Protein AF-A0A8T4DI74-F1 (afdb_monomer)

Radius of gyration: 25.56 Å; Cα contacts (8 Å, |Δi|>4): 509; chains: 1; bounding box: 61×54×65 Å

pLDDT: mean 79.28, std 16.25, range [39.53, 98.44]

Sequence (428 aa):
MNTSSIQNREAKIAGIIREYSKWDVDRDWLFAENRSKSNIFRESFHKINDYLKDEDLALWYLAFSQSFGRKTEVMHRKMADLCTAADLPLITFETDFPRGCPYLERKDMVMKDILAIDFSKQTEEIVEDIKERYRSEKFYHGGKWCRNETFENCPFRNDCPICAWEKLMYDFHFPYRKQKRFFYYDSLCILNNSTISSFGDLFSKLNSQITDPTKRIIVIKTILEGIRGITTKTLLFLQMENIYRNRDLDYSELIFVDLHAIRVAKHVRFPYYEDYDLVTAIKKFCEKYNLTARQTDLALWEMGFLCTDAGCLRDNAKLFVFNWNNVPGSDSDQLIKFLIDECNIYWAEGAEINKIDDNRIIQIRKDENIARITLDEPEGKARLSVNNDKMLDLIVKNETEQLNVYRRCIFYDICTKRKELTGVEEKE

Foldseek 3Di:
DPPVVVVVVLLVLLVLLCVLCVDPPAPCVLPPDPPPPPDLLSVLLCLLCVQQVDNLLSLLQLLLLVLLPDPSSVSSNLSSVLNNVDDNCLSLVVLAADPPQPLQVVLQVLVVQLLPDQLVDDLVVNLVSNVVSLVCVCCVVVVQVVDPVNLVVPPRNVSHSLNVVVVSCVVSPGNDDSQCSCLSVLCCSAQPYPQHPHPVSNLVSLVVNHVDLLSSVSSVLSSVVSGTSRDSSSVCSSCSHSSVVDPPDQCLSVQDQDPLLLQLCVQSVQAPVVPDPVSVSLVVSCVVSVHRSVSVSSSSVVQSVQADPVGRDDDPPQDFQFWLVCVVHPCLVSVLCCCCPVVVNVQLVVWDWDADDVSQWIWTDDDPKIWIWGDDPVVQWIWIDIPNHTDAIWGWDQDPNITIIGHDDPVVVVVPVVPVVPVDDDDD

Mean predicted aligned error: 12.23 Å

Nearest PDB structures (foldseek):
  7n9i-assembly1_A  TM=3.834E-01  e=6.123E-01  Drosophila melanogaster
  1rqj-assembly1_A  TM=1.389E-01  e=1.934E+00  Escherichia coli

Solvent-accessible surface area (backbone atoms only — not comparable to fu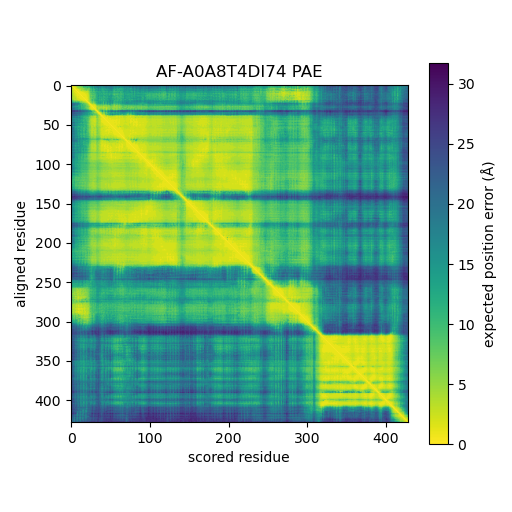ll-atom values): 24262 Å² total; per-residue (Å²): 131,62,69,70,63,53,54,55,50,53,53,50,54,49,52,49,27,52,63,69,44,68,62,70,86,43,72,60,51,78,71,70,71,58,97,78,59,92,42,54,61,57,56,20,39,51,53,25,23,73,68,67,76,35,64,70,59,25,49,49,49,48,27,40,32,52,49,57,80,60,63,54,60,62,29,23,43,52,43,23,52,48,58,70,73,46,63,62,48,60,79,72,42,67,52,58,59,51,89,89,40,76,62,45,66,46,31,41,46,56,47,52,58,54,75,64,54,66,74,83,54,57,65,69,58,46,49,48,54,48,49,49,55,53,47,40,68,62,38,72,61,77,44,32,70,76,32,64,68,46,48,73,67,37,93,56,38,92,64,26,48,55,51,56,50,48,51,52,42,54,76,70,66,52,80,84,49,87,64,44,61,42,28,60,55,43,45,32,31,57,30,50,31,94,88,18,73,33,69,70,48,45,52,54,52,49,55,76,69,35,85,51,69,67,58,39,46,54,48,52,49,52,59,58,67,62,26,40,50,52,42,78,76,28,50,50,66,58,50,62,61,76,52,59,85,54,88,85,65,72,43,63,83,64,59,75,73,50,76,60,43,51,48,46,36,61,71,69,60,35,68,58,40,93,83,38,59,63,58,59,10,48,48,55,49,20,62,77,64,76,43,53,45,58,35,50,48,54,39,44,51,57,52,34,77,64,34,54,99,93,46,60,85,71,77,88,57,56,42,79,52,35,42,54,78,36,46,65,57,89,27,37,65,44,45,38,46,45,36,34,73,76,66,67,37,63,66,45,69,91,33,50,64,45,62,41,78,95,69,39,28,44,37,39,39,42,93,93,47,44,35,38,38,39,59,38,73,95,76,39,28,29,38,37,26,48,81,84,42,84,71,45,75,31,40,41,43,78,54,95,94,36,46,36,32,20,36,72,47,76,67,49,62,72,60,48,62,57,53,80,75,64,74,72,79,82,79,131

Structure (mmCIF, N/CA/C/O backbone):
data_AF-A0A8T4DI74-F1
#
_entry.id   AF-A0A8T4DI74-F1
#
loop_
_atom_site.group_PDB
_atom_site.id
_atom_site.type_symbol
_atom_site.label_atom_id
_atom_site.label_alt_id
_atom_site.label_comp_id
_atom_site.label_asym_id
_atom_site.label_entity_id
_atom_site.label_seq_id
_atom_site.pdbx_PDB_ins_code
_atom_site.Cartn_x
_atom_site.Cartn_y
_atom_site.Cartn_z
_atom_site.occupancy
_atom_site.B_iso_or_equiv
_atom_site.auth_seq_id
_atom_site.auth_comp_id
_atom_site.auth_asym_id
_atom_site.auth_atom_id
_atom_site.pdbx_PDB_model_num
ATOM 1 N N . MET A 1 1 ? 31.926 23.560 -1.830 1.00 53.09 1 MET A N 1
ATOM 2 C CA . MET A 1 1 ? 31.057 23.810 -3.007 1.00 53.09 1 MET A CA 1
ATOM 3 C C . MET A 1 1 ? 30.687 25.284 -3.017 1.00 53.09 1 MET A C 1
ATOM 5 O O . MET A 1 1 ? 30.403 25.806 -1.949 1.00 53.09 1 MET A O 1
ATOM 9 N N . ASN A 1 2 ? 30.723 25.958 -4.170 1.00 69.75 2 ASN A N 1
ATOM 10 C CA . ASN A 1 2 ? 30.342 27.373 -4.266 1.00 69.75 2 ASN A CA 1
ATOM 11 C C . ASN A 1 2 ? 28.836 27.530 -3.952 1.00 69.75 2 ASN A C 1
ATOM 13 O O . ASN A 1 2 ? 28.035 26.729 -4.439 1.00 69.75 2 ASN A O 1
ATOM 17 N N . THR A 1 3 ? 28.442 28.526 -3.154 1.00 68.44 3 THR A N 1
ATOM 18 C CA . THR A 1 3 ? 27.052 28.752 -2.695 1.00 68.44 3 THR A CA 1
ATOM 19 C C . THR A 1 3 ? 26.061 28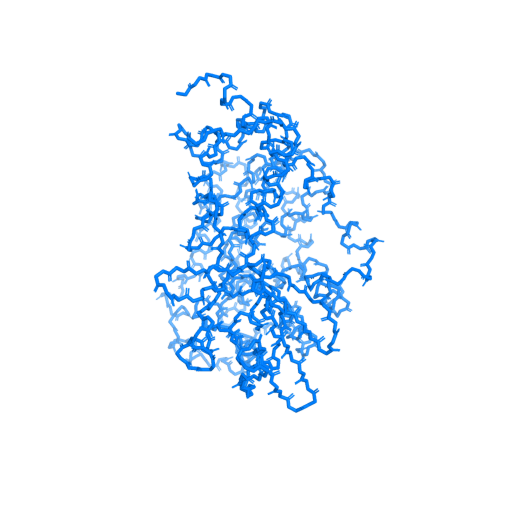.861 -3.857 1.00 68.44 3 THR A C 1
ATOM 21 O O . THR A 1 3 ? 24.960 28.314 -3.785 1.00 68.44 3 THR A O 1
ATOM 24 N N . SER A 1 4 ? 26.493 29.442 -4.979 1.00 74.25 4 SER A N 1
ATOM 25 C CA . SER A 1 4 ? 25.722 29.511 -6.231 1.00 74.25 4 SER A CA 1
ATOM 26 C C . SER A 1 4 ? 25.369 28.125 -6.809 1.00 74.25 4 SER A C 1
ATOM 28 O O . SER A 1 4 ? 24.264 27.910 -7.308 1.00 74.25 4 SER A O 1
ATOM 30 N N . SER A 1 5 ? 26.259 27.134 -6.683 1.00 71.25 5 SER A N 1
ATOM 31 C CA . SER A 1 5 ? 26.014 25.773 -7.185 1.00 71.25 5 SER A CA 1
ATOM 32 C C . SER A 1 5 ? 24.993 25.002 -6.345 1.00 71.25 5 SER A C 1
ATOM 34 O O . SER A 1 5 ? 24.313 24.125 -6.880 1.00 71.25 5 SER A O 1
ATOM 36 N N . ILE A 1 6 ? 24.903 25.292 -5.044 1.00 68.44 6 ILE A N 1
ATOM 37 C CA . ILE A 1 6 ? 23.947 24.647 -4.133 1.00 68.44 6 ILE A CA 1
ATOM 38 C C . ILE A 1 6 ? 22.542 25.196 -4.400 1.00 68.44 6 ILE A C 1
ATOM 40 O O . ILE A 1 6 ? 21.626 24.417 -4.654 1.00 68.44 6 ILE A O 1
ATOM 44 N N . GLN A 1 7 ? 22.396 26.521 -4.476 1.00 73.44 7 GLN A N 1
ATOM 45 C CA . GLN A 1 7 ? 21.110 27.177 -4.746 1.00 73.44 7 GLN A CA 1
ATOM 46 C C . GLN A 1 7 ? 20.503 26.756 -6.094 1.00 73.44 7 GLN A C 1
ATOM 48 O O . GLN A 1 7 ? 19.309 26.463 -6.174 1.00 73.44 7 GLN A O 1
ATOM 53 N N . ASN A 1 8 ? 21.329 26.635 -7.140 1.00 75.50 8 ASN A N 1
ATOM 54 C CA . ASN A 1 8 ? 20.883 26.159 -8.455 1.00 75.50 8 ASN A CA 1
ATOM 55 C C . ASN A 1 8 ? 20.353 24.717 -8.418 1.00 75.50 8 ASN A C 1
ATOM 57 O O . ASN A 1 8 ? 19.406 24.371 -9.127 1.00 75.50 8 ASN A O 1
ATOM 61 N N . ARG A 1 9 ? 20.946 23.857 -7.584 1.00 70.94 9 ARG A N 1
ATOM 62 C CA . ARG A 1 9 ? 20.512 22.465 -7.428 1.00 70.94 9 ARG A CA 1
ATOM 63 C C . ARG A 1 9 ? 19.175 22.376 -6.703 1.00 70.94 9 ARG A C 1
ATOM 65 O O . ARG A 1 9 ? 18.290 21.656 -7.154 1.00 70.94 9 ARG A O 1
ATOM 72 N N . GLU A 1 10 ? 19.039 23.090 -5.596 1.00 75.19 10 GLU A N 1
ATOM 73 C CA . GLU A 1 10 ? 17.815 23.119 -4.799 1.00 75.19 10 GLU A CA 1
ATOM 74 C C . GLU A 1 10 ? 16.628 23.668 -5.611 1.00 75.19 10 GLU A C 1
ATOM 76 O O . GLU A 1 10 ? 15.566 23.047 -5.650 1.00 75.19 10 GLU A O 1
ATOM 81 N N . ALA A 1 11 ? 16.835 24.755 -6.367 1.00 74.88 11 ALA A N 1
ATOM 82 C CA . ALA A 1 11 ? 15.822 25.309 -7.267 1.00 74.88 11 ALA A CA 1
ATOM 83 C C . ALA A 1 11 ? 15.385 24.308 -8.353 1.00 74.88 11 ALA A C 1
ATOM 85 O O . ALA A 1 11 ? 14.202 24.230 -8.690 1.00 74.88 11 ALA A O 1
ATOM 86 N N . LYS A 1 12 ? 16.316 23.493 -8.869 1.00 70.12 12 LYS A N 1
ATOM 87 C CA . LYS A 1 12 ? 16.005 22.427 -9.832 1.00 70.12 12 LYS A CA 1
ATOM 88 C C . LYS A 1 12 ? 15.176 21.302 -9.206 1.00 70.12 12 LYS A C 1
ATOM 90 O O . LYS A 1 12 ? 14.241 20.828 -9.844 1.00 70.12 12 LYS A O 1
ATOM 95 N N . ILE A 1 13 ? 15.491 20.891 -7.974 1.00 64.56 13 ILE A N 1
ATOM 96 C CA . ILE A 1 13 ? 14.690 19.903 -7.229 1.00 64.56 13 ILE A CA 1
ATOM 97 C C . ILE A 1 13 ? 13.262 20.432 -7.041 1.00 64.56 13 ILE A C 1
ATOM 99 O O . ILE A 1 13 ? 12.308 19.720 -7.338 1.00 64.56 13 ILE A O 1
ATOM 103 N N . ALA A 1 14 ? 13.110 21.702 -6.656 1.00 69.81 14 ALA A N 1
ATOM 104 C CA . ALA A 1 14 ? 11.799 22.323 -6.501 1.00 69.81 14 ALA A CA 1
ATOM 105 C C . ALA A 1 14 ? 11.011 22.392 -7.819 1.00 69.81 14 ALA A C 1
ATOM 107 O O . ALA A 1 14 ? 9.812 22.130 -7.833 1.00 69.81 14 ALA A O 1
ATOM 108 N N . GLY A 1 15 ? 11.672 22.706 -8.939 1.00 69.56 15 GLY A N 1
ATOM 109 C CA . GLY A 1 15 ? 11.047 22.697 -10.266 1.00 69.56 15 GLY A CA 1
ATOM 110 C C . GLY A 1 15 ? 10.465 21.332 -10.643 1.00 69.56 15 GLY A C 1
ATOM 111 O O . GLY A 1 15 ? 9.321 21.266 -11.086 1.00 69.56 15 GLY A O 1
ATOM 112 N N . ILE A 1 16 ? 11.215 20.254 -10.388 1.00 62.59 16 ILE A N 1
ATOM 113 C CA . ILE A 1 16 ? 10.764 18.870 -10.608 1.00 62.59 16 ILE A CA 1
ATOM 114 C C . ILE A 1 16 ? 9.554 18.566 -9.724 1.00 62.59 16 ILE A C 1
ATOM 116 O O . ILE A 1 16 ? 8.533 18.107 -10.220 1.00 62.59 16 ILE A O 1
ATOM 120 N N . ILE A 1 17 ? 9.636 18.875 -8.428 1.00 65.00 17 ILE A N 1
ATOM 121 C CA . ILE A 1 17 ? 8.529 18.646 -7.493 1.00 65.00 17 ILE A CA 1
ATOM 122 C C . ILE A 1 17 ? 7.248 19.330 -7.986 1.00 65.00 17 ILE A C 1
ATOM 124 O O . ILE A 1 17 ? 6.191 18.701 -8.019 1.00 65.00 17 ILE A O 1
ATOM 128 N N . ARG A 1 18 ? 7.332 20.589 -8.439 1.00 70.69 18 ARG A N 1
ATOM 129 C CA . ARG A 1 18 ? 6.174 21.303 -9.001 1.00 70.69 18 ARG A CA 1
ATOM 130 C C . ARG A 1 18 ? 5.629 20.629 -10.248 1.00 70.69 18 ARG A C 1
ATOM 132 O O . ARG A 1 18 ? 4.424 20.544 -10.392 1.00 70.69 18 ARG A O 1
ATOM 139 N N . GLU A 1 19 ? 6.489 20.177 -11.154 1.00 63.28 19 GLU A N 1
ATOM 140 C CA . GLU A 1 19 ? 6.063 19.535 -12.398 1.00 63.28 19 GLU A CA 1
ATOM 141 C C . GLU A 1 19 ? 5.299 18.231 -12.150 1.00 63.28 19 GLU A C 1
ATOM 143 O O . GLU A 1 19 ? 4.231 18.040 -12.726 1.00 63.28 19 GLU A O 1
ATOM 148 N N . TYR A 1 20 ? 5.804 17.380 -11.256 1.00 57.16 20 TYR A N 1
ATOM 149 C CA . TYR A 1 20 ? 5.174 16.099 -10.925 1.00 57.16 20 TYR A CA 1
ATOM 150 C C . TYR A 1 20 ? 3.907 16.259 -10.082 1.00 57.16 20 TYR A C 1
ATOM 152 O O . TYR A 1 20 ? 2.977 15.475 -10.222 1.00 57.16 20 TYR A O 1
ATOM 160 N N . SER A 1 21 ? 3.834 17.309 -9.265 1.00 60.22 21 SER A N 1
ATOM 161 C CA . SER A 1 21 ? 2.653 17.614 -8.451 1.00 60.22 21 SER A CA 1
ATOM 162 C C . SER A 1 21 ? 1.595 18.471 -9.156 1.00 60.22 21 SER A C 1
ATOM 164 O O . SER A 1 21 ? 0.619 18.861 -8.525 1.00 60.22 21 SER A O 1
ATOM 166 N N . LYS A 1 22 ? 1.753 18.772 -10.457 1.00 62.47 22 LYS A N 1
ATOM 167 C CA . LYS A 1 22 ? 0.730 19.492 -11.248 1.00 62.47 22 LYS A CA 1
ATOM 168 C C . LYS A 1 22 ? -0.585 18.728 -11.370 1.00 62.47 22 LYS A C 1
ATOM 170 O O . LYS A 1 22 ? -1.618 19.349 -11.596 1.00 62.47 22 LYS A O 1
ATOM 175 N N . TRP A 1 23 ? -0.534 17.405 -11.273 1.00 56.50 23 TRP A N 1
ATOM 176 C CA . TRP A 1 23 ? -1.714 16.555 -11.276 1.00 56.50 23 TRP A CA 1
ATOM 177 C C . TRP A 1 23 ? -2.018 16.225 -9.824 1.00 56.50 23 TRP A C 1
ATOM 179 O O . TRP A 1 23 ? -1.420 15.312 -9.258 1.00 56.50 23 TRP A O 1
ATOM 189 N N . ASP A 1 24 ? -2.884 17.022 -9.203 1.00 52.94 24 ASP A N 1
ATOM 190 C CA . ASP A 1 24 ? -3.394 16.684 -7.881 1.00 52.94 24 ASP A CA 1
ATOM 191 C C . ASP A 1 24 ? -4.130 15.343 -8.003 1.00 52.94 24 ASP A C 1
ATOM 193 O O . ASP A 1 24 ? -5.140 15.224 -8.691 1.00 52.94 24 ASP A O 1
ATOM 197 N N . VAL A 1 25 ? -3.565 14.307 -7.384 1.00 52.47 25 VAL A N 1
ATOM 198 C CA . VAL A 1 25 ? -4.235 13.020 -7.198 1.00 52.47 25 VAL A CA 1
ATOM 199 C C . VAL A 1 25 ? -5.212 13.229 -6.049 1.00 52.47 25 VAL A C 1
ATOM 201 O O . VAL A 1 25 ? -4.836 13.107 -4.883 1.00 52.47 25 VAL A O 1
ATOM 204 N N . ASP A 1 26 ? -6.420 13.674 -6.368 1.00 61.47 26 ASP A N 1
ATOM 205 C CA . ASP A 1 26 ? -7.546 13.740 -5.440 1.00 61.47 26 ASP A CA 1
ATOM 206 C C . ASP A 1 26 ? -8.632 12.716 -5.817 1.00 61.47 26 ASP A C 1
ATOM 208 O O . ASP A 1 26 ? -8.523 11.989 -6.812 1.00 61.47 26 ASP A O 1
ATOM 212 N N . ARG A 1 27 ? -9.676 12.627 -4.989 1.00 63.75 27 ARG A N 1
ATOM 213 C CA . ARG A 1 27 ? -10.827 11.749 -5.218 1.00 63.75 27 ARG A CA 1
ATOM 214 C C . ARG A 1 27 ? -11.428 11.980 -6.598 1.00 63.75 27 ARG A C 1
ATOM 216 O O . ARG A 1 27 ? -11.686 11.031 -7.335 1.00 63.75 27 ARG A O 1
ATOM 223 N N . ASP A 1 28 ? -11.577 13.243 -6.983 1.00 67.50 28 ASP A N 1
ATOM 224 C CA . ASP A 1 28 ? -12.103 13.601 -8.290 1.00 67.50 28 ASP A CA 1
ATOM 225 C C . ASP A 1 28 ? -11.161 13.120 -9.397 1.00 67.50 28 ASP A C 1
ATOM 227 O O . ASP A 1 28 ? -11.638 12.564 -10.366 1.00 67.50 28 ASP A O 1
ATOM 231 N N . TRP A 1 29 ? -9.838 13.176 -9.258 1.00 70.38 29 TRP A N 1
ATOM 232 C CA . TRP A 1 29 ? -8.896 12.574 -10.206 1.00 70.38 29 TRP A CA 1
ATOM 233 C C . TRP A 1 29 ? -9.028 11.045 -10.288 1.00 70.38 29 TRP A C 1
ATOM 235 O O . TRP A 1 29 ? -8.980 10.482 -11.389 1.00 70.38 29 TRP A O 1
ATOM 245 N N . LEU A 1 30 ? -9.232 10.365 -9.150 1.00 64.31 30 LEU A N 1
ATOM 246 C CA . LEU A 1 30 ? -9.497 8.922 -9.120 1.00 64.31 30 LEU A CA 1
ATOM 247 C C . LEU A 1 30 ? -10.771 8.578 -9.907 1.00 64.31 30 LEU A C 1
ATOM 249 O O . LEU A 1 30 ? -10.799 7.553 -10.592 1.00 64.31 30 LEU A O 1
ATOM 253 N N . PHE A 1 31 ? -11.793 9.440 -9.869 1.00 70.81 31 PHE A N 1
ATOM 254 C CA . PHE A 1 31 ? -13.092 9.201 -10.506 1.00 70.81 31 PHE A CA 1
ATOM 255 C C . PHE A 1 31 ? -13.265 9.800 -11.914 1.00 70.81 31 PHE A C 1
ATOM 257 O O . PHE A 1 31 ? -13.911 9.175 -12.757 1.00 70.81 31 PHE A O 1
ATOM 264 N N . ALA A 1 32 ? -12.717 10.981 -12.196 1.00 64.62 32 ALA A N 1
ATOM 265 C CA . ALA A 1 32 ? -13.253 11.895 -13.204 1.00 64.62 32 ALA A CA 1
ATOM 266 C C . ALA A 1 32 ? -12.651 11.743 -14.601 1.00 64.62 32 ALA A C 1
ATOM 268 O O . ALA A 1 32 ? -13.383 11.943 -15.563 1.00 64.62 32 ALA A O 1
ATOM 269 N N . GLU A 1 33 ? -11.386 11.349 -14.797 1.00 52.50 33 GLU A N 1
ATOM 270 C CA . GLU A 1 33 ? -10.831 11.372 -16.162 1.00 52.50 33 GLU A CA 1
ATOM 271 C C . GLU A 1 33 ? -9.899 10.202 -16.495 1.00 52.50 33 GLU A C 1
ATOM 273 O O . GLU A 1 33 ? -8.814 10.056 -15.942 1.00 52.50 33 GLU A O 1
ATOM 278 N N . ASN A 1 34 ? -10.319 9.400 -17.486 1.00 48.84 34 ASN A N 1
ATOM 279 C CA . ASN A 1 34 ? -9.616 8.313 -18.195 1.00 48.84 34 ASN A CA 1
ATOM 280 C C . ASN A 1 34 ? -9.619 6.898 -17.593 1.00 48.84 34 ASN A C 1
ATOM 282 O O . ASN A 1 34 ? -8.558 6.358 -17.281 1.00 48.84 34 ASN A O 1
ATOM 286 N N . ARG A 1 35 ? -10.772 6.199 -17.619 1.00 54.62 35 ARG A N 1
ATOM 287 C CA . ARG A 1 35 ? -10.771 4.711 -17.604 1.00 54.62 35 ARG A CA 1
ATOM 288 C C . ARG A 1 35 ? -9.876 4.125 -18.717 1.00 54.62 35 ARG A C 1
ATOM 290 O O . ARG A 1 35 ? -9.544 2.953 -18.686 1.00 54.62 35 ARG A O 1
ATOM 297 N N . SER A 1 36 ? -9.507 4.948 -19.699 1.00 50.97 36 SER A N 1
ATOM 298 C CA . SER A 1 36 ? -8.632 4.656 -20.833 1.00 50.97 36 SER A CA 1
ATOM 299 C C . SER A 1 36 ? -7.128 4.710 -20.534 1.00 50.97 36 SER A C 1
ATOM 301 O O . SER A 1 36 ? -6.351 4.223 -21.351 1.00 50.97 36 SER A O 1
ATOM 303 N N . LYS A 1 37 ? -6.675 5.302 -19.417 1.00 55.31 37 LYS A N 1
ATOM 304 C CA . LYS A 1 37 ? -5.254 5.248 -19.042 1.00 55.31 37 LYS A CA 1
ATOM 305 C C . LYS A 1 37 ? -5.038 3.958 -18.262 1.00 55.31 37 LYS A C 1
ATOM 307 O O . LYS A 1 37 ? -5.522 3.858 -17.138 1.00 55.31 37 LYS A O 1
ATOM 312 N N . SER A 1 38 ? -4.324 3.001 -18.858 1.00 61.09 38 SER A N 1
ATOM 313 C CA . SER A 1 38 ? -4.016 1.700 -18.252 1.00 61.09 38 SER A CA 1
ATOM 314 C C . SER A 1 38 ? -3.082 1.862 -17.047 1.00 61.09 38 SER A C 1
ATOM 316 O O . SER A 1 38 ? -1.866 1.682 -17.136 1.00 61.09 38 SER A O 1
ATOM 318 N N . ASN A 1 39 ? -3.635 2.296 -15.920 1.00 78.94 39 ASN A N 1
ATOM 319 C CA . ASN A 1 39 ? -2.945 2.356 -14.646 1.00 78.94 39 ASN A CA 1
ATOM 320 C C . ASN A 1 39 ? -3.515 1.248 -13.766 1.00 78.94 39 ASN A C 1
ATOM 322 O O . ASN A 1 39 ? -4.652 1.333 -13.298 1.00 78.94 39 ASN A O 1
ATOM 326 N N . ILE A 1 40 ? -2.691 0.233 -13.518 1.00 77.31 40 ILE A N 1
ATOM 327 C CA . ILE A 1 40 ? -3.054 -0.971 -12.772 1.00 77.31 40 ILE A CA 1
ATOM 328 C C . ILE A 1 40 ? -3.659 -0.650 -11.402 1.00 77.31 40 ILE A C 1
ATOM 330 O O . ILE A 1 40 ? -4.619 -1.298 -10.986 1.00 77.31 40 ILE A O 1
ATOM 334 N N . PHE A 1 41 ? -3.130 0.350 -10.699 1.00 80.31 41 PHE A N 1
ATOM 335 C CA . PHE A 1 41 ? -3.667 0.757 -9.405 1.00 80.31 41 PHE A CA 1
ATOM 336 C C . PHE A 1 41 ? -5.107 1.266 -9.532 1.00 80.31 41 PHE A C 1
ATOM 338 O O . PHE A 1 41 ? -5.965 0.895 -8.736 1.00 80.31 41 PHE A O 1
ATOM 345 N N . ARG A 1 42 ? -5.392 2.060 -10.567 1.00 80.25 42 ARG A N 1
ATOM 346 C CA . ARG A 1 42 ? -6.711 2.653 -10.790 1.00 80.25 42 ARG A CA 1
ATOM 347 C C . ARG A 1 42 ? -7.733 1.628 -11.266 1.00 80.25 42 ARG A C 1
ATOM 349 O O . ARG A 1 42 ? -8.870 1.628 -10.806 1.00 80.25 42 ARG A O 1
ATOM 356 N N . GLU A 1 43 ? -7.319 0.736 -12.159 1.00 85.50 43 GLU A N 1
ATOM 357 C CA . GLU A 1 43 ? -8.125 -0.413 -12.580 1.00 85.50 43 GLU A CA 1
ATOM 358 C C . GLU A 1 43 ? -8.479 -1.293 -11.377 1.00 85.50 43 GLU A C 1
ATOM 360 O O . GLU A 1 43 ? -9.642 -1.640 -11.184 1.00 85.50 43 GLU A O 1
ATOM 365 N N . SER A 1 44 ? -7.491 -1.582 -10.525 1.00 88.38 44 SER A N 1
ATOM 366 C CA . SER A 1 44 ? -7.686 -2.356 -9.297 1.00 88.38 44 SER A CA 1
ATOM 367 C C . SER A 1 44 ? -8.608 -1.629 -8.312 1.00 88.38 44 SER A C 1
ATOM 369 O O . SER A 1 44 ? -9.499 -2.258 -7.750 1.00 88.38 44 SER A O 1
ATOM 371 N N . PHE A 1 45 ? -8.452 -0.309 -8.145 1.00 88.00 45 PHE A N 1
ATOM 372 C CA . PHE A 1 45 ? -9.326 0.519 -7.307 1.00 88.00 45 PHE A CA 1
ATOM 373 C C . PHE A 1 45 ? -10.775 0.443 -7.765 1.00 88.00 45 PHE A C 1
ATOM 375 O O . PHE A 1 45 ? -11.637 0.070 -6.977 1.00 88.00 45 PHE A O 1
ATOM 382 N N . HIS A 1 46 ? -11.045 0.744 -9.037 1.00 88.88 46 HIS A N 1
ATOM 383 C CA . HIS A 1 46 ? -12.407 0.701 -9.560 1.00 88.88 46 HIS A CA 1
ATOM 384 C C . HIS A 1 46 ? -12.991 -0.705 -9.484 1.00 88.88 46 HIS A C 1
ATOM 386 O O . HIS A 1 46 ? -14.142 -0.845 -9.098 1.00 88.88 46 HIS A O 1
ATOM 392 N N . LYS A 1 47 ? -12.201 -1.747 -9.768 1.00 93.12 47 LYS A N 1
ATOM 393 C CA . LYS A 1 47 ? -12.652 -3.138 -9.654 1.00 93.12 47 LYS A CA 1
ATOM 394 C C . LYS A 1 47 ? -13.090 -3.486 -8.226 1.00 93.12 47 LYS A C 1
ATOM 396 O O . LYS A 1 47 ? -14.137 -4.104 -8.052 1.00 93.12 47 LYS A O 1
ATOM 401 N N . ILE A 1 48 ? -12.325 -3.071 -7.214 1.00 92.75 48 ILE A N 1
ATOM 402 C CA . ILE A 1 48 ? -12.681 -3.289 -5.805 1.00 92.75 48 ILE A CA 1
ATOM 403 C C . ILE A 1 48 ? -13.878 -2.413 -5.412 1.00 92.75 48 ILE A C 1
ATOM 405 O O . ILE A 1 48 ? -14.853 -2.923 -4.872 1.00 92.75 48 ILE A O 1
ATOM 409 N N . ASN A 1 49 ? -13.843 -1.115 -5.714 1.00 91.75 49 ASN A N 1
ATOM 410 C CA . ASN A 1 49 ? -14.898 -0.169 -5.351 1.00 91.75 49 ASN A CA 1
ATOM 411 C C . ASN A 1 49 ? -16.245 -0.506 -6.005 1.00 91.75 49 ASN A C 1
ATOM 413 O O . ASN A 1 49 ? -17.289 -0.430 -5.364 1.00 91.75 49 ASN A O 1
ATOM 417 N N . ASP A 1 50 ? -16.242 -0.926 -7.271 1.00 93.56 50 ASP A N 1
ATOM 418 C CA . ASP A 1 50 ? -17.456 -1.336 -7.973 1.00 93.56 50 ASP A CA 1
ATOM 419 C C . ASP A 1 50 ? -18.090 -2.572 -7.322 1.00 93.56 50 ASP A C 1
ATOM 421 O O . ASP A 1 50 ? -19.315 -2.702 -7.373 1.00 93.56 50 ASP A O 1
ATOM 425 N N . TYR A 1 51 ? -17.288 -3.439 -6.698 1.00 95.81 51 TYR A N 1
ATOM 426 C CA . TYR A 1 51 ? -17.766 -4.602 -5.954 1.00 95.81 51 TYR A CA 1
ATOM 427 C C . TYR A 1 51 ? -18.246 -4.237 -4.544 1.00 95.81 51 TYR A C 1
ATOM 429 O O . TYR A 1 51 ? -19.359 -4.591 -4.171 1.00 95.81 51 TYR A O 1
ATOM 437 N N . LEU A 1 52 ? -17.435 -3.494 -3.786 1.00 93.00 52 LEU A N 1
ATOM 438 C CA . LEU A 1 52 ? -17.699 -3.167 -2.382 1.00 93.00 52 LEU A CA 1
ATOM 439 C C . LEU A 1 52 ? -18.751 -2.074 -2.189 1.00 93.00 52 LEU A C 1
ATOM 441 O O . LEU A 1 52 ? -19.429 -2.057 -1.170 1.00 93.00 52 LEU A O 1
ATOM 445 N N . LYS A 1 53 ? -18.854 -1.138 -3.139 1.00 93.69 53 LYS A N 1
ATOM 446 C CA . LYS A 1 53 ? -19.586 0.131 -2.983 1.00 93.69 53 LYS A CA 1
ATOM 447 C C . LYS A 1 53 ? -19.129 0.957 -1.770 1.00 93.69 53 LYS A C 1
ATOM 449 O O . LYS A 1 53 ? -19.886 1.787 -1.275 1.00 93.69 53 LYS A O 1
ATOM 454 N N . ASP A 1 54 ? -17.887 0.752 -1.337 1.00 89.25 54 ASP A N 1
ATOM 455 C CA . ASP A 1 54 ? -17.228 1.476 -0.255 1.00 89.25 54 ASP A CA 1
ATOM 456 C C . ASP A 1 54 ? -15.827 1.886 -0.718 1.00 89.25 54 ASP A C 1
ATOM 458 O O . ASP A 1 54 ? -14.943 1.056 -0.959 1.00 89.25 54 ASP A O 1
ATOM 462 N N . GLU A 1 55 ? -15.654 3.193 -0.868 1.00 85.38 55 GLU A N 1
ATOM 463 C CA . GLU A 1 55 ? -14.444 3.787 -1.414 1.00 85.38 55 GLU A CA 1
ATOM 464 C C . GLU A 1 55 ? -13.293 3.715 -0.410 1.00 85.38 55 GLU A C 1
ATOM 466 O O . GLU A 1 55 ? -12.193 3.308 -0.779 1.00 85.38 55 GLU A O 1
ATOM 471 N N . ASP A 1 56 ? -13.542 4.032 0.862 1.00 83.62 56 ASP A N 1
ATOM 472 C CA . ASP A 1 56 ? -12.519 3.996 1.910 1.00 83.62 56 ASP A CA 1
ATOM 473 C C . ASP A 1 56 ? -12.000 2.567 2.103 1.00 83.62 56 ASP A C 1
ATOM 475 O O . ASP A 1 56 ? -10.793 2.341 2.235 1.00 83.62 56 ASP A O 1
ATOM 479 N N . LEU A 1 57 ? -12.897 1.584 2.026 1.00 86.81 57 LEU A N 1
ATOM 480 C CA . LEU A 1 57 ? -12.542 0.175 2.097 1.00 86.81 57 LEU A CA 1
ATOM 481 C C . LEU A 1 57 ? -11.816 -0.317 0.833 1.00 86.81 57 LEU A C 1
ATOM 483 O O . LEU A 1 57 ? -10.867 -1.101 0.925 1.00 86.81 57 LEU A O 1
ATOM 487 N N . ALA A 1 58 ? -12.186 0.162 -0.356 1.00 87.94 58 ALA A N 1
ATOM 488 C CA . ALA A 1 58 ? -11.443 -0.155 -1.574 1.00 87.94 58 ALA A CA 1
ATOM 489 C C . ALA A 1 58 ? -10.000 0.364 -1.504 1.00 87.94 58 ALA A C 1
ATOM 491 O O . ALA A 1 58 ? -9.049 -0.359 -1.834 1.00 87.94 58 ALA A O 1
ATOM 492 N N . LEU A 1 59 ? -9.827 1.593 -1.009 1.00 82.62 59 LEU A N 1
ATOM 493 C CA . LEU A 1 59 ? -8.510 2.159 -0.761 1.00 82.62 59 LEU A CA 1
ATOM 494 C C . LEU A 1 59 ? -7.763 1.319 0.276 1.00 82.62 59 LEU A C 1
ATOM 496 O O . LEU A 1 59 ? -6.619 0.950 0.027 1.00 82.62 59 LEU A O 1
ATOM 500 N N . TRP A 1 60 ? -8.421 0.939 1.376 1.00 84.81 60 TRP A N 1
ATOM 501 C CA . TRP A 1 60 ? -7.874 0.109 2.457 1.00 84.81 60 TRP A CA 1
ATOM 502 C C . TRP A 1 60 ? -7.239 -1.185 1.949 1.00 84.81 60 TRP A C 1
ATOM 504 O O . TRP A 1 60 ? -6.104 -1.511 2.310 1.00 84.81 60 TRP A O 1
ATOM 514 N N . TYR A 1 61 ? -7.917 -1.889 1.043 1.00 88.19 61 TYR A N 1
ATOM 515 C CA . TYR A 1 61 ? -7.401 -3.117 0.446 1.00 88.19 61 TYR A CA 1
ATOM 516 C C . TYR A 1 61 ? -6.180 -2.886 -0.442 1.00 88.19 61 TYR A C 1
ATOM 518 O O . TYR A 1 61 ? -5.165 -3.581 -0.301 1.00 88.19 61 TYR A O 1
ATOM 526 N N . LEU A 1 62 ? -6.223 -1.890 -1.331 1.00 85.25 62 LEU A N 1
ATOM 527 C CA . LEU A 1 62 ? -5.062 -1.545 -2.157 1.00 85.25 62 LEU A CA 1
ATOM 528 C C . LEU A 1 62 ? -3.871 -1.147 -1.303 1.00 85.25 62 LEU A C 1
ATOM 530 O O . LEU A 1 62 ? -2.735 -1.543 -1.575 1.00 85.25 62 LEU A O 1
ATOM 534 N N . ALA A 1 63 ? -4.152 -0.406 -0.246 1.00 80.62 63 ALA A N 1
ATOM 535 C CA . ALA A 1 63 ? -3.185 0.010 0.723 1.00 80.62 63 ALA A CA 1
ATOM 536 C C . ALA A 1 63 ? -2.554 -1.250 1.381 1.00 80.62 63 ALA A C 1
ATOM 538 O O . ALA A 1 63 ? -1.326 -1.416 1.368 1.00 80.62 63 ALA A O 1
ATOM 539 N N . PHE A 1 64 ? -3.366 -2.176 1.897 1.00 84.12 64 PHE A N 1
ATOM 540 C CA . PHE A 1 64 ? -2.895 -3.426 2.499 1.00 84.12 64 PHE A CA 1
ATOM 541 C C . PHE A 1 64 ? -2.050 -4.263 1.525 1.00 84.12 64 PHE A C 1
ATOM 543 O O . PHE A 1 64 ? -1.035 -4.843 1.924 1.00 84.12 64 PHE A O 1
ATOM 550 N N . SER A 1 65 ? -2.382 -4.269 0.232 1.00 84.69 65 SER A N 1
ATOM 551 C CA . SER A 1 65 ? -1.624 -4.988 -0.802 1.00 84.69 65 SER A CA 1
ATOM 552 C C . SER A 1 65 ? -0.169 -4.496 -0.964 1.00 84.69 65 SER A C 1
ATOM 554 O O . SER A 1 65 ? 0.735 -5.273 -1.284 1.00 84.69 65 SER A O 1
ATOM 556 N N . GLN A 1 66 ? 0.119 -3.229 -0.658 1.00 79.94 66 GLN A N 1
ATOM 557 C CA . GLN A 1 66 ? 1.483 -2.691 -0.736 1.00 79.94 66 GLN A CA 1
ATOM 558 C C . GLN A 1 66 ? 2.390 -3.231 0.375 1.00 79.94 66 GLN A C 1
ATOM 560 O O . GLN A 1 66 ? 3.614 -3.275 0.238 1.00 79.94 66 GLN A O 1
ATOM 565 N N . SER A 1 67 ? 1.808 -3.727 1.467 1.00 78.56 67 SER A N 1
ATOM 566 C CA . SER A 1 67 ? 2.570 -4.264 2.594 1.00 78.56 67 SER A CA 1
ATOM 567 C C . SER A 1 67 ? 3.326 -5.558 2.268 1.00 78.56 67 SER A C 1
ATOM 569 O O . SER A 1 67 ? 4.113 -6.048 3.083 1.00 78.56 67 SER A O 1
ATOM 571 N N . PHE A 1 68 ? 3.041 -6.213 1.136 1.00 79.19 68 PHE A N 1
ATOM 572 C CA . PHE A 1 68 ? 3.595 -7.527 0.776 1.00 79.19 68 PHE A CA 1
ATOM 573 C C . PHE A 1 68 ? 5.041 -7.494 0.284 1.00 79.19 68 PHE A C 1
ATOM 575 O O . PHE A 1 68 ? 5.640 -8.562 0.156 1.00 79.19 68 PHE A O 1
ATOM 582 N N . GLY A 1 69 ? 5.633 -6.309 0.099 1.00 71.31 69 GLY A N 1
ATOM 583 C CA . GLY A 1 69 ? 7.043 -6.174 -0.292 1.00 71.31 69 GLY A CA 1
ATOM 584 C C . GLY A 1 69 ? 7.343 -6.787 -1.663 1.00 71.31 69 GLY A C 1
ATOM 585 O O . GLY A 1 69 ? 8.467 -7.203 -1.929 1.00 71.31 69 GLY A O 1
ATOM 586 N N . ARG A 1 70 ? 6.315 -6.904 -2.508 1.00 76.69 70 ARG A N 1
ATOM 587 C CA . ARG A 1 70 ? 6.398 -7.295 -3.918 1.00 76.69 70 ARG A CA 1
ATOM 588 C C . ARG A 1 70 ? 6.110 -6.069 -4.779 1.00 76.69 70 ARG A C 1
ATOM 590 O O . ARG A 1 70 ? 5.732 -5.023 -4.256 1.00 76.69 70 ARG A O 1
ATOM 597 N N . LYS A 1 71 ? 6.262 -6.212 -6.096 1.00 75.38 71 LYS A N 1
ATOM 598 C CA . LYS A 1 71 ? 5.892 -5.163 -7.050 1.00 75.38 71 LYS A CA 1
ATOM 599 C C . LYS A 1 71 ? 4.446 -4.730 -6.827 1.00 75.38 71 LYS A C 1
ATOM 601 O O . LYS A 1 71 ? 3.539 -5.563 -6.853 1.00 75.38 71 LYS A O 1
ATOM 606 N N . THR A 1 72 ? 4.266 -3.432 -6.605 1.00 74.31 72 THR A N 1
ATOM 607 C CA . THR A 1 72 ? 2.990 -2.803 -6.251 1.00 74.31 72 THR A CA 1
ATOM 608 C C . THR A 1 72 ? 1.882 -3.167 -7.236 1.00 74.31 72 THR A C 1
ATOM 610 O O . THR A 1 72 ? 0.839 -3.652 -6.818 1.00 74.31 72 THR A O 1
ATOM 613 N N . GLU A 1 73 ? 2.154 -3.077 -8.538 1.00 75.00 73 GLU A N 1
ATOM 614 C CA . GLU A 1 73 ? 1.200 -3.421 -9.601 1.00 75.00 73 GLU A CA 1
ATOM 615 C C . GLU A 1 73 ? 0.705 -4.874 -9.542 1.00 75.00 73 GLU A C 1
ATOM 617 O O . GLU A 1 73 ? -0.468 -5.167 -9.771 1.00 75.00 73 GLU A O 1
ATOM 622 N N . VAL A 1 74 ? 1.596 -5.818 -9.229 1.00 81.44 74 VAL A N 1
ATOM 623 C CA . VAL A 1 74 ? 1.226 -7.235 -9.100 1.00 81.44 74 VAL A CA 1
ATOM 624 C C . VAL A 1 74 ? 0.330 -7.430 -7.878 1.00 81.44 74 VAL A C 1
ATOM 626 O O . VAL A 1 74 ? -0.641 -8.179 -7.939 1.00 81.44 74 VAL A O 1
ATOM 629 N N . MET A 1 75 ? 0.628 -6.748 -6.769 1.00 86.56 75 MET A N 1
ATOM 630 C CA . MET A 1 75 ? -0.172 -6.852 -5.544 1.00 86.56 75 MET A CA 1
ATOM 631 C C . MET A 1 75 ? -1.526 -6.163 -5.654 1.00 86.56 75 MET A C 1
ATOM 633 O O . MET A 1 75 ? -2.498 -6.711 -5.144 1.00 86.56 75 MET A O 1
ATOM 637 N N . HIS A 1 76 ? -1.616 -5.035 -6.360 1.00 86.19 76 HIS A N 1
ATOM 638 C CA . HIS A 1 76 ? -2.889 -4.372 -6.638 1.00 86.19 76 HIS A CA 1
ATOM 639 C C . HIS A 1 76 ? -3.831 -5.276 -7.432 1.00 86.19 76 HIS A C 1
ATOM 641 O O . HIS A 1 76 ? -4.955 -5.493 -6.985 1.00 86.19 76 HIS A O 1
ATOM 647 N N . ARG A 1 77 ? -3.351 -5.898 -8.520 1.00 90.31 77 ARG A N 1
ATOM 648 C CA . ARG A 1 77 ? -4.161 -6.849 -9.304 1.00 90.31 77 ARG A CA 1
ATOM 649 C C . ARG A 1 77 ? -4.626 -8.031 -8.471 1.00 90.31 77 ARG A C 1
ATOM 651 O O . ARG A 1 77 ? -5.822 -8.285 -8.401 1.00 90.31 77 ARG A O 1
ATOM 658 N N . LYS A 1 78 ? -3.700 -8.695 -7.770 1.00 92.62 78 LYS A N 1
ATOM 659 C CA . LYS A 1 78 ? -4.050 -9.825 -6.899 1.00 92.62 78 LYS A CA 1
ATOM 660 C C . LYS A 1 78 ? -5.064 -9.442 -5.826 1.00 92.62 78 LYS A C 1
ATOM 662 O O . LYS A 1 78 ? -5.926 -10.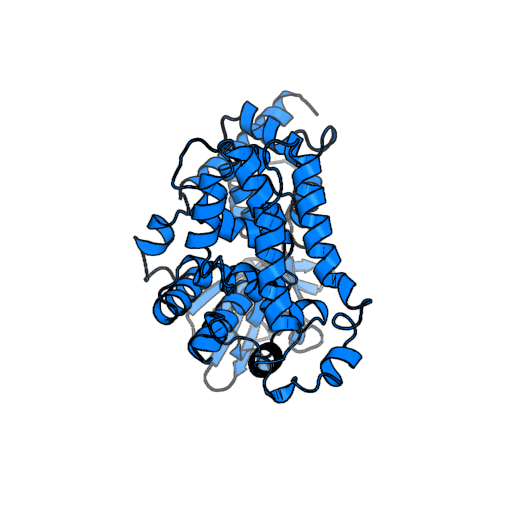247 -5.497 1.00 92.62 78 LYS A O 1
ATOM 667 N N . MET A 1 79 ? -4.947 -8.242 -5.260 1.00 93.75 79 MET A N 1
ATOM 668 C CA . MET A 1 79 ? -5.886 -7.763 -4.249 1.00 93.75 79 MET A CA 1
ATOM 669 C C . MET A 1 79 ? -7.265 -7.515 -4.847 1.00 93.75 79 MET A C 1
ATOM 671 O O . MET A 1 79 ? -8.261 -7.899 -4.242 1.00 93.75 79 MET A O 1
ATOM 675 N N . ALA A 1 80 ? -7.326 -6.928 -6.041 1.00 94.50 80 ALA A N 1
ATOM 676 C CA . ALA A 1 80 ? -8.585 -6.747 -6.744 1.00 94.50 80 ALA A CA 1
ATOM 677 C C . ALA A 1 80 ? -9.237 -8.087 -7.096 1.00 94.50 80 ALA A C 1
ATOM 679 O O . ALA A 1 80 ? -10.431 -8.256 -6.866 1.00 94.50 80 ALA A O 1
ATOM 680 N N . ASP A 1 81 ? -8.457 -9.055 -7.580 1.00 94.44 81 ASP A N 1
ATOM 681 C CA . ASP A 1 81 ? -8.941 -10.408 -7.859 1.00 94.44 81 ASP A CA 1
ATOM 682 C C . ASP A 1 81 ? -9.480 -11.080 -6.591 1.00 94.44 81 ASP A C 1
ATOM 684 O O . ASP A 1 81 ? -10.606 -11.574 -6.614 1.00 94.44 81 ASP A O 1
ATOM 688 N N . LEU A 1 82 ? -8.736 -11.011 -5.479 1.00 95.06 82 LEU A N 1
ATOM 689 C CA . LEU A 1 82 ? -9.167 -11.531 -4.179 1.00 95.06 82 LEU A CA 1
ATOM 690 C C . LEU A 1 82 ? -10.487 -10.906 -3.737 1.00 95.06 82 LEU A C 1
ATOM 692 O O . LEU A 1 82 ? -11.419 -11.641 -3.428 1.00 95.06 82 LEU A O 1
ATOM 696 N N . CYS A 1 83 ? -10.589 -9.574 -3.735 1.00 94.94 83 CYS A N 1
ATOM 697 C CA . CYS A 1 83 ? -11.802 -8.891 -3.289 1.00 94.94 83 CYS A CA 1
ATOM 698 C C . CYS A 1 83 ? -13.003 -9.295 -4.150 1.00 94.94 83 CYS A C 1
ATOM 700 O O . CYS A 1 83 ? -14.045 -9.640 -3.619 1.00 94.94 83 CYS A O 1
ATOM 702 N N . THR A 1 84 ? -12.858 -9.327 -5.477 1.00 95.69 84 THR A N 1
ATOM 703 C CA . THR A 1 84 ? -13.989 -9.645 -6.369 1.00 95.69 84 THR A CA 1
ATOM 704 C C . THR A 1 84 ? -14.398 -11.116 -6.408 1.00 95.69 84 THR A C 1
ATOM 706 O O . THR A 1 84 ? -15.459 -11.431 -6.939 1.00 95.69 84 THR A O 1
ATOM 709 N N . ALA A 1 85 ? -13.567 -12.020 -5.890 1.00 94.12 85 ALA A N 1
ATOM 710 C CA . ALA A 1 85 ? -13.845 -13.455 -5.855 1.00 94.12 85 ALA A CA 1
ATOM 711 C C . ALA A 1 85 ? -14.245 -13.963 -4.460 1.00 94.12 85 ALA A C 1
ATOM 713 O O . ALA A 1 85 ? -14.668 -15.111 -4.326 1.00 94.12 85 ALA A O 1
ATOM 714 N N . ALA A 1 86 ? -14.069 -13.143 -3.424 1.00 93.81 86 ALA A N 1
ATOM 715 C CA . ALA A 1 86 ? -14.357 -13.500 -2.046 1.00 93.81 86 ALA A CA 1
ATOM 716 C C . ALA A 1 86 ? -15.823 -13.259 -1.667 1.00 93.81 86 ALA A C 1
ATOM 718 O O . ALA A 1 86 ? -16.536 -12.468 -2.289 1.00 93.81 86 ALA A O 1
ATOM 719 N N . ASP A 1 87 ? -16.240 -13.922 -0.588 1.00 95.44 87 ASP A N 1
ATOM 720 C CA . ASP A 1 87 ? -17.519 -13.666 0.065 1.00 95.44 87 ASP A CA 1
ATOM 721 C C . ASP A 1 87 ? -17.602 -12.198 0.512 1.00 95.44 87 ASP A C 1
ATOM 723 O O . ASP A 1 87 ? -16.709 -11.705 1.209 1.00 95.44 87 ASP A O 1
ATOM 727 N N . LEU A 1 88 ? -18.649 -11.493 0.072 1.00 95.75 88 LEU A N 1
ATOM 728 C CA . LEU A 1 88 ? -18.792 -10.056 0.305 1.00 95.75 88 LEU A CA 1
ATOM 729 C C . LEU A 1 88 ? -18.828 -9.726 1.812 1.00 95.75 88 LEU A C 1
ATOM 731 O O . LEU A 1 88 ? -18.006 -8.908 2.223 1.00 95.75 88 LEU A O 1
ATOM 735 N N . PRO A 1 89 ? -19.640 -10.407 2.651 1.00 96.06 89 PRO A N 1
ATOM 736 C CA . PRO A 1 89 ? -19.619 -10.215 4.101 1.00 96.06 89 PRO A CA 1
ATOM 737 C C . PRO A 1 89 ? -18.254 -10.427 4.759 1.00 96.06 89 PRO A C 1
ATOM 739 O O . PRO A 1 89 ? -17.964 -9.832 5.796 1.00 96.06 89 PRO A O 1
ATOM 742 N N . LEU A 1 90 ? -17.408 -11.309 4.221 1.00 94.56 90 LEU A N 1
ATOM 743 C CA . LEU A 1 90 ? -16.053 -11.482 4.737 1.00 94.56 90 LEU A CA 1
ATOM 744 C C . LEU A 1 90 ? -15.218 -10.230 4.445 1.00 94.56 90 LEU A C 1
ATOM 746 O O . LEU A 1 90 ? -14.608 -9.663 5.342 1.00 94.56 90 LEU A O 1
ATOM 750 N N . ILE A 1 91 ? -15.195 -9.753 3.203 1.00 93.88 91 ILE A N 1
ATOM 751 C CA . ILE A 1 91 ? -14.334 -8.616 2.845 1.00 93.88 91 ILE A CA 1
ATOM 752 C C . ILE A 1 91 ? -14.887 -7.251 3.282 1.00 93.88 91 ILE A C 1
ATOM 754 O O . ILE A 1 91 ? -14.105 -6.314 3.426 1.00 93.88 91 ILE A O 1
ATOM 758 N N . THR A 1 92 ? -16.188 -7.114 3.534 1.00 92.25 92 THR A N 1
ATOM 759 C CA . THR A 1 92 ? -16.764 -5.920 4.181 1.00 92.25 92 THR A CA 1
ATOM 760 C C . THR A 1 92 ? -16.664 -5.973 5.702 1.00 92.25 92 THR A C 1
ATOM 762 O O . THR A 1 92 ? -17.119 -5.063 6.385 1.00 92.25 92 THR A O 1
ATOM 765 N N . PHE A 1 93 ? -16.029 -7.018 6.244 1.00 92.75 93 PHE A N 1
ATOM 766 C CA . PHE A 1 93 ? -15.895 -7.271 7.674 1.00 92.75 93 PHE A CA 1
ATOM 767 C C . PHE A 1 93 ? -17.227 -7.474 8.412 1.00 92.75 93 PHE A C 1
ATOM 769 O O . PHE A 1 93 ? -17.223 -7.501 9.638 1.00 92.75 93 PHE A O 1
ATOM 776 N N . GLU A 1 94 ? -18.345 -7.675 7.712 1.00 92.44 94 GLU A N 1
ATOM 777 C CA . GLU A 1 94 ? -19.659 -7.981 8.299 1.00 92.44 94 GLU A CA 1
ATOM 778 C C . GLU A 1 94 ? -19.698 -9.365 8.964 1.00 92.44 94 GLU A C 1
ATOM 780 O O . GLU A 1 94 ? -20.459 -9.588 9.907 1.00 92.44 94 GLU A O 1
ATOM 785 N N . THR A 1 95 ? -18.850 -10.296 8.514 1.00 93.62 95 THR A N 1
ATOM 786 C CA . THR A 1 95 ? -18.698 -11.607 9.157 1.00 93.62 95 THR A CA 1
ATOM 787 C C . THR A 1 95 ? -17.990 -11.450 10.500 1.00 93.62 95 THR A C 1
ATOM 789 O O . THR A 1 95 ? -16.768 -11.278 10.565 1.00 93.62 95 THR A O 1
ATOM 792 N N . ASP A 1 96 ? -18.773 -11.523 11.575 1.00 92.88 96 ASP A N 1
ATOM 793 C CA . ASP A 1 96 ? -18.301 -11.377 12.948 1.00 92.88 96 ASP A CA 1
ATOM 794 C C . ASP A 1 96 ? -17.895 -12.716 13.591 1.00 92.88 96 ASP A C 1
ATOM 796 O O . ASP A 1 96 ? -18.086 -13.803 13.041 1.00 92.88 96 ASP A O 1
ATOM 800 N N . PHE A 1 97 ? -17.324 -12.645 14.790 1.00 92.62 97 PHE A N 1
ATOM 801 C CA . PHE A 1 97 ? -17.021 -13.811 15.605 1.00 92.62 97 PHE A CA 1
ATOM 802 C C . PHE A 1 97 ? -18.290 -14.559 16.049 1.00 92.62 97 PHE A C 1
ATOM 804 O O . PHE A 1 97 ? -19.306 -13.932 16.362 1.00 92.62 97 PHE A O 1
ATOM 811 N N . PRO A 1 98 ? -18.234 -15.900 16.168 1.00 93.62 98 PRO A N 1
ATOM 812 C CA . PRO A 1 98 ? -19.369 -16.678 16.647 1.00 93.62 98 PRO A CA 1
ATOM 813 C C . PRO A 1 98 ? -19.734 -16.303 18.090 1.00 93.62 98 PRO A C 1
ATOM 815 O O . PRO A 1 98 ? -18.883 -15.915 18.895 1.00 93.62 98 PRO A O 1
ATOM 818 N N . ARG A 1 99 ? -21.016 -16.448 18.449 1.00 92.81 99 ARG A N 1
ATOM 819 C CA . ARG A 1 99 ? -21.491 -16.168 19.814 1.00 92.81 99 ARG A CA 1
ATOM 820 C C . ARG A 1 99 ? -20.739 -17.014 20.844 1.00 92.81 99 ARG A C 1
ATOM 822 O O . ARG A 1 99 ? -20.509 -18.201 20.633 1.00 92.81 99 ARG A O 1
ATOM 829 N N . GLY A 1 100 ? -20.385 -16.397 21.970 1.00 89.50 100 GLY A N 1
ATOM 830 C CA . GLY A 1 100 ? -19.581 -17.030 23.021 1.00 89.50 100 GLY A CA 1
ATOM 831 C C . GLY A 1 100 ? -18.076 -17.037 22.738 1.00 89.50 100 GLY A C 1
ATOM 832 O O . GLY A 1 100 ? -17.298 -17.428 23.608 1.00 89.50 100 GLY A O 1
ATOM 833 N N . CYS A 1 101 ? -17.643 -16.573 21.562 1.00 89.12 101 CYS A N 1
ATOM 834 C CA . CYS A 1 101 ? -16.238 -16.311 21.302 1.00 89.12 101 CYS A CA 1
ATOM 835 C C . CYS A 1 101 ? -15.761 -15.159 22.204 1.00 89.12 101 CYS A C 1
ATOM 837 O O . CYS A 1 101 ? -16.305 -14.057 22.105 1.00 89.12 101 CYS A O 1
ATOM 839 N N . PRO A 1 102 ? -14.718 -15.348 23.034 1.00 83.75 102 PRO A N 1
ATOM 840 C CA . PRO A 1 102 ? -14.229 -14.294 23.928 1.00 83.75 102 PRO A CA 1
ATOM 841 C C . PRO A 1 102 ? -13.705 -13.059 23.174 1.00 83.75 102 PRO A C 1
ATOM 843 O O . PRO A 1 102 ? -13.609 -11.977 23.745 1.00 83.75 102 PRO A O 1
ATOM 846 N N . TYR A 1 103 ? -13.382 -13.204 21.885 1.00 85.12 103 TYR A N 1
ATOM 847 C CA . TYR A 1 103 ? -12.927 -12.104 21.034 1.00 85.12 103 TYR A CA 1
ATOM 848 C C . TYR A 1 103 ? -14.063 -11.187 20.573 1.00 85.12 103 TYR A C 1
ATOM 850 O O . TYR A 1 103 ? -13.797 -10.026 20.281 1.00 85.12 103 TYR A O 1
ATOM 858 N N . LEU A 1 104 ? -15.310 -11.672 20.542 1.00 88.62 104 LEU A N 1
ATOM 859 C CA . LEU A 1 104 ? -16.466 -10.874 20.129 1.00 88.62 104 LEU A CA 1
ATOM 860 C C . LEU A 1 104 ? -16.690 -9.693 21.083 1.00 88.62 104 LEU A C 1
ATOM 862 O O . LEU A 1 104 ? -16.692 -8.541 20.663 1.00 88.62 104 LEU A O 1
ATOM 866 N N . GLU A 1 105 ? -16.812 -9.984 22.379 1.00 85.50 105 GLU A N 1
ATOM 867 C CA . GLU A 1 105 ? -17.008 -8.963 23.415 1.00 85.50 105 GLU A CA 1
ATOM 868 C C . GLU A 1 105 ? -15.806 -8.023 23.502 1.00 85.50 105 GLU A C 1
ATOM 870 O O . GLU A 1 105 ? -15.955 -6.815 23.680 1.00 85.50 105 GLU A O 1
ATOM 875 N N . ARG A 1 106 ? -14.594 -8.567 23.340 1.00 83.94 106 ARG A N 1
ATOM 876 C CA . ARG A 1 106 ? -13.379 -7.770 23.471 1.00 83.94 106 ARG A CA 1
ATOM 877 C C . ARG A 1 106 ? -13.205 -6.783 22.328 1.00 83.94 106 ARG A C 1
ATOM 879 O O . ARG A 1 106 ? -12.868 -5.633 22.594 1.00 83.94 106 ARG A O 1
ATOM 886 N N . LYS A 1 107 ? -13.481 -7.205 21.092 1.00 88.19 107 LYS A N 1
ATOM 887 C CA . LYS A 1 107 ? -13.491 -6.343 19.902 1.00 88.19 107 LYS A CA 1
ATOM 888 C C . LYS A 1 107 ? -14.300 -5.063 20.155 1.00 88.19 107 LYS A C 1
ATOM 890 O O . LYS A 1 107 ? -13.820 -3.971 19.872 1.00 88.19 107 LYS A O 1
ATOM 895 N N . ASP A 1 108 ? -15.476 -5.193 20.773 1.00 88.50 108 ASP A N 1
ATOM 896 C CA . ASP A 1 108 ? -16.326 -4.056 21.147 1.00 88.50 108 ASP A CA 1
ATOM 897 C C . ASP A 1 108 ? -15.721 -3.155 22.232 1.00 88.50 108 ASP A C 1
ATOM 899 O O . ASP A 1 108 ? -15.949 -1.944 22.224 1.00 88.50 108 ASP A O 1
ATOM 903 N N . MET A 1 109 ? -14.973 -3.721 23.181 1.00 90.06 109 MET A N 1
ATOM 904 C CA . MET A 1 109 ? -14.323 -2.948 24.242 1.00 90.06 109 MET A CA 1
ATOM 905 C C . MET A 1 109 ? -13.189 -2.073 23.707 1.00 90.06 109 MET A C 1
ATOM 907 O O . MET A 1 109 ? -13.070 -0.934 24.142 1.00 90.06 109 MET A O 1
ATOM 911 N N . VAL A 1 110 ? -12.399 -2.559 22.740 1.00 90.25 110 VAL A N 1
ATOM 912 C CA . VAL A 1 110 ? -11.217 -1.836 22.226 1.00 90.25 110 VAL A CA 1
ATOM 913 C C . VAL A 1 110 ? -11.578 -0.430 21.765 1.00 90.25 110 VAL A C 1
ATOM 915 O O . VAL A 1 110 ? -10.971 0.555 22.184 1.00 90.25 110 VAL A O 1
ATOM 918 N N . MET A 1 111 ? -12.588 -0.332 20.900 1.00 91.25 111 MET A N 1
ATOM 919 C CA . MET A 1 111 ? -12.973 0.947 20.321 1.00 91.25 111 MET A CA 1
ATOM 920 C C . MET A 1 111 ? -13.669 1.839 21.350 1.00 91.25 111 MET A C 1
ATOM 922 O O . MET A 1 111 ? -13.441 3.047 21.357 1.00 91.25 111 MET A O 1
ATOM 926 N N . LYS A 1 112 ? -14.454 1.259 22.269 1.00 93.38 112 LYS A N 1
ATOM 927 C CA . LYS A 1 112 ? -15.044 1.997 23.397 1.00 93.38 112 LYS A CA 1
ATOM 928 C C . LYS A 1 112 ? -13.964 2.618 24.282 1.00 93.38 112 LYS A C 1
ATOM 930 O O . LYS A 1 112 ? -14.052 3.802 24.590 1.00 93.38 112 LYS A O 1
ATOM 935 N N . ASP A 1 113 ? -12.924 1.859 24.617 1.00 94.06 113 ASP A N 1
ATOM 936 C CA . ASP A 1 113 ? -11.819 2.318 25.460 1.00 94.06 113 ASP A CA 1
ATOM 937 C C . ASP A 1 113 ? -10.997 3.419 24.778 1.00 94.06 113 ASP A C 1
ATOM 939 O O . ASP A 1 113 ? -10.546 4.350 25.448 1.00 94.06 113 ASP A O 1
ATOM 943 N N . ILE A 1 114 ? -10.808 3.339 23.455 1.00 93.50 114 ILE A N 1
ATOM 944 C CA . ILE A 1 114 ? -10.126 4.377 22.666 1.00 93.50 114 ILE A CA 1
ATOM 945 C C . ILE A 1 114 ? -10.968 5.653 22.586 1.00 93.50 114 ILE A C 1
ATOM 947 O O . ILE A 1 114 ? -10.439 6.743 22.782 1.00 93.50 114 ILE A O 1
ATOM 951 N N . LEU A 1 115 ? -12.273 5.542 22.326 1.00 94.75 115 LEU A N 1
ATOM 952 C CA . LEU A 1 115 ? -13.172 6.703 22.261 1.00 94.75 115 LEU A CA 1
ATOM 953 C C . LEU A 1 115 ? -13.431 7.344 23.632 1.00 94.75 115 LEU A C 1
ATOM 955 O O . LEU A 1 115 ? -13.963 8.452 23.688 1.00 94.75 115 LEU A O 1
ATOM 959 N N . ALA A 1 116 ? -13.071 6.656 24.719 1.00 96.25 116 ALA A N 1
ATOM 960 C CA . ALA A 1 116 ? -13.107 7.162 26.087 1.00 96.25 116 ALA A CA 1
ATOM 961 C C . ALA A 1 116 ? -11.802 7.861 26.518 1.00 96.25 116 ALA A C 1
ATOM 963 O O . ALA A 1 116 ? -11.709 8.317 27.659 1.00 96.25 116 ALA A O 1
ATOM 964 N N . ILE A 1 117 ? -10.783 7.936 25.650 1.00 96.44 117 ILE A N 1
ATOM 965 C CA . ILE A 1 117 ? -9.565 8.706 25.927 1.00 96.44 117 ILE A CA 1
ATOM 966 C C . ILE A 1 117 ? -9.920 10.190 26.054 1.00 96.44 117 ILE A C 1
ATOM 968 O O . ILE A 1 117 ? -10.694 10.739 25.272 1.00 96.44 117 ILE A O 1
ATOM 972 N N . ASP A 1 118 ? -9.314 10.855 27.033 1.00 97.25 118 ASP A N 1
ATOM 973 C CA . ASP A 1 118 ? -9.401 12.302 27.164 1.00 97.25 118 ASP A CA 1
ATOM 974 C C . ASP A 1 118 ? -8.536 12.988 26.096 1.00 97.25 118 ASP A C 1
ATOM 976 O O . ASP A 1 118 ? -7.323 13.150 26.246 1.00 97.25 118 ASP A O 1
ATOM 980 N N . PHE A 1 119 ? -9.176 13.407 25.003 1.00 96.00 119 PHE A N 1
ATOM 981 C CA . PHE A 1 119 ? -8.516 14.108 23.900 1.00 96.00 119 PHE A CA 1
ATOM 982 C C . PHE A 1 119 ? -8.128 15.567 24.222 1.00 96.00 119 PHE A C 1
ATOM 984 O O . PHE A 1 119 ? -7.535 16.251 23.376 1.00 96.00 119 PHE A O 1
ATOM 991 N N . SER A 1 120 ? -8.414 16.058 25.436 1.00 95.44 120 SER A N 1
ATOM 992 C CA . SER A 1 120 ? -7.919 17.359 25.906 1.00 95.44 120 SER A CA 1
ATOM 993 C C . SER A 1 120 ? -6.440 17.329 26.311 1.00 95.44 120 SER A C 1
ATOM 995 O O . SER A 1 120 ? -5.786 18.373 26.281 1.00 95.44 120 SER A O 1
ATOM 997 N N . LYS A 1 121 ? -5.888 16.139 26.588 1.00 96.88 121 LYS A N 1
ATOM 998 C CA . LYS A 1 121 ? -4.473 15.917 26.922 1.00 96.88 121 LYS A CA 1
ATOM 999 C C . LYS A 1 121 ? -3.502 16.366 25.821 1.00 96.88 121 LYS A C 1
ATOM 1001 O O . LYS A 1 121 ? -3.891 16.667 24.684 1.00 96.88 121 LYS A O 1
ATOM 1006 N N . GLN A 1 122 ? -2.212 16.381 26.161 1.00 96.06 122 GLN A N 1
ATOM 1007 C CA . GLN A 1 122 ? -1.137 16.557 25.183 1.00 96.06 122 GLN A CA 1
ATOM 1008 C C . GLN A 1 122 ? -1.137 15.416 24.164 1.00 96.06 122 GLN A C 1
ATOM 1010 O O . GLN A 1 122 ? -1.492 14.278 24.478 1.00 96.06 122 GLN A O 1
ATOM 1015 N N . THR A 1 123 ? -0.749 15.726 22.929 1.00 92.88 123 THR A N 1
ATOM 1016 C CA . THR A 1 123 ? -0.789 14.780 21.808 1.00 92.88 123 THR A CA 1
ATOM 1017 C C . THR A 1 123 ? 0.014 13.514 22.117 1.00 92.88 123 THR A C 1
ATOM 1019 O O . THR A 1 123 ? -0.453 12.412 21.846 1.00 92.88 123 THR A O 1
ATOM 1022 N N . GLU A 1 124 ? 1.184 13.643 22.739 1.00 92.00 124 GLU A N 1
ATOM 1023 C CA . GLU A 1 124 ? 2.059 12.523 23.094 1.00 92.00 124 GLU A CA 1
ATOM 1024 C C . GLU A 1 124 ? 1.398 11.571 24.098 1.00 92.00 124 GLU A C 1
ATOM 1026 O O . GLU A 1 124 ? 1.500 10.353 23.952 1.00 92.00 124 GLU A O 1
ATOM 1031 N N . GLU A 1 125 ? 0.680 12.118 25.082 1.00 95.75 125 GLU A N 1
ATOM 1032 C CA . GLU A 1 125 ? -0.060 11.332 26.073 1.00 95.75 125 GLU A CA 1
ATOM 1033 C C . GLU A 1 125 ? -1.214 10.574 25.423 1.00 95.75 125 GLU A C 1
ATOM 1035 O O . GLU A 1 125 ? -1.388 9.388 25.683 1.00 95.75 125 GLU A O 1
ATOM 1040 N N . ILE A 1 126 ? -1.958 11.227 24.524 1.00 95.69 126 ILE A N 1
ATOM 1041 C CA . ILE A 1 126 ? -3.042 10.594 23.762 1.00 95.69 126 ILE A CA 1
ATOM 1042 C C . ILE A 1 126 ? -2.492 9.446 22.910 1.00 95.69 126 ILE A C 1
ATOM 1044 O O . ILE A 1 126 ? -3.077 8.365 22.857 1.00 95.69 126 ILE A O 1
ATOM 1048 N N . VAL A 1 127 ? -1.358 9.664 22.241 1.00 92.31 127 VAL A N 1
ATOM 1049 C CA . VAL A 1 127 ? -0.703 8.644 21.417 1.00 92.31 127 VAL A CA 1
ATOM 1050 C C . VAL A 1 127 ? -0.292 7.440 22.261 1.00 92.31 127 VAL A C 1
ATOM 1052 O O . VAL A 1 127 ? -0.512 6.304 21.832 1.00 92.31 127 VAL A O 1
ATOM 1055 N N . GLU A 1 128 ? 0.291 7.659 23.441 1.00 92.62 128 GLU A N 1
ATOM 1056 C CA . GLU A 1 128 ? 0.654 6.555 24.332 1.00 92.62 128 GLU A CA 1
ATOM 1057 C C . GLU A 1 128 ? -0.590 5.860 24.897 1.00 92.62 128 GLU A C 1
ATOM 1059 O O . GLU A 1 128 ? -0.634 4.636 24.885 1.00 92.62 128 GLU A O 1
ATOM 1064 N N . ASP A 1 129 ? -1.644 6.601 25.249 1.00 95.00 129 ASP A N 1
ATOM 1065 C CA . ASP A 1 129 ? -2.936 6.067 25.701 1.00 95.00 129 ASP A CA 1
ATOM 1066 C C . ASP A 1 129 ? -3.587 5.143 24.651 1.00 95.00 129 ASP A C 1
ATOM 1068 O O . ASP A 1 129 ? -4.101 4.067 24.989 1.00 95.00 129 ASP A O 1
ATOM 1072 N N . ILE A 1 130 ? -3.567 5.540 23.370 1.00 92.88 130 ILE A N 1
ATOM 1073 C CA . ILE A 1 130 ? -4.059 4.716 22.254 1.00 92.88 130 ILE A CA 1
ATOM 1074 C C . ILE A 1 130 ? -3.176 3.478 22.102 1.00 92.88 130 ILE A C 1
ATOM 1076 O O . ILE A 1 130 ? -3.687 2.361 21.989 1.00 92.88 130 ILE A O 1
ATOM 1080 N N . LYS A 1 131 ? -1.849 3.659 22.096 1.00 89.69 131 LYS A N 1
ATOM 1081 C CA . LYS A 1 131 ? -0.889 2.559 21.942 1.00 89.69 131 LYS A CA 1
ATOM 1082 C C . LYS A 1 131 ? -0.983 1.569 23.085 1.00 89.69 131 LYS A C 1
ATOM 1084 O O . LYS A 1 131 ? -0.871 0.379 22.820 1.00 89.69 131 LYS A O 1
ATOM 1089 N N . GLU A 1 132 ? -1.181 2.017 24.316 1.00 88.88 132 GLU A N 1
ATOM 1090 C CA . GLU A 1 132 ? -1.343 1.162 25.485 1.00 88.88 132 GLU A CA 1
ATOM 1091 C C . GLU A 1 132 ? -2.614 0.333 25.362 1.00 88.88 132 GLU A C 1
ATOM 1093 O O . GLU A 1 132 ? -2.532 -0.887 25.463 1.00 88.88 132 GLU A O 1
ATOM 1098 N N . ARG A 1 133 ? -3.755 0.945 25.021 1.00 88.06 133 ARG A N 1
ATOM 1099 C CA . ARG A 1 133 ? -5.010 0.214 24.787 1.00 88.06 133 ARG A CA 1
ATOM 1100 C C . ARG A 1 133 ? -4.850 -0.813 23.665 1.00 88.06 133 ARG A C 1
ATOM 1102 O O . ARG A 1 133 ? -5.088 -1.996 23.892 1.00 88.06 133 ARG A O 1
ATOM 1109 N N . TYR A 1 134 ? -4.299 -0.425 22.513 1.00 82.81 134 TYR A N 1
ATOM 1110 C CA . TYR A 1 134 ? -4.035 -1.347 21.397 1.00 82.81 134 TYR A CA 1
ATOM 1111 C C . TYR A 1 134 ? -3.007 -2.440 21.710 1.00 82.81 134 TYR A C 1
ATOM 1113 O O . TYR A 1 134 ? -3.149 -3.584 21.277 1.00 82.81 134 TYR A O 1
ATOM 1121 N N . ARG A 1 135 ? -1.915 -2.108 22.409 1.00 74.19 135 ARG A N 1
ATOM 1122 C CA . ARG A 1 135 ? -0.901 -3.083 22.839 1.00 74.19 135 ARG A CA 1
ATOM 1123 C C . ARG A 1 135 ? -1.508 -4.033 23.851 1.00 74.19 135 ARG A C 1
ATOM 1125 O O . ARG A 1 135 ? -1.270 -5.230 23.732 1.00 74.19 135 ARG A O 1
ATOM 1132 N N . SER A 1 136 ? -2.298 -3.525 24.794 1.00 59.31 136 SER A N 1
ATOM 1133 C CA . SER A 1 136 ? -3.021 -4.347 25.749 1.00 59.31 136 SER A CA 1
ATOM 1134 C C . SER A 1 136 ? -3.850 -5.368 24.983 1.00 59.31 136 SER A C 1
ATOM 1136 O O . SER A 1 136 ? -3.634 -6.538 25.217 1.00 59.31 136 SER A O 1
ATOM 1138 N N . GLU A 1 137 ? -4.579 -5.022 23.921 1.00 66.31 137 GLU A N 1
ATOM 1139 C CA . GLU A 1 137 ? -5.267 -6.031 23.094 1.00 66.31 137 GLU A CA 1
ATOM 1140 C C . GLU A 1 137 ? -4.345 -7.089 22.486 1.00 66.31 137 GLU A C 1
ATOM 1142 O O . GLU A 1 137 ? -4.643 -8.286 22.487 1.00 66.31 137 GLU A O 1
ATOM 1147 N N . LYS A 1 138 ? -3.176 -6.669 21.999 1.00 64.19 138 LYS A N 1
ATOM 1148 C CA . LYS A 1 138 ? -2.171 -7.583 21.437 1.00 64.19 138 LYS A CA 1
ATOM 1149 C C . LYS A 1 138 ? -1.586 -8.529 22.499 1.00 64.19 138 LYS A C 1
ATOM 1151 O O . LYS A 1 138 ? -1.133 -9.624 22.144 1.00 64.19 138 LYS A O 1
ATOM 1156 N N . PHE A 1 139 ? -1.600 -8.137 23.777 1.00 48.19 139 PHE A N 1
ATOM 1157 C CA . PHE A 1 139 ? -0.943 -8.834 24.888 1.00 48.19 139 PHE A CA 1
ATOM 1158 C C . PHE A 1 139 ? -1.879 -9.398 25.973 1.00 48.19 139 PHE A C 1
ATOM 1160 O O . PHE A 1 139 ? -1.437 -10.298 26.681 1.00 48.19 139 PHE A O 1
ATOM 1167 N N . TYR A 1 140 ? -3.137 -8.960 26.099 1.00 50.22 140 TYR A N 1
ATOM 1168 C CA . TYR A 1 140 ? -4.046 -9.226 27.232 1.00 50.22 140 TYR A CA 1
ATOM 1169 C C . TYR A 1 140 ? -4.401 -10.708 27.339 1.00 50.22 140 TYR A C 1
ATOM 1171 O O . TYR A 1 140 ? -4.603 -11.245 28.422 1.00 50.22 140 TYR A O 1
ATOM 1179 N N . HIS A 1 141 ? -4.322 -11.435 26.227 1.00 51.59 141 HIS A N 1
ATOM 1180 C CA . HIS A 1 141 ? -4.354 -12.891 26.248 1.00 51.59 141 HIS A CA 1
ATOM 1181 C C . HIS A 1 141 ? -2.989 -13.529 26.584 1.00 51.59 141 HIS A C 1
ATOM 1183 O O . HIS A 1 141 ? -2.730 -14.643 26.162 1.00 51.59 141 HIS A O 1
ATOM 1189 N N . GLY A 1 142 ? -2.073 -12.876 27.304 1.00 50.12 142 GLY A N 1
ATOM 1190 C CA . GLY A 1 142 ? -0.765 -13.429 27.702 1.00 50.12 142 GLY A CA 1
ATOM 1191 C C . GLY A 1 142 ? 0.168 -13.768 26.530 1.00 50.12 142 GLY A C 1
ATOM 1192 O O . GLY A 1 142 ? 0.925 -14.739 26.583 1.00 50.12 142 GLY A O 1
ATOM 1193 N N . GLY A 1 143 ? 0.051 -13.041 25.415 1.00 51.16 143 GLY A N 1
ATOM 1194 C CA . GLY A 1 143 ? 0.702 -13.405 24.154 1.00 51.16 143 GLY A CA 1
ATOM 1195 C C . GLY A 1 143 ? 0.133 -14.670 23.496 1.00 51.16 143 GLY A C 1
ATOM 1196 O O . GLY A 1 143 ? 0.750 -15.179 22.568 1.00 51.16 143 GLY A O 1
ATOM 1197 N N . LYS A 1 144 ? -1.019 -15.190 23.939 1.00 50.12 144 LYS A N 1
ATOM 1198 C CA . LYS A 1 144 ? -1.601 -16.440 23.436 1.00 50.12 144 LYS A CA 1
ATOM 1199 C C . LYS A 1 144 ? -2.110 -16.326 22.005 1.00 50.12 144 LYS A C 1
ATOM 1201 O O . LYS A 1 144 ? -1.683 -17.110 21.185 1.00 50.12 144 LYS A O 1
ATOM 1206 N N . TRP A 1 145 ? -2.903 -15.329 21.617 1.00 54.41 145 TRP A N 1
ATOM 1207 C CA . TRP A 1 145 ? -3.372 -15.274 20.218 1.00 54.41 145 TRP A CA 1
ATOM 1208 C C . TRP A 1 145 ? -2.283 -14.877 19.212 1.00 54.41 145 TRP A C 1
ATOM 1210 O O . TRP A 1 145 ? -2.282 -15.331 18.073 1.00 54.41 145 TRP A O 1
ATOM 1220 N N . CYS A 1 146 ? -1.279 -14.120 19.667 1.00 55.94 146 CYS A N 1
ATOM 1221 C CA . CYS A 1 146 ? -0.029 -13.930 18.928 1.00 55.94 146 CYS A CA 1
ATOM 1222 C C . CYS A 1 146 ? 0.778 -15.239 18.788 1.00 55.94 146 CYS A C 1
ATOM 1224 O O . CYS A 1 146 ? 1.623 -15.342 17.895 1.00 55.94 146 CYS A O 1
ATOM 1226 N N . ARG A 1 147 ? 0.526 -16.250 19.633 1.00 67.44 147 ARG A N 1
ATOM 1227 C CA . ARG A 1 147 ? 1.057 -17.607 19.476 1.00 67.44 147 ARG A CA 1
ATOM 1228 C C . ARG A 1 147 ? 0.102 -18.404 18.601 1.00 67.44 147 ARG A C 1
ATOM 1230 O O . ARG A 1 147 ? -1.019 -18.714 18.992 1.00 67.44 147 ARG A O 1
ATOM 1237 N N . ASN A 1 148 ? 0.610 -18.800 17.439 1.00 74.38 148 ASN A N 1
ATOM 1238 C CA . ASN A 1 148 ? -0.061 -19.700 16.504 1.00 74.38 148 ASN A CA 1
ATOM 1239 C C . ASN A 1 148 ? -0.810 -20.829 17.235 1.00 74.38 148 ASN A C 1
ATOM 1241 O O . ASN A 1 148 ? -1.994 -21.013 17.021 1.0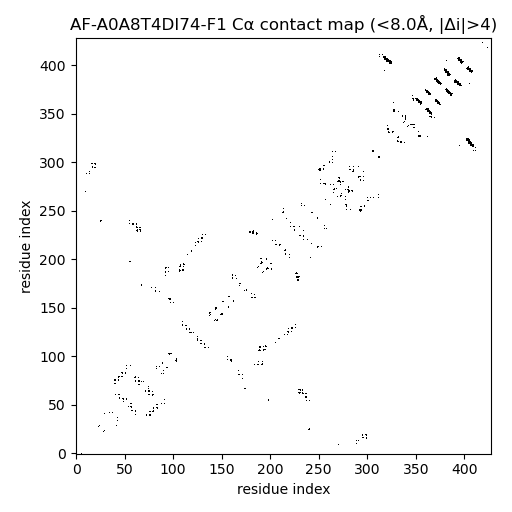0 74.38 148 ASN A O 1
ATOM 1245 N N . GLU A 1 149 ? -0.154 -21.479 18.195 1.00 81.44 149 GLU A N 1
ATOM 1246 C CA . GLU A 1 149 ? -0.708 -22.558 19.018 1.00 81.44 149 GLU A CA 1
ATOM 1247 C C . GLU A 1 149 ? -2.062 -22.249 19.678 1.00 81.44 149 GLU A C 1
ATOM 1249 O O . GLU A 1 149 ? -2.944 -23.097 19.682 1.00 81.44 149 GLU A O 1
ATOM 1254 N N . THR A 1 150 ? -2.281 -21.047 20.219 1.00 79.56 150 THR A N 1
ATOM 1255 C CA . THR A 1 150 ? -3.582 -20.747 20.851 1.00 79.56 150 THR A CA 1
ATOM 1256 C C . THR A 1 150 ? -4.672 -20.576 19.810 1.00 79.56 150 THR A C 1
ATOM 1258 O O . THR A 1 150 ? -5.796 -21.010 20.029 1.00 79.56 150 THR A O 1
ATOM 1261 N N . PHE A 1 151 ? -4.346 -19.948 18.682 1.00 81.12 151 PHE A N 1
ATOM 1262 C CA . PHE A 1 151 ? -5.284 -19.838 17.574 1.00 81.12 151 PHE A CA 1
ATOM 1263 C C . PHE A 1 151 ? -5.643 -21.224 17.022 1.00 81.12 151 PHE A C 1
ATOM 1265 O O . PHE A 1 151 ? -6.819 -21.519 16.835 1.00 81.12 151 PHE A O 1
ATOM 1272 N N . GLU A 1 152 ? -4.645 -22.094 16.847 1.00 84.12 152 GLU A N 1
ATOM 1273 C CA . GLU A 1 152 ? -4.833 -23.481 16.406 1.00 84.12 152 GLU A CA 1
ATOM 1274 C C . GLU A 1 152 ? -5.709 -24.291 17.379 1.00 84.12 152 GLU A C 1
ATOM 1276 O O . GLU A 1 152 ? -6.511 -25.103 16.927 1.00 84.12 152 GLU A O 1
ATOM 1281 N N . ASN A 1 153 ? -5.601 -24.026 18.687 1.00 87.75 153 ASN A N 1
ATOM 1282 C CA . ASN A 1 153 ? -6.371 -24.683 19.750 1.00 87.75 153 ASN A CA 1
ATOM 1283 C C . ASN A 1 153 ? -7.695 -23.970 20.102 1.00 87.75 153 ASN A C 1
ATOM 1285 O O . ASN A 1 153 ? -8.357 -24.345 21.071 1.00 87.75 153 ASN A O 1
ATOM 1289 N N . CYS A 1 154 ? -8.083 -22.916 19.375 1.00 86.88 154 CYS A N 1
ATOM 1290 C CA . CYS A 1 154 ? -9.311 -22.175 19.658 1.00 86.88 154 CYS A CA 1
ATOM 1291 C C . CYS A 1 154 ? -10.543 -23.035 19.311 1.00 86.88 154 CYS A C 1
ATOM 1293 O O . CYS A 1 154 ? -10.666 -23.461 18.161 1.00 86.88 154 CYS A O 1
ATOM 1295 N N . PRO A 1 155 ? -11.500 -23.251 20.236 1.00 92.44 155 PRO A N 1
ATOM 1296 C CA . PRO A 1 155 ? -12.681 -24.074 19.954 1.00 92.44 155 PRO A CA 1
ATOM 1297 C C . PRO A 1 155 ? -13.589 -23.467 18.874 1.00 92.44 155 PRO A C 1
ATOM 1299 O O . PRO A 1 155 ? -14.332 -24.188 18.222 1.00 92.44 155 PRO A O 1
ATOM 1302 N N . PHE A 1 156 ? -13.488 -22.155 18.644 1.00 93.19 156 PHE A N 1
ATOM 1303 C CA . PHE A 1 156 ? -14.245 -21.418 17.629 1.00 93.19 156 PHE A CA 1
ATOM 1304 C C . PHE A 1 156 ? -13.510 -21.291 16.290 1.00 93.19 156 PHE A C 1
ATOM 1306 O O . PHE A 1 156 ? -13.944 -20.542 15.421 1.00 93.19 156 PHE A O 1
ATOM 1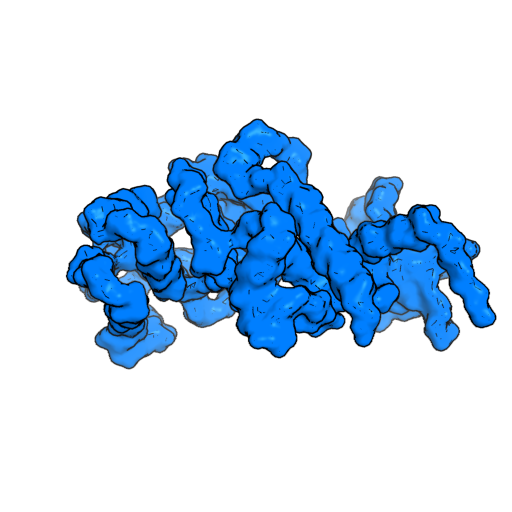313 N N . ARG A 1 157 ? -12.356 -21.948 16.123 1.00 90.75 157 ARG A N 1
ATOM 1314 C CA . ARG A 1 157 ? -11.463 -21.731 14.978 1.00 90.75 157 ARG A CA 1
ATOM 1315 C C . ARG A 1 157 ? -12.153 -21.940 13.627 1.00 90.75 157 ARG A C 1
ATOM 1317 O O . ARG A 1 157 ? -11.967 -21.124 12.733 1.00 90.75 157 ARG A O 1
ATOM 1324 N N . ASN A 1 158 ? -12.935 -23.005 13.480 1.00 93.06 158 ASN A N 1
ATOM 1325 C CA . ASN A 1 158 ? -13.544 -23.355 12.191 1.00 93.06 158 ASN A CA 1
ATOM 1326 C C . ASN A 1 158 ? -14.593 -22.333 11.729 1.00 93.06 158 ASN A C 1
ATOM 1328 O O . ASN A 1 158 ? -14.745 -22.134 10.529 1.00 93.06 158 ASN A O 1
ATOM 1332 N N . ASP A 1 159 ? -15.235 -21.649 12.676 1.00 94.44 159 ASP A N 1
ATOM 1333 C CA . ASP A 1 159 ? -16.236 -20.606 12.421 1.00 94.44 159 ASP A CA 1
ATOM 1334 C C . ASP A 1 159 ? -15.635 -19.193 12.539 1.00 94.44 159 ASP A C 1
ATOM 1336 O O . ASP A 1 159 ? -16.341 -18.188 12.501 1.00 94.44 159 ASP A O 1
ATOM 1340 N N . CYS A 1 160 ? -14.318 -19.091 12.736 1.00 92.38 160 CYS A N 1
ATOM 1341 C CA . CYS A 1 160 ? -13.633 -17.824 12.924 1.00 92.38 160 CYS A CA 1
ATOM 1342 C C . CYS A 1 160 ? -13.432 -17.132 11.567 1.00 92.38 160 CYS A C 1
ATOM 1344 O O . CYS A 1 160 ? -12.770 -17.707 10.692 1.00 92.38 160 CYS A O 1
ATOM 1346 N N . PRO A 1 161 ? -13.869 -15.872 11.388 1.00 93.19 161 PRO A N 1
ATOM 1347 C CA . PRO A 1 161 ? -13.694 -15.165 10.116 1.00 93.19 161 PRO A CA 1
ATOM 1348 C C . PRO A 1 161 ? -12.217 -14.994 9.727 1.00 93.19 161 PRO A C 1
ATOM 1350 O O . PRO A 1 161 ? -11.874 -14.914 8.552 1.00 93.19 161 PRO A O 1
ATOM 1353 N N . ILE A 1 162 ? -11.296 -15.042 10.692 1.00 91.38 162 ILE A N 1
ATOM 1354 C CA . ILE A 1 162 ? -9.853 -14.983 10.417 1.00 91.38 162 ILE A CA 1
ATOM 1355 C C . ILE A 1 162 ? -9.339 -16.265 9.770 1.00 91.38 162 ILE A C 1
ATOM 1357 O O . ILE A 1 162 ? -8.407 -16.195 8.974 1.00 91.38 162 ILE A O 1
ATOM 1361 N N . CYS A 1 163 ? -9.933 -17.423 10.069 1.00 91.62 163 CYS A N 1
ATOM 1362 C CA . CYS A 1 163 ? -9.608 -18.655 9.353 1.00 91.62 163 CYS A CA 1
ATOM 1363 C C . CYS A 1 163 ? -10.078 -18.588 7.900 1.00 91.62 163 CYS A C 1
ATOM 1365 O O . CYS A 1 163 ? -9.328 -18.981 7.008 1.00 91.62 163 CYS A O 1
ATOM 1367 N N . ALA A 1 164 ? -11.273 -18.042 7.656 1.00 93.44 164 ALA A N 1
ATOM 1368 C CA . ALA A 1 164 ? -11.768 -17.807 6.302 1.00 93.44 164 ALA A CA 1
ATOM 1369 C C . ALA A 1 164 ? -10.861 -16.827 5.536 1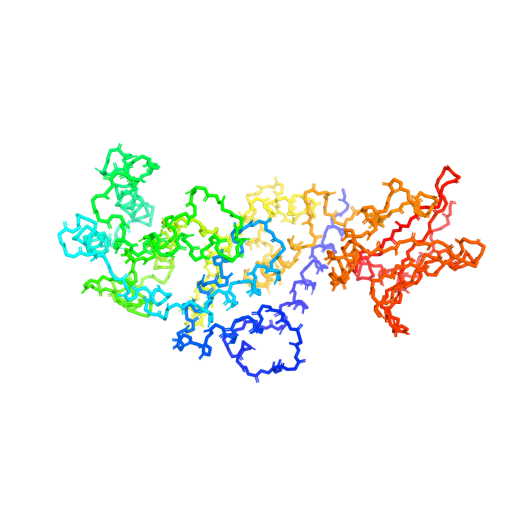.00 93.44 164 ALA A C 1
ATOM 1371 O O . ALA A 1 164 ? -10.442 -17.119 4.417 1.00 93.44 164 ALA A O 1
ATOM 1372 N N . TRP A 1 165 ? -10.464 -15.722 6.174 1.00 92.81 165 TRP A N 1
ATOM 1373 C CA . TRP A 1 165 ? -9.503 -14.766 5.624 1.00 92.81 165 TRP A CA 1
ATOM 1374 C C . TRP A 1 165 ? -8.133 -15.394 5.336 1.00 92.81 165 TRP A C 1
ATOM 1376 O O . TRP A 1 165 ? -7.558 -15.188 4.271 1.00 92.81 165 TRP A O 1
ATOM 1386 N N . GLU A 1 166 ? -7.588 -16.179 6.267 1.00 91.25 166 GLU A N 1
ATOM 1387 C CA . GLU A 1 166 ? -6.298 -16.846 6.085 1.00 91.25 166 GLU A CA 1
ATOM 1388 C C . GLU A 1 166 ? -6.325 -17.812 4.899 1.00 91.25 166 GLU A C 1
ATOM 1390 O O . GLU A 1 166 ? -5.401 -17.797 4.083 1.00 91.25 166 GLU A O 1
ATOM 1395 N N . LYS A 1 167 ? -7.393 -18.606 4.785 1.00 93.19 167 LYS A N 1
ATOM 1396 C CA . LYS A 1 167 ? -7.603 -19.505 3.651 1.00 93.19 167 LYS A CA 1
ATOM 1397 C C . LYS A 1 167 ? -7.666 -18.725 2.338 1.00 93.19 167 LYS A C 1
ATOM 1399 O O . LYS A 1 167 ? -6.946 -19.061 1.406 1.00 93.19 167 LYS A O 1
ATOM 1404 N N . LEU A 1 168 ? -8.428 -17.634 2.296 1.00 93.25 168 LEU A N 1
ATOM 1405 C CA . LEU A 1 168 ? -8.521 -16.773 1.118 1.00 93.25 168 LEU A CA 1
ATOM 1406 C C . LEU A 1 168 ? -7.144 -16.222 0.704 1.00 93.25 168 LEU A C 1
ATOM 1408 O O . LEU A 1 168 ? -6.754 -16.286 -0.459 1.00 93.25 168 LEU A O 1
ATOM 1412 N N . MET A 1 169 ? -6.353 -15.739 1.662 1.00 91.94 169 MET A N 1
ATOM 1413 C CA . MET A 1 169 ? -4.998 -15.246 1.394 1.00 91.94 169 MET A CA 1
ATOM 1414 C C . MET A 1 169 ? -4.061 -16.337 0.852 1.00 91.94 169 MET A C 1
ATOM 1416 O O . MET A 1 169 ? -3.195 -16.045 0.019 1.00 91.94 169 MET A O 1
ATOM 1420 N N . TYR A 1 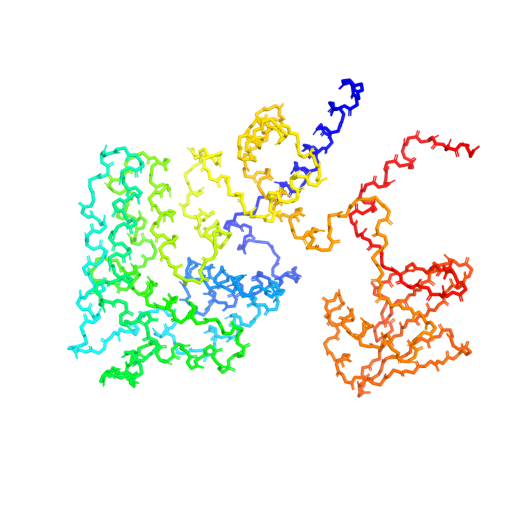170 ? -4.223 -17.575 1.325 1.00 91.31 170 TYR A N 1
ATOM 1421 C CA . TYR A 1 170 ? -3.492 -18.740 0.832 1.00 91.31 170 TYR A CA 1
ATOM 1422 C C . TYR A 1 170 ? -3.893 -19.086 -0.608 1.00 91.31 170 TYR A C 1
ATOM 1424 O O . TYR A 1 170 ? -3.014 -19.199 -1.462 1.00 91.31 170 TYR A O 1
ATOM 1432 N N . ASP A 1 171 ? -5.194 -19.146 -0.897 1.00 92.88 171 ASP A N 1
ATOM 1433 C CA . ASP A 1 171 ? -5.734 -19.493 -2.217 1.00 92.88 171 ASP A CA 1
ATOM 1434 C C . ASP A 1 171 ? -5.273 -18.495 -3.305 1.00 92.88 171 ASP A C 1
ATOM 1436 O O . ASP A 1 171 ? -4.937 -18.878 -4.428 1.00 92.88 171 ASP A O 1
ATOM 1440 N N . PHE A 1 172 ? -5.123 -17.212 -2.957 1.00 92.12 172 PHE A N 1
ATOM 1441 C CA . PHE A 1 172 ? -4.597 -16.167 -3.855 1.00 92.12 172 PHE A CA 1
ATOM 1442 C C . PHE A 1 172 ? -3.059 -16.053 -3.876 1.00 92.12 172 PHE A C 1
ATOM 1444 O O . PHE A 1 172 ? -2.483 -15.183 -4.548 1.00 92.12 172 PHE A O 1
ATOM 1451 N N . HIS A 1 173 ? -2.361 -16.956 -3.182 1.00 91.56 173 HIS A N 1
ATOM 1452 C CA . HIS A 1 173 ? -0.901 -17.036 -3.147 1.00 91.56 173 HIS A CA 1
ATOM 1453 C C . HIS A 1 173 ? -0.250 -15.706 -2.734 1.00 91.56 173 HIS A C 1
ATOM 1455 O O . HIS A 1 173 ? 0.714 -15.231 -3.358 1.00 91.56 173 HIS A O 1
ATOM 1461 N N . PHE A 1 174 ? -0.801 -15.050 -1.711 1.00 87.62 174 PHE A N 1
ATOM 1462 C CA . PHE A 1 174 ? -0.170 -13.866 -1.143 1.00 87.62 174 PHE A CA 1
ATOM 1463 C C . PHE A 1 174 ? 1.083 -14.251 -0.344 1.00 87.62 174 PHE A C 1
ATOM 1465 O O . PHE A 1 174 ? 1.089 -15.280 0.335 1.00 87.62 174 PHE A O 1
ATOM 1472 N N . PRO A 1 175 ? 2.152 -13.426 -0.358 1.00 82.38 175 PRO A N 1
ATOM 1473 C CA . PRO A 1 175 ? 3.329 -13.646 0.478 1.00 82.38 175 PRO A CA 1
ATOM 1474 C C . PRO A 1 175 ? 2.951 -13.634 1.964 1.00 82.38 175 PRO A C 1
ATOM 1476 O O . PRO A 1 175 ? 2.820 -12.580 2.595 1.00 82.38 175 PRO A O 1
ATOM 1479 N N . TYR A 1 176 ? 2.753 -14.818 2.530 1.00 70.88 176 TYR A N 1
ATOM 1480 C CA . TYR A 1 176 ? 2.233 -14.939 3.877 1.00 70.88 176 TYR A CA 1
ATOM 1481 C C . TYR A 1 176 ? 3.346 -14.721 4.903 1.00 70.88 176 TYR A C 1
ATOM 1483 O O . TYR A 1 176 ? 4.269 -15.523 5.041 1.00 70.88 176 TYR A O 1
ATOM 1491 N N . ARG A 1 177 ? 3.265 -13.617 5.649 1.00 73.38 177 ARG A N 1
ATOM 1492 C CA . ARG A 1 177 ? 4.063 -13.411 6.865 1.00 73.38 177 ARG A CA 1
ATOM 1493 C C . ARG A 1 177 ? 3.145 -13.618 8.060 1.00 73.38 177 ARG A C 1
ATOM 1495 O O . ARG A 1 177 ? 2.061 -13.048 8.078 1.00 73.38 177 ARG A O 1
ATOM 1502 N N . LYS A 1 178 ? 3.605 -14.338 9.090 1.00 68.06 178 LYS A N 1
ATOM 1503 C CA . LYS A 1 178 ? 2.825 -14.627 10.315 1.00 68.06 178 LYS A CA 1
ATOM 1504 C C . LYS A 1 178 ? 2.157 -13.384 10.930 1.00 68.06 178 LYS A C 1
ATOM 1506 O O . LYS A 1 178 ? 1.059 -13.472 11.459 1.00 68.06 178 LYS A O 1
ATOM 1511 N N . GLN A 1 179 ? 2.789 -12.215 10.814 1.00 66.00 179 GLN A N 1
ATOM 1512 C CA . GLN A 1 179 ? 2.264 -10.941 11.324 1.00 66.00 179 GLN A CA 1
ATOM 1513 C C . GLN A 1 179 ? 1.011 -10.436 10.581 1.00 66.00 179 GLN A C 1
ATOM 1515 O O . GLN A 1 179 ? 0.268 -9.637 11.136 1.00 66.00 179 GLN A O 1
ATOM 1520 N N . LYS A 1 180 ? 0.759 -10.898 9.351 1.00 72.44 180 LYS A N 1
ATOM 1521 C CA . LYS A 1 180 ? -0.334 -10.427 8.486 1.00 72.44 180 LYS A CA 1
ATOM 1522 C C . LYS A 1 180 ? -1.648 -11.174 8.669 1.00 72.44 180 LYS A C 1
ATOM 1524 O O . LYS A 1 180 ? -2.673 -10.687 8.209 1.00 72.44 180 LYS A O 1
ATOM 1529 N N . ARG A 1 181 ? -1.633 -12.312 9.375 1.00 75.62 181 ARG A N 1
ATOM 1530 C CA . ARG A 1 181 ? -2.850 -13.046 9.761 1.00 75.62 181 ARG A CA 1
ATOM 1531 C C . ARG A 1 181 ? -3.848 -12.147 10.484 1.00 75.62 181 ARG A C 1
ATOM 1533 O O . ARG A 1 181 ? -5.051 -12.278 10.319 1.00 75.62 181 ARG A O 1
ATOM 1540 N N . PHE A 1 182 ? -3.321 -11.228 11.284 1.00 80.00 182 PHE A N 1
ATOM 1541 C CA . PHE A 1 182 ? -4.109 -10.416 12.196 1.00 80.00 182 PHE A CA 1
ATOM 1542 C C . PHE A 1 182 ? -4.585 -9.092 11.609 1.00 80.00 182 PHE A C 1
ATOM 1544 O O . PHE A 1 182 ? -5.275 -8.360 12.306 1.00 80.00 182 PHE A O 1
ATOM 1551 N N . PHE A 1 183 ? -4.260 -8.807 10.345 1.00 85.50 183 PHE A N 1
ATOM 1552 C CA . PHE A 1 183 ? -4.811 -7.654 9.637 1.00 85.50 183 PHE A CA 1
ATOM 1553 C C . PHE A 1 183 ? -6.341 -7.617 9.738 1.00 85.50 183 PHE A C 1
ATOM 1555 O O . PHE A 1 183 ? -6.917 -6.593 10.093 1.00 85.50 183 PHE A O 1
ATOM 1562 N N . TYR A 1 184 ? -6.982 -8.764 9.500 1.00 86.75 184 TYR A N 1
ATOM 1563 C CA . TYR A 1 184 ? -8.434 -8.888 9.542 1.00 86.75 184 TYR A CA 1
ATOM 1564 C C . TYR A 1 184 ? -8.990 -8.635 10.948 1.00 86.75 184 TYR A C 1
ATOM 1566 O O . TYR A 1 184 ? -9.941 -7.882 11.109 1.00 86.75 184 TYR A O 1
ATOM 1574 N N . TYR A 1 185 ? -8.362 -9.206 11.984 1.00 87.44 185 TYR A N 1
ATOM 1575 C CA . TYR A 1 185 ? -8.779 -8.967 13.368 1.00 87.44 185 TYR A CA 1
ATOM 1576 C C . TYR A 1 185 ? -8.667 -7.501 13.768 1.00 87.44 185 TYR A C 1
ATOM 1578 O O . TYR A 1 185 ? -9.601 -6.933 14.320 1.00 87.44 185 TYR A O 1
ATOM 1586 N N . ASP A 1 186 ? -7.514 -6.894 13.493 1.00 87.69 186 ASP A N 1
ATOM 1587 C CA . ASP A 1 186 ? -7.272 -5.511 13.875 1.00 87.69 186 ASP A CA 1
ATOM 1588 C C . ASP A 1 186 ? -8.234 -4.573 13.122 1.00 87.69 186 ASP A C 1
ATOM 1590 O O . ASP A 1 186 ? -8.702 -3.595 13.697 1.00 87.69 186 ASP A O 1
ATOM 1594 N N . SER A 1 187 ? -8.591 -4.909 11.874 1.00 88.00 187 SER A N 1
ATOM 1595 C CA . SER A 1 187 ? -9.618 -4.193 11.105 1.00 88.00 187 SER A CA 1
ATOM 1596 C C . SER A 1 187 ? -11.017 -4.373 11.710 1.00 88.00 187 SER A C 1
ATOM 1598 O O . SER A 1 187 ? -11.735 -3.388 11.863 1.00 88.00 187 SER A O 1
ATOM 1600 N N . LEU A 1 188 ? -11.385 -5.590 12.139 1.00 87.12 188 LEU A N 1
ATOM 1601 C CA . LEU A 1 188 ? -12.648 -5.861 12.841 1.00 87.12 188 LEU A CA 1
ATOM 1602 C C . LEU A 1 188 ? -12.787 -5.033 14.124 1.00 87.12 188 LEU A C 1
ATOM 1604 O O . LEU A 1 188 ? -13.845 -4.452 14.355 1.00 87.12 188 LEU A O 1
ATOM 1608 N N . CYS A 1 189 ? -11.728 -4.945 14.940 1.00 87.06 189 CYS A N 1
ATOM 1609 C CA . CYS A 1 189 ? -11.721 -4.129 16.161 1.00 87.06 189 CYS A CA 1
ATOM 1610 C C . CYS A 1 189 ? -12.115 -2.673 15.902 1.00 87.06 189 CYS A C 1
ATOM 1612 O O . CYS A 1 189 ? -12.701 -2.033 16.771 1.00 87.06 189 CYS A O 1
ATOM 1614 N N . ILE A 1 190 ? -11.825 -2.159 14.709 1.00 87.56 190 ILE A N 1
ATOM 1615 C CA . ILE A 1 190 ? -12.080 -0.767 14.352 1.00 87.56 190 ILE A CA 1
ATOM 1616 C C . ILE A 1 190 ? -13.418 -0.596 13.657 1.00 87.56 190 ILE A C 1
ATOM 1618 O O . ILE A 1 190 ? -14.163 0.303 14.027 1.00 87.56 190 ILE A O 1
ATOM 1622 N N . LEU A 1 191 ? -13.688 -1.409 12.636 1.00 86.69 191 LEU A N 1
ATOM 1623 C CA . LEU A 1 191 ? -14.709 -1.113 11.629 1.00 86.69 191 LEU A CA 1
ATOM 1624 C C . LEU A 1 191 ? -16.005 -1.877 11.813 1.00 86.69 191 LEU A C 1
ATOM 1626 O O . LEU A 1 191 ? -17.017 -1.443 11.295 1.00 86.69 191 LEU A O 1
ATOM 1630 N N . ASN A 1 192 ? -15.996 -2.997 12.522 1.00 89.62 192 ASN A N 1
ATOM 1631 C CA . ASN A 1 192 ? -17.212 -3.750 12.773 1.00 89.62 192 ASN A CA 1
ATOM 1632 C C . ASN A 1 192 ? -17.345 -3.918 14.274 1.00 89.62 192 ASN A C 1
ATOM 1634 O O . ASN A 1 192 ? -16.972 -4.951 14.807 1.00 89.62 192 ASN A O 1
ATOM 1638 N N . ASN A 1 193 ? -17.816 -2.901 14.983 1.00 90.44 193 ASN A N 1
ATOM 1639 C CA . ASN A 1 193 ? -18.141 -3.008 16.400 1.00 90.44 193 ASN A CA 1
ATOM 1640 C C . ASN A 1 193 ? -19.443 -2.262 16.705 1.00 90.44 193 ASN A C 1
ATOM 1642 O O . ASN A 1 193 ? -19.965 -1.505 15.892 1.00 90.44 193 ASN A O 1
ATOM 1646 N N . SER A 1 194 ? -19.964 -2.452 17.914 1.00 90.38 194 SER A N 1
ATOM 1647 C CA . SER A 1 194 ? -21.218 -1.831 18.370 1.00 90.38 194 SER A CA 1
ATOM 1648 C C . SER A 1 194 ? -21.249 -0.295 18.295 1.00 90.38 194 SER A C 1
ATOM 1650 O O . SER A 1 194 ? -22.318 0.294 18.431 1.00 90.38 194 SER A O 1
ATOM 1652 N N . THR A 1 195 ? -20.099 0.366 18.132 1.00 91.62 195 THR A N 1
ATOM 1653 C CA . THR A 1 195 ? -19.976 1.831 18.111 1.00 91.62 195 THR A CA 1
ATOM 1654 C C . THR A 1 195 ? -19.599 2.385 16.737 1.00 91.62 195 THR A C 1
ATOM 1656 O O . THR A 1 195 ? -20.050 3.475 16.391 1.00 91.62 195 THR A O 1
ATOM 1659 N N . ILE A 1 196 ? -18.783 1.660 15.973 1.00 93.31 196 ILE A N 1
ATOM 1660 C CA . ILE A 1 196 ? -18.241 2.047 14.671 1.00 93.31 196 ILE A CA 1
ATOM 1661 C C . ILE A 1 196 ? -18.518 0.913 13.680 1.00 93.31 196 ILE A C 1
ATOM 1663 O O . ILE A 1 196 ? -18.044 -0.203 13.894 1.00 93.31 196 ILE A O 1
ATOM 1667 N N . SER A 1 197 ? -19.257 1.216 12.607 1.00 90.69 197 SER A N 1
ATOM 1668 C CA . SER A 1 197 ? -19.584 0.253 11.542 1.00 90.69 197 SER A CA 1
ATOM 1669 C C . SER A 1 197 ? -18.834 0.498 10.225 1.00 90.69 197 SER A C 1
ATOM 1671 O O . SER A 1 197 ? -18.893 -0.315 9.308 1.00 90.69 197 SER A O 1
ATOM 1673 N N . SER A 1 198 ? -18.129 1.627 10.116 1.00 88.62 198 SER A N 1
ATOM 1674 C CA . SER A 1 198 ? -17.381 2.017 8.921 1.00 88.62 198 SER A CA 1
ATOM 1675 C C . SER A 1 198 ? -16.270 3.018 9.251 1.00 88.62 198 SER A C 1
ATOM 1677 O O . SER A 1 198 ? -16.223 3.600 10.340 1.00 88.62 198 SER A O 1
ATOM 1679 N N . PHE A 1 199 ? -15.388 3.281 8.284 1.00 84.88 199 PHE A N 1
ATOM 1680 C CA . PHE A 1 199 ? -14.418 4.374 8.387 1.00 84.88 199 PHE A CA 1
ATOM 1681 C C . PHE A 1 199 ? -15.107 5.739 8.522 1.00 84.88 199 PHE A C 1
ATOM 1683 O O . PHE A 1 199 ? -14.697 6.556 9.349 1.00 84.88 199 PHE A O 1
ATOM 1690 N N . GLY A 1 200 ? -16.193 5.967 7.777 1.00 85.94 200 GLY A N 1
ATOM 1691 C CA . GLY A 1 200 ? -16.981 7.198 7.858 1.00 85.94 200 GLY A CA 1
ATOM 1692 C C . GLY A 1 200 ? -17.549 7.448 9.258 1.00 85.94 200 GLY A C 1
ATOM 1693 O O . GLY A 1 200 ? -17.491 8.579 9.753 1.00 85.94 200 GLY A O 1
ATOM 1694 N N . ASP A 1 201 ? -18.011 6.395 9.938 1.00 90.75 201 ASP A N 1
ATOM 1695 C CA . ASP A 1 201 ? -18.469 6.474 11.330 1.00 90.75 201 ASP A CA 1
ATOM 1696 C C . ASP A 1 201 ? -17.322 6.812 12.284 1.00 90.75 201 ASP A C 1
ATOM 1698 O O . ASP A 1 201 ? -17.462 7.701 13.130 1.00 90.75 201 ASP A O 1
ATOM 1702 N N . LEU A 1 202 ? -16.172 6.139 12.135 1.00 89.50 202 LEU A N 1
ATOM 1703 C CA . LEU A 1 202 ? -14.978 6.388 12.947 1.00 89.50 202 LEU A CA 1
ATOM 1704 C C . LEU A 1 202 ? -14.555 7.851 12.859 1.00 89.50 202 LEU A C 1
ATOM 1706 O O . LEU A 1 202 ? -14.372 8.518 13.880 1.00 89.50 202 LEU A O 1
ATOM 1710 N N . PHE A 1 203 ? -14.417 8.360 11.637 1.00 88.56 203 PHE A N 1
ATOM 1711 C CA . PHE A 1 203 ? -13.978 9.730 11.412 1.00 88.56 203 PHE A CA 1
ATOM 1712 C C . PHE A 1 203 ? -15.014 10.727 11.912 1.00 88.56 203 PHE A C 1
ATOM 1714 O O . PHE A 1 203 ? -14.646 11.690 12.580 1.00 88.56 203 PHE A O 1
ATOM 1721 N N . SER A 1 204 ? -16.303 10.468 11.694 1.00 88.50 204 SER A N 1
ATOM 1722 C CA . SER A 1 204 ? -17.393 11.276 12.252 1.00 88.50 204 SER A CA 1
ATOM 1723 C C . SER A 1 204 ? -17.338 11.362 13.782 1.00 88.50 204 SER A C 1
ATOM 1725 O O . SER A 1 204 ? -17.470 12.452 14.344 1.00 88.50 204 SER A O 1
ATOM 1727 N N . LYS A 1 205 ? -17.079 10.245 14.474 1.00 93.62 205 LYS A N 1
ATOM 1728 C CA . LYS A 1 205 ? -16.936 10.227 15.938 1.00 93.62 205 LYS A CA 1
ATOM 1729 C C . LYS A 1 205 ? -15.718 11.007 16.411 1.00 93.62 205 LYS A C 1
ATOM 1731 O O . LYS A 1 205 ? -15.865 11.879 17.266 1.00 93.62 205 LYS A O 1
ATOM 1736 N N . LEU A 1 206 ? -14.549 10.773 15.820 1.00 91.94 206 LEU A N 1
ATOM 1737 C CA . LEU A 1 206 ? -13.331 11.507 16.176 1.00 91.94 206 LEU A CA 1
ATOM 1738 C C . LEU A 1 206 ? -13.457 13.008 15.875 1.00 91.94 206 LEU A C 1
ATOM 1740 O O . LEU A 1 206 ? -13.030 13.830 16.681 1.00 91.94 206 LEU A O 1
ATOM 1744 N N . ASN A 1 207 ? -14.120 13.381 14.775 1.00 89.62 207 ASN A N 1
ATOM 1745 C CA . ASN A 1 207 ? -14.433 14.773 14.438 1.00 89.62 207 ASN A CA 1
ATOM 1746 C C . ASN A 1 207 ? -15.267 15.466 15.519 1.00 89.62 207 ASN A C 1
ATOM 1748 O O . ASN A 1 207 ? -15.053 16.642 15.792 1.00 89.62 207 ASN A O 1
ATOM 1752 N N . SER A 1 208 ? -16.213 14.750 16.131 1.00 94.00 208 SER A N 1
ATOM 1753 C CA . SER A 1 208 ? -17.052 15.307 17.197 1.00 94.00 208 SER A CA 1
ATOM 1754 C C . SER A 1 208 ? -16.319 15.480 18.533 1.00 94.00 208 SER A C 1
ATOM 1756 O O . SER A 1 208 ? -16.746 16.284 19.357 1.00 94.00 208 SER A O 1
ATOM 1758 N N . GLN A 1 209 ? -15.227 14.740 18.750 1.00 95.50 209 GLN A N 1
ATOM 1759 C CA . GLN A 1 209 ? -14.474 14.734 20.008 1.00 95.50 209 GLN A CA 1
ATOM 1760 C C . GLN A 1 209 ? -13.210 15.603 19.966 1.00 95.50 209 GLN A C 1
ATOM 1762 O O . GLN A 1 209 ? -12.760 16.076 21.007 1.00 95.50 209 GLN A O 1
ATOM 1767 N N . ILE A 1 210 ? -12.629 15.813 18.782 1.00 94.06 210 ILE A N 1
ATOM 1768 C CA . ILE A 1 210 ? -11.339 16.483 18.614 1.00 94.06 210 ILE A CA 1
ATOM 1769 C C . ILE A 1 210 ? -11.515 17.683 17.688 1.00 94.06 210 ILE A C 1
ATOM 1771 O O . ILE A 1 210 ? -11.629 17.542 16.470 1.00 94.06 210 ILE A O 1
ATOM 1775 N N . THR A 1 211 ? -11.527 18.876 18.279 1.00 92.06 211 THR A N 1
ATOM 1776 C CA . THR A 1 211 ? -11.662 20.144 17.548 1.00 92.06 211 THR A CA 1
ATOM 1777 C C . THR A 1 211 ? -10.380 20.536 16.818 1.00 92.06 211 THR A C 1
ATOM 1779 O O . THR A 1 211 ? -10.449 21.116 15.737 1.00 92.06 211 THR A O 1
ATOM 1782 N N . ASP A 1 212 ? -9.218 20.201 17.387 1.00 87.94 212 ASP A N 1
ATOM 1783 C CA . ASP A 1 212 ? -7.910 20.462 16.789 1.00 87.94 212 ASP A CA 1
ATOM 1784 C C . ASP A 1 212 ? -7.672 19.515 15.593 1.00 87.94 212 ASP A C 1
ATOM 1786 O O . ASP A 1 212 ? -7.599 18.290 15.768 1.00 87.94 212 ASP A O 1
ATOM 1790 N N . PRO A 1 213 ? -7.548 20.055 14.368 1.00 82.00 213 PRO A N 1
ATOM 1791 C CA . PRO A 1 213 ? -7.458 19.244 13.166 1.00 82.00 213 PRO A CA 1
ATOM 1792 C C . PRO A 1 213 ? -6.137 18.466 13.083 1.00 82.00 213 PRO A C 1
ATOM 1794 O O . PRO A 1 213 ? -6.144 17.334 12.602 1.00 82.00 213 PRO A O 1
ATOM 1797 N N . THR A 1 214 ? -5.042 19.017 13.602 1.00 80.12 214 THR A N 1
ATOM 1798 C CA . THR A 1 214 ? -3.723 18.380 13.648 1.00 80.12 214 THR A CA 1
ATOM 1799 C C . THR A 1 214 ? -3.726 17.220 14.637 1.00 80.12 214 THR A C 1
ATOM 1801 O O . THR A 1 214 ? -3.408 16.082 14.277 1.00 80.12 214 THR A O 1
ATOM 1804 N N . LYS A 1 215 ? -4.191 17.472 15.868 1.00 87.56 215 LYS A N 1
ATOM 1805 C CA . LYS A 1 215 ? -4.328 16.445 16.911 1.00 87.56 215 LYS A CA 1
ATOM 1806 C C . LYS A 1 215 ? -5.211 15.295 16.434 1.00 87.56 215 LYS A C 1
ATOM 1808 O O . LYS A 1 215 ? -4.861 14.128 16.605 1.00 87.56 215 LYS A O 1
ATOM 1813 N N . ARG A 1 216 ? -6.329 15.611 15.777 1.00 88.69 216 ARG A N 1
ATOM 1814 C CA . ARG A 1 216 ? -7.243 14.614 15.211 1.00 88.69 216 ARG A CA 1
ATOM 1815 C C . ARG A 1 216 ? -6.542 13.685 14.226 1.00 88.69 216 ARG A C 1
ATOM 1817 O O . ARG A 1 216 ? -6.770 12.477 14.268 1.00 88.69 216 ARG A O 1
ATOM 1824 N N . ILE A 1 217 ? -5.685 14.212 13.355 1.00 80.81 217 ILE A N 1
ATOM 1825 C CA . ILE A 1 217 ? -4.962 13.366 12.404 1.00 80.81 217 ILE A CA 1
ATOM 1826 C C . ILE A 1 217 ? -3.965 12.472 13.118 1.00 80.81 217 ILE A C 1
ATOM 1828 O O . ILE A 1 217 ? -3.875 11.293 12.787 1.00 80.81 217 ILE A O 1
ATOM 1832 N N . ILE A 1 218 ? -3.239 13.002 14.102 1.00 83.75 218 ILE A N 1
ATOM 1833 C CA . ILE A 1 218 ? -2.298 12.201 14.886 1.00 83.75 218 ILE A CA 1
ATOM 1834 C C . ILE A 1 218 ? -3.041 11.059 15.596 1.00 83.75 218 ILE A C 1
ATOM 1836 O O . ILE A 1 218 ? -2.557 9.926 15.613 1.00 83.75 218 ILE A O 1
ATOM 1840 N N . VAL A 1 219 ? -4.256 11.304 16.091 1.00 89.81 219 VAL A N 1
ATOM 1841 C CA . VAL A 1 219 ? -5.119 10.260 16.662 1.00 89.81 219 VAL A CA 1
ATOM 1842 C C . VAL A 1 219 ? -5.527 9.221 15.619 1.00 89.81 219 VAL A C 1
ATOM 1844 O O . VAL A 1 219 ? -5.289 8.033 15.832 1.00 89.81 219 VAL A O 1
ATOM 1847 N N . ILE A 1 220 ? -6.076 9.644 14.474 1.00 87.06 220 ILE A N 1
ATOM 1848 C CA . ILE A 1 220 ? -6.467 8.736 13.380 1.00 87.06 220 ILE A CA 1
ATOM 1849 C C . ILE A 1 220 ? -5.273 7.885 12.944 1.00 87.06 220 ILE A C 1
ATOM 1851 O O . ILE A 1 220 ? -5.366 6.662 12.873 1.00 87.06 220 ILE A O 1
ATOM 1855 N N . LYS A 1 221 ? -4.128 8.529 12.712 1.00 84.12 221 LYS A N 1
ATOM 1856 C CA . LYS A 1 221 ? -2.852 7.890 12.395 1.00 84.12 221 LYS A CA 1
ATOM 1857 C C . LYS A 1 221 ? -2.518 6.801 13.400 1.00 84.12 221 LYS A C 1
ATOM 1859 O O . LYS A 1 221 ? -2.275 5.670 13.006 1.00 84.12 221 LYS A O 1
ATOM 1864 N N . THR A 1 222 ? -2.532 7.135 14.686 1.00 87.62 222 THR A N 1
ATOM 1865 C CA . THR A 1 222 ? -2.131 6.215 15.754 1.00 87.62 222 THR A CA 1
ATOM 1866 C C . THR A 1 222 ? -3.066 5.012 15.847 1.00 87.62 222 THR A C 1
ATOM 1868 O O . THR A 1 222 ? -2.599 3.889 16.028 1.00 87.62 222 THR A O 1
ATOM 1871 N N . ILE A 1 223 ? -4.376 5.226 15.679 1.00 89.00 223 ILE A N 1
ATOM 1872 C CA . ILE A 1 223 ? -5.375 4.147 15.652 1.00 89.00 223 ILE A CA 1
ATOM 1873 C C . ILE A 1 223 ? -5.092 3.202 14.486 1.00 89.00 223 ILE A C 1
ATOM 1875 O O . ILE A 1 223 ? -4.992 1.990 14.674 1.00 89.00 223 ILE A O 1
ATOM 1879 N N . LEU A 1 224 ? -4.921 3.755 13.287 1.00 85.56 224 LEU A N 1
ATOM 1880 C CA . LEU A 1 224 ? -4.720 2.964 12.083 1.00 85.56 224 LEU A CA 1
ATOM 1881 C C . LEU A 1 224 ? -3.327 2.287 12.055 1.00 85.56 224 LEU A C 1
ATOM 1883 O O . LEU A 1 224 ? -3.191 1.169 11.565 1.00 85.56 224 LEU A O 1
ATOM 1887 N N . GLU A 1 225 ? -2.289 2.900 12.638 1.00 82.25 225 GLU A N 1
ATOM 1888 C CA . GLU A 1 225 ? -0.970 2.277 12.874 1.00 82.25 225 GLU A CA 1
ATOM 1889 C C . GLU A 1 225 ? -1.056 1.086 13.842 1.00 82.25 225 GLU A C 1
ATOM 1891 O O . GLU A 1 225 ? -0.178 0.217 13.867 1.00 82.25 225 GLU A O 1
ATOM 1896 N N . GLY A 1 226 ? -2.135 1.011 14.625 1.00 82.94 226 GLY A N 1
ATOM 1897 C CA . GLY A 1 226 ? -2.466 -0.139 15.452 1.00 82.94 226 GLY A CA 1
ATOM 1898 C C . GLY A 1 226 ? -2.656 -1.428 14.647 1.00 82.94 226 GLY A C 1
ATOM 1899 O O . GLY A 1 226 ? -2.416 -2.510 15.195 1.00 82.94 226 GLY A O 1
ATOM 1900 N N . ILE A 1 227 ? -2.995 -1.333 13.359 1.00 84.31 227 ILE A N 1
ATOM 1901 C CA . ILE A 1 227 ? -3.385 -2.470 12.522 1.00 84.31 227 ILE A CA 1
ATOM 1902 C C . ILE A 1 227 ? -2.159 -3.154 11.926 1.00 84.31 227 ILE A C 1
ATOM 1904 O O . ILE A 1 227 ? -1.366 -2.582 11.175 1.00 84.31 227 ILE A O 1
ATOM 1908 N N . ARG A 1 228 ? -2.007 -4.442 12.234 1.00 82.44 228 ARG A N 1
ATOM 1909 C CA . ARG A 1 228 ? -0.893 -5.250 11.746 1.00 82.44 228 ARG A CA 1
ATOM 1910 C C . ARG A 1 228 ? -1.015 -5.525 10.257 1.00 82.44 228 ARG A C 1
ATOM 1912 O O . ARG A 1 228 ? -2.077 -5.820 9.725 1.00 82.44 228 ARG A O 1
ATOM 1919 N N . GLY A 1 229 ? 0.136 -5.524 9.594 1.00 73.00 229 GLY A N 1
ATOM 1920 C CA . GLY A 1 229 ? 0.215 -5.809 8.166 1.00 73.00 229 GLY A CA 1
ATOM 1921 C C . GLY A 1 229 ? -0.073 -4.600 7.284 1.00 73.00 229 GLY A C 1
ATOM 1922 O O . GLY A 1 229 ? 0.017 -4.744 6.076 1.00 73.00 229 GLY A O 1
ATOM 1923 N N . ILE A 1 230 ? -0.323 -3.423 7.851 1.00 72.12 230 ILE A N 1
ATOM 1924 C CA . ILE A 1 230 ? -0.347 -2.154 7.128 1.00 72.12 230 ILE A CA 1
ATOM 1925 C C . ILE A 1 230 ? 0.944 -1.405 7.424 1.00 72.12 230 ILE A C 1
ATOM 1927 O O . ILE A 1 230 ? 1.355 -1.284 8.576 1.00 72.12 230 ILE A O 1
ATOM 1931 N N . THR A 1 231 ? 1.648 -0.974 6.377 1.00 66.69 231 THR A N 1
ATOM 1932 C CA . THR A 1 231 ? 2.856 -0.165 6.561 1.00 66.69 231 THR A CA 1
ATOM 1933 C C . THR A 1 231 ? 2.459 1.295 6.744 1.00 66.69 231 THR A C 1
ATOM 1935 O O . THR A 1 231 ? 1.405 1.735 6.305 1.00 66.69 231 THR A O 1
ATOM 1938 N N . THR A 1 232 ? 3.317 2.101 7.350 1.00 60.44 232 THR A N 1
ATOM 1939 C CA . THR A 1 232 ? 3.072 3.542 7.500 1.00 60.44 232 THR A CA 1
ATOM 1940 C C . THR A 1 232 ? 2.814 4.254 6.156 1.00 60.44 232 THR A C 1
ATOM 1942 O O . THR A 1 232 ? 2.032 5.193 6.079 1.00 60.44 232 THR A O 1
ATOM 1945 N N . LYS A 1 233 ? 3.391 3.743 5.061 1.00 59.53 233 LYS A N 1
ATOM 1946 C CA . LYS A 1 233 ? 3.155 4.219 3.686 1.00 59.53 233 LYS A CA 1
ATOM 1947 C C . LYS A 1 233 ? 1.735 3.920 3.181 1.00 59.53 233 LYS A C 1
ATOM 1949 O O . LYS A 1 233 ? 1.186 4.661 2.379 1.00 59.53 233 LYS A O 1
ATOM 1954 N N . THR A 1 234 ? 1.146 2.837 3.669 1.00 58.66 234 THR A N 1
ATOM 1955 C CA . THR A 1 234 ? -0.219 2.410 3.380 1.00 58.66 234 THR A CA 1
ATOM 1956 C C . THR A 1 234 ? -1.254 3.329 4.048 1.00 58.66 234 THR A C 1
ATOM 1958 O O . THR A 1 234 ? -2.263 3.671 3.443 1.00 58.66 234 THR A O 1
ATOM 1961 N N . LEU A 1 235 ? -0.973 3.783 5.271 1.00 59.16 235 LEU A N 1
ATOM 1962 C CA . LEU A 1 235 ? -1.805 4.726 6.029 1.00 59.16 235 LEU A CA 1
ATOM 1963 C C . LEU A 1 235 ? -1.986 6.081 5.344 1.00 59.16 235 LEU A C 1
ATOM 1965 O O . LEU A 1 235 ? -3.081 6.637 5.367 1.00 59.16 235 LEU A O 1
ATOM 1969 N N . LEU A 1 236 ? -0.926 6.569 4.698 1.00 57.22 236 LEU A N 1
ATOM 1970 C CA . LEU A 1 236 ? -0.933 7.787 3.888 1.00 57.22 236 LEU A CA 1
ATOM 1971 C C . LEU A 1 236 ? -2.058 7.781 2.853 1.00 57.22 236 LEU A C 1
ATOM 1973 O O . LEU A 1 236 ? -2.734 8.786 2.675 1.00 57.22 236 LEU A O 1
ATOM 1977 N N . PHE A 1 237 ? -2.305 6.635 2.222 1.00 56.41 237 PHE A N 1
ATOM 1978 C CA . PHE A 1 237 ? -3.315 6.513 1.179 1.00 56.41 237 PHE A CA 1
ATOM 1979 C C . PHE A 1 237 ? -4.751 6.698 1.696 1.00 56.41 237 PHE A C 1
ATOM 1981 O O . PHE A 1 237 ? -5.606 7.225 0.998 1.00 56.41 237 PHE A O 1
ATOM 1988 N N . LEU A 1 238 ? -4.998 6.323 2.948 1.00 53.09 238 LEU A N 1
ATOM 1989 C CA . LEU A 1 238 ? -6.306 6.445 3.599 1.00 53.09 238 LEU A CA 1
ATOM 1990 C C . LEU A 1 238 ? -6.499 7.806 4.261 1.00 53.09 238 LEU A C 1
ATOM 1992 O O . LEU A 1 238 ? -7.603 8.344 4.328 1.00 53.09 238 LEU A O 1
ATOM 1996 N N . GLN A 1 239 ? -5.394 8.381 4.731 1.00 56.41 239 GLN A N 1
ATOM 1997 C CA . GLN A 1 239 ? -5.345 9.733 5.267 1.00 56.41 239 GLN A CA 1
ATOM 1998 C C . GLN A 1 239 ? -5.501 10.786 4.165 1.00 56.41 239 GLN A C 1
ATOM 2000 O O . GLN A 1 239 ? -6.135 11.808 4.405 1.00 56.41 239 GLN A O 1
ATOM 2005 N N . MET A 1 240 ? -5.025 10.506 2.948 1.00 56.94 240 MET A N 1
ATOM 2006 C CA . MET A 1 240 ? -5.183 11.352 1.757 1.00 56.94 240 MET A CA 1
ATOM 2007 C C . MET A 1 240 ? -6.635 11.665 1.372 1.00 56.94 240 MET A C 1
ATOM 2009 O O . MET A 1 240 ? -6.876 12.628 0.659 1.00 56.94 240 MET A O 1
ATOM 2013 N N . GLU A 1 241 ? -7.618 10.901 1.839 1.00 52.47 241 GLU A N 1
ATOM 2014 C CA . GLU A 1 241 ? -8.989 11.012 1.322 1.00 52.47 241 GLU A CA 1
ATOM 2015 C C . GLU A 1 241 ? -9.970 11.622 2.331 1.00 52.47 241 GLU A C 1
ATOM 2017 O O . GLU A 1 241 ? -10.809 12.447 1.967 1.00 52.47 241 GLU A O 1
ATOM 2022 N N . ASN A 1 242 ? -9.817 11.330 3.627 1.00 50.62 242 ASN A N 1
ATOM 2023 C CA . ASN A 1 242 ? -10.713 11.869 4.662 1.00 50.62 242 ASN A CA 1
ATOM 2024 C C . ASN A 1 242 ? -10.290 13.239 5.212 1.00 50.62 242 ASN A C 1
ATOM 2026 O O . ASN A 1 242 ? -11.118 14.004 5.703 1.00 50.62 242 ASN A O 1
ATOM 2030 N N . ILE A 1 243 ? -9.007 13.581 5.098 1.00 51.41 243 ILE A N 1
ATOM 2031 C CA . ILE A 1 243 ? -8.433 14.855 5.563 1.00 51.41 243 ILE A CA 1
ATOM 2032 C C . ILE A 1 243 ? -8.698 15.980 4.546 1.00 51.41 243 ILE A C 1
ATOM 2034 O O . ILE A 1 243 ? -8.888 17.135 4.920 1.00 51.41 243 ILE A O 1
ATOM 2038 N N . TYR A 1 244 ? -8.783 15.648 3.257 1.00 51.91 244 TYR A N 1
ATOM 2039 C CA . TYR A 1 244 ? -8.643 16.612 2.162 1.00 51.91 244 TYR A CA 1
ATOM 2040 C C . TYR A 1 244 ? -9.903 17.389 1.778 1.00 51.91 244 TYR A C 1
ATOM 2042 O O . TYR A 1 244 ? -9.812 18.365 1.031 1.00 51.91 244 TYR A O 1
ATOM 2050 N N . ARG A 1 245 ? -11.075 17.041 2.327 1.00 51.44 245 ARG A N 1
ATOM 2051 C CA . ARG A 1 245 ? -12.268 17.889 2.159 1.00 51.44 245 ARG A CA 1
ATOM 2052 C C . ARG A 1 245 ? -12.182 19.205 2.946 1.00 51.44 245 ARG A C 1
ATOM 2054 O O . ARG A 1 245 ? -12.854 20.156 2.560 1.00 51.44 245 ARG A O 1
ATOM 2061 N N . ASN A 1 246 ? -11.327 19.303 3.970 1.00 52.22 246 ASN A N 1
ATOM 2062 C CA . ASN A 1 246 ? -11.078 20.550 4.703 1.00 52.22 246 ASN A CA 1
ATOM 2063 C C . ASN A 1 246 ? -9.658 21.063 4.415 1.00 52.22 246 ASN A C 1
ATOM 2065 O O . ASN A 1 246 ? -8.675 20.521 4.905 1.00 52.22 246 ASN A O 1
ATOM 2069 N N . ARG A 1 247 ? -9.565 22.127 3.608 1.00 46.75 247 ARG A N 1
ATOM 2070 C CA . ARG A 1 247 ? -8.332 22.661 2.994 1.00 46.75 247 ARG A CA 1
ATOM 2071 C C . ARG A 1 247 ? -7.302 23.310 3.946 1.00 46.75 247 ARG A C 1
ATOM 2073 O O . ARG A 1 247 ? -6.298 23.807 3.452 1.00 46.75 247 ARG A O 1
ATOM 2080 N N . ASP A 1 248 ? -7.491 23.263 5.264 1.00 51.62 248 ASP A N 1
ATOM 2081 C CA . ASP A 1 248 ? -6.637 23.951 6.258 1.00 51.62 248 ASP A CA 1
ATOM 2082 C C . ASP A 1 248 ? -5.748 22.996 7.072 1.00 51.62 248 ASP A C 1
ATOM 2084 O O . ASP A 1 248 ? -5.528 23.179 8.269 1.00 51.62 248 ASP A O 1
ATOM 2088 N N . LEU A 1 249 ? -5.248 21.932 6.444 1.00 55.28 249 LEU A N 1
ATOM 2089 C CA . LEU A 1 249 ? -4.391 20.963 7.122 1.00 55.28 249 LEU A CA 1
ATOM 2090 C C . LEU A 1 249 ? -2.928 21.152 6.747 1.00 55.28 249 LEU A C 1
ATOM 2092 O O . LEU A 1 249 ? -2.546 21.026 5.582 1.00 55.28 249 LEU A O 1
ATOM 2096 N N . ASP A 1 250 ? -2.106 21.446 7.759 1.00 59.84 250 ASP A N 1
ATOM 2097 C CA . ASP A 1 250 ? -0.661 21.524 7.595 1.00 59.84 250 ASP A CA 1
ATOM 2098 C C . ASP A 1 250 ? -0.087 20.117 7.400 1.00 59.84 250 ASP A C 1
ATOM 2100 O O . ASP A 1 250 ? 0.239 19.384 8.336 1.00 59.84 250 ASP A O 1
ATOM 2104 N N . TYR A 1 251 ? 0.058 19.750 6.130 1.00 61.03 251 TYR A N 1
ATOM 2105 C CA . TYR A 1 251 ? 0.654 18.492 5.704 1.00 61.03 251 TYR A CA 1
ATOM 2106 C C . TYR A 1 251 ? 2.092 18.309 6.213 1.00 61.03 251 TYR A C 1
ATOM 2108 O O . TYR A 1 251 ? 2.610 17.195 6.216 1.00 61.03 251 TYR A O 1
ATOM 2116 N N . SER A 1 252 ? 2.756 19.378 6.668 1.00 57.91 252 SER A N 1
ATOM 2117 C CA . SER A 1 252 ? 4.098 19.296 7.234 1.00 57.91 252 SER A CA 1
ATOM 2118 C C . SER A 1 252 ? 4.160 18.354 8.445 1.00 57.91 252 SER A C 1
ATOM 2120 O O . SER A 1 252 ? 5.166 17.676 8.652 1.00 57.91 252 SER A O 1
ATOM 2122 N N . GLU A 1 253 ? 3.081 18.244 9.218 1.00 58.88 253 GLU A N 1
ATOM 2123 C CA . GLU A 1 253 ? 2.993 17.324 10.359 1.00 58.88 253 GLU A CA 1
ATOM 2124 C C . GLU A 1 253 ? 2.724 15.867 9.957 1.00 58.88 253 GLU A C 1
ATOM 2126 O O . GLU A 1 253 ? 2.857 14.948 10.768 1.00 58.88 253 GLU A O 1
ATOM 2131 N N . LEU A 1 254 ? 2.397 15.647 8.683 1.00 58.50 254 LEU A N 1
ATOM 2132 C CA . LEU A 1 254 ? 2.080 14.347 8.099 1.00 58.50 254 LEU A CA 1
ATOM 2133 C C . LEU A 1 254 ? 3.162 13.839 7.156 1.00 58.50 254 LEU A C 1
ATOM 2135 O O . LEU A 1 254 ? 2.961 12.812 6.520 1.00 58.50 254 LEU A O 1
ATOM 2139 N N . ILE A 1 255 ? 4.303 14.525 7.048 1.00 65.44 255 ILE A N 1
ATOM 2140 C CA . ILE A 1 255 ? 5.417 14.029 6.243 1.00 65.44 255 ILE A CA 1
ATOM 2141 C C . ILE A 1 255 ? 5.889 12.716 6.866 1.00 65.44 255 ILE A C 1
ATOM 2143 O O . ILE A 1 255 ? 6.472 12.688 7.954 1.00 65.44 255 ILE A O 1
ATOM 2147 N N . PHE A 1 256 ? 5.647 11.617 6.162 1.00 64.31 256 PHE A N 1
ATOM 2148 C CA . PHE A 1 256 ? 6.121 10.314 6.580 1.00 64.31 256 PHE A CA 1
ATOM 2149 C C . PHE A 1 256 ? 7.391 9.975 5.850 1.00 64.31 256 PHE A C 1
ATOM 2151 O O . PHE A 1 256 ? 7.429 9.810 4.634 1.00 64.31 256 PHE A O 1
ATOM 2158 N N . VAL A 1 257 ? 8.432 9.781 6.638 1.00 65.00 257 VAL A N 1
ATOM 2159 C CA . VAL A 1 257 ? 9.700 9.341 6.107 1.00 65.00 257 VAL A CA 1
ATOM 2160 C C . VAL A 1 257 ? 9.899 7.887 6.497 1.00 65.00 257 VAL A C 1
ATOM 2162 O O . VAL A 1 257 ? 10.311 7.579 7.614 1.00 65.00 257 VAL A O 1
ATOM 2165 N N . ASP A 1 258 ? 9.593 6.976 5.575 1.00 61.84 258 ASP A N 1
ATOM 2166 C CA . ASP A 1 258 ? 10.003 5.584 5.732 1.00 61.84 258 ASP A CA 1
ATOM 2167 C C . ASP A 1 258 ? 11.521 5.444 5.513 1.00 61.84 258 ASP A C 1
ATOM 2169 O O . ASP A 1 258 ? 12.189 6.331 4.978 1.00 61.84 258 ASP A O 1
ATOM 2173 N N . LEU A 1 259 ? 12.094 4.305 5.917 1.00 62.12 259 LEU A N 1
ATOM 2174 C CA . LEU A 1 259 ? 13.521 4.025 5.705 1.00 62.12 259 LEU A CA 1
ATOM 2175 C C . LEU A 1 259 ? 13.933 4.186 4.238 1.00 62.12 259 LEU A C 1
ATOM 2177 O O . LEU A 1 259 ? 15.098 4.448 3.945 1.00 62.12 259 LEU A O 1
ATOM 2181 N N . HIS A 1 260 ? 12.997 4.023 3.307 1.00 64.19 260 HIS A N 1
ATOM 2182 C CA . HIS A 1 260 ? 13.265 4.209 1.899 1.00 64.19 260 HIS A CA 1
ATOM 2183 C C . HIS A 1 260 ? 13.439 5.682 1.537 1.00 64.19 260 HIS A C 1
ATOM 2185 O O . HIS A 1 260 ? 14.472 6.036 0.982 1.00 64.19 260 HIS A O 1
ATOM 2191 N N . ALA A 1 261 ? 12.516 6.549 1.937 1.00 71.50 261 ALA A N 1
ATOM 2192 C CA . ALA A 1 261 ? 12.605 7.994 1.794 1.00 71.50 261 ALA A CA 1
ATOM 2193 C C . ALA A 1 261 ? 13.826 8.566 2.533 1.00 71.50 261 ALA A C 1
ATOM 2195 O O . ALA A 1 261 ? 14.533 9.388 1.955 1.00 71.50 261 ALA A O 1
ATOM 2196 N N . ILE A 1 262 ? 14.160 8.065 3.737 1.00 71.38 262 ILE A N 1
ATOM 2197 C CA . ILE A 1 262 ? 15.425 8.385 4.437 1.00 71.38 262 ILE A CA 1
ATOM 2198 C C . ILE A 1 262 ? 16.618 8.075 3.529 1.00 71.38 262 ILE A C 1
ATOM 2200 O O . ILE A 1 262 ? 17.501 8.912 3.335 1.00 71.38 262 ILE A O 1
ATOM 2204 N N . ARG A 1 263 ? 16.663 6.863 2.961 1.00 68.81 263 ARG A N 1
ATOM 2205 C CA . ARG A 1 263 ? 17.769 6.425 2.099 1.00 68.81 263 ARG A CA 1
ATOM 2206 C C . ARG A 1 263 ? 17.851 7.240 0.818 1.00 68.81 263 ARG A C 1
ATOM 2208 O O . ARG A 1 263 ? 18.946 7.675 0.467 1.00 68.81 263 ARG A O 1
ATOM 2215 N N . VAL A 1 264 ? 16.721 7.479 0.153 1.00 69.38 264 VAL A N 1
ATOM 2216 C CA . VAL A 1 264 ? 16.653 8.323 -1.044 1.00 69.38 264 VAL A CA 1
ATOM 2217 C C . VAL A 1 264 ? 17.148 9.717 -0.717 1.00 69.38 264 VAL A C 1
ATOM 2219 O O . VAL A 1 264 ? 18.050 10.196 -1.396 1.00 69.38 264 VAL A O 1
ATOM 2222 N N . ALA A 1 265 ? 16.648 10.333 0.351 1.00 74.44 265 ALA A N 1
ATOM 2223 C CA . ALA A 1 265 ? 17.069 11.658 0.769 1.00 74.44 265 ALA A CA 1
ATOM 2224 C C . ALA A 1 265 ? 18.564 11.729 1.083 1.00 74.44 265 ALA A C 1
ATOM 2226 O O . ALA A 1 265 ? 19.247 12.630 0.599 1.00 74.44 265 ALA A O 1
ATOM 2227 N N . LYS A 1 266 ? 19.106 10.744 1.808 1.00 74.31 266 LYS A N 1
ATOM 2228 C CA . LYS A 1 266 ? 20.548 10.634 2.058 1.00 74.31 266 LYS A CA 1
ATOM 2229 C C . LYS A 1 266 ? 21.335 10.564 0.753 1.00 74.31 266 LYS A C 1
ATOM 2231 O O . LYS A 1 266 ? 22.322 11.275 0.574 1.00 74.31 266 LYS A O 1
ATOM 2236 N N . HIS A 1 267 ? 20.888 9.719 -0.172 1.00 68.50 267 HIS A N 1
ATOM 2237 C CA . HIS A 1 267 ? 21.591 9.468 -1.425 1.00 68.50 267 HIS A CA 1
ATOM 2238 C C . HIS A 1 267 ? 21.539 10.661 -2.374 1.00 68.50 267 HIS A C 1
ATOM 2240 O O . HIS A 1 267 ? 22.561 11.068 -2.922 1.00 68.50 267 HIS A O 1
ATOM 2246 N N . VAL A 1 268 ? 20.370 11.283 -2.532 1.00 65.94 268 VAL A N 1
ATOM 2247 C CA . VAL A 1 268 ? 20.218 12.500 -3.338 1.00 65.94 268 VAL A CA 1
ATOM 2248 C C . VAL A 1 268 ? 20.731 13.737 -2.611 1.00 65.94 268 VAL A C 1
ATOM 2250 O O . VAL A 1 268 ? 20.493 14.831 -3.119 1.00 65.94 268 VAL A O 1
ATOM 2253 N N . ARG A 1 269 ? 21.414 13.580 -1.459 1.00 77.50 269 ARG A N 1
ATOM 2254 C CA . ARG A 1 269 ? 21.811 14.630 -0.505 1.00 77.50 269 ARG A CA 1
ATOM 2255 C C . ARG A 1 269 ? 20.755 15.723 -0.455 1.00 77.50 269 ARG A C 1
ATOM 2257 O O . ARG A 1 269 ? 20.989 16.841 -0.925 1.00 77.50 269 ARG A O 1
ATOM 2264 N N . PHE A 1 270 ? 19.559 15.317 -0.041 1.00 79.69 270 PHE A N 1
ATOM 2265 C CA . PHE A 1 270 ? 18.395 16.178 0.002 1.00 79.69 270 PHE A CA 1
ATOM 2266 C C . PHE A 1 270 ? 18.752 17.432 0.807 1.00 79.69 270 PHE A C 1
ATOM 2268 O O . PHE A 1 270 ? 19.416 17.315 1.841 1.00 79.69 270 PHE A O 1
ATOM 2275 N N . PRO A 1 271 ? 18.396 18.629 0.322 1.00 77.94 271 PRO A N 1
ATOM 2276 C CA . PRO A 1 271 ? 18.775 19.863 0.996 1.00 77.94 271 PRO A CA 1
ATOM 2277 C C . PRO A 1 271 ? 18.347 19.844 2.463 1.00 77.94 271 PRO A C 1
ATOM 2279 O O . PRO A 1 271 ? 17.273 19.337 2.777 1.00 77.94 271 PRO A O 1
ATOM 2282 N N . TYR A 1 272 ? 19.189 20.384 3.347 1.00 83.31 272 TYR A N 1
ATOM 2283 C CA . TYR A 1 272 ? 18.980 20.424 4.804 1.00 83.31 272 TYR A CA 1
ATOM 2284 C C . TYR A 1 272 ? 19.060 19.076 5.535 1.00 83.31 272 TYR A C 1
ATOM 2286 O O . TYR A 1 272 ? 19.047 19.061 6.760 1.00 83.31 272 TYR A O 1
ATOM 2294 N N . TYR A 1 273 ? 19.179 17.947 4.836 1.00 80.25 273 TYR A N 1
ATOM 2295 C CA . TYR A 1 273 ? 19.132 16.634 5.482 1.00 80.25 273 TYR A CA 1
ATOM 2296 C C . TYR A 1 273 ? 20.406 16.257 6.262 1.00 80.25 273 TYR A C 1
ATOM 2298 O O . TYR A 1 273 ? 20.358 15.405 7.140 1.00 80.25 273 TYR A O 1
ATOM 2306 N N . GLU A 1 274 ? 21.556 16.875 5.975 1.00 79.94 274 GLU A N 1
ATOM 2307 C CA . GLU A 1 274 ? 22.784 16.631 6.755 1.00 79.94 274 GLU A CA 1
ATOM 2308 C C . GLU A 1 274 ? 22.716 17.258 8.162 1.00 79.94 274 GLU A C 1
ATOM 2310 O O . GLU A 1 274 ? 23.357 16.756 9.083 1.00 79.94 274 GLU A O 1
ATOM 2315 N N . ASP A 1 275 ? 21.890 18.296 8.334 1.00 80.81 275 ASP A N 1
ATOM 2316 C CA . ASP A 1 275 ? 21.797 19.095 9.562 1.00 80.81 275 ASP A CA 1
ATOM 2317 C C . ASP A 1 275 ? 20.524 18.812 10.381 1.00 80.81 275 ASP A C 1
ATOM 2319 O O . ASP A 1 275 ? 20.405 19.261 11.523 1.00 80.81 275 ASP A O 1
ATOM 2323 N N . TYR A 1 276 ? 19.552 18.097 9.803 1.00 81.31 276 TYR A N 1
ATOM 2324 C CA . TYR A 1 276 ? 18.227 17.867 10.384 1.00 81.31 276 TYR A CA 1
ATOM 2325 C C . TYR A 1 276 ? 17.690 16.472 10.041 1.00 81.31 276 TYR A C 1
ATOM 2327 O O . TYR A 1 276 ? 18.100 15.855 9.059 1.00 81.31 276 TYR A O 1
ATOM 2335 N N . ASP A 1 277 ? 16.714 15.976 10.809 1.00 86.38 277 ASP A N 1
ATOM 2336 C CA . ASP A 1 277 ? 15.931 14.816 10.379 1.00 86.38 277 ASP A CA 1
ATOM 2337 C C . ASP A 1 277 ? 15.179 15.128 9.067 1.00 86.38 277 ASP A C 1
ATOM 2339 O O . ASP A 1 277 ? 14.953 16.293 8.723 1.00 86.38 277 ASP A O 1
ATOM 2343 N N . LEU A 1 278 ? 14.798 14.097 8.301 1.00 82.06 278 LEU A N 1
ATOM 2344 C CA . LEU A 1 278 ? 14.256 14.331 6.960 1.00 82.06 278 LEU A CA 1
ATOM 2345 C C . LEU A 1 278 ? 12.936 15.107 6.985 1.00 82.06 278 LEU A C 1
ATOM 2347 O O . LEU A 1 278 ? 12.703 15.900 6.078 1.00 82.06 278 LEU A O 1
ATOM 2351 N N . VAL A 1 279 ? 12.098 14.932 8.010 1.00 80.69 279 VAL A N 1
ATOM 2352 C CA . VAL A 1 279 ? 10.849 15.696 8.116 1.00 80.69 279 VAL A CA 1
ATOM 2353 C C . VAL A 1 279 ? 11.188 17.176 8.221 1.00 80.69 279 VAL A C 1
ATOM 2355 O O . VAL A 1 279 ? 10.736 17.968 7.396 1.00 80.69 279 VAL A O 1
ATOM 2358 N N . THR A 1 280 ? 12.063 17.547 9.154 1.00 83.25 280 THR A N 1
ATOM 2359 C CA . THR A 1 280 ? 12.518 18.934 9.319 1.00 83.25 280 THR A CA 1
ATOM 2360 C C . THR A 1 280 ? 13.209 19.476 8.061 1.00 83.25 280 THR A C 1
ATOM 2362 O O . THR A 1 280 ? 12.977 20.623 7.670 1.00 83.25 280 THR A O 1
ATOM 2365 N N . ALA A 1 281 ? 14.020 18.660 7.384 1.00 85.31 281 ALA A N 1
ATOM 2366 C CA . ALA A 1 281 ? 14.677 19.042 6.137 1.00 85.31 281 ALA A CA 1
ATOM 2367 C C . ALA A 1 281 ? 13.671 19.317 5.005 1.00 85.31 281 ALA A C 1
ATOM 2369 O O . ALA A 1 281 ? 13.788 20.323 4.302 1.00 85.31 281 ALA A O 1
ATOM 2370 N N . ILE A 1 282 ? 12.644 18.471 4.867 1.00 83.06 282 ILE A N 1
ATOM 2371 C CA . ILE A 1 282 ? 11.534 18.669 3.929 1.00 83.06 282 ILE A CA 1
ATOM 2372 C C . ILE A 1 282 ? 10.774 19.945 4.273 1.00 83.06 282 ILE A C 1
ATOM 2374 O O . ILE A 1 282 ? 10.545 20.744 3.372 1.00 83.06 282 ILE A O 1
ATOM 2378 N N . LYS A 1 283 ? 10.438 20.185 5.548 1.00 83.62 283 LYS A N 1
ATOM 2379 C CA . LYS A 1 283 ? 9.742 21.411 5.979 1.00 83.62 283 LYS A CA 1
ATOM 2380 C C . LYS A 1 283 ? 10.486 22.669 5.535 1.00 83.62 283 LYS A C 1
ATOM 2382 O O . LYS A 1 283 ? 9.909 23.517 4.859 1.00 83.62 283 LYS A O 1
ATOM 2387 N N . LYS A 1 284 ? 11.786 22.744 5.829 1.00 85.50 284 LYS A N 1
ATOM 2388 C CA . LYS A 1 284 ? 12.641 23.879 5.440 1.00 85.50 284 LYS A CA 1
ATOM 2389 C C . LYS A 1 284 ? 12.760 24.040 3.931 1.00 85.50 284 LYS A C 1
ATOM 2391 O O . LYS A 1 284 ? 12.754 25.157 3.417 1.00 85.50 284 LYS A O 1
ATOM 2396 N N . PHE A 1 285 ? 12.867 22.926 3.210 1.00 85.69 285 PHE A N 1
ATOM 2397 C CA . PHE A 1 285 ? 12.902 22.943 1.755 1.00 85.69 285 PHE A CA 1
ATOM 2398 C C . PHE A 1 285 ? 11.578 23.454 1.166 1.00 85.69 285 PHE A C 1
ATOM 2400 O O . PHE A 1 285 ? 11.586 24.325 0.297 1.00 85.69 285 PHE A O 1
ATOM 2407 N N . CYS A 1 286 ? 10.449 22.956 1.669 1.00 84.06 286 CYS A N 1
ATOM 2408 C CA . CYS A 1 286 ? 9.110 23.387 1.285 1.00 84.06 286 CYS A CA 1
ATOM 2409 C C . CYS A 1 286 ? 8.911 24.885 1.506 1.00 84.06 286 CYS A C 1
ATOM 2411 O O . CYS A 1 286 ? 8.522 25.586 0.574 1.00 84.06 286 CYS A O 1
ATOM 2413 N N . GLU A 1 287 ? 9.253 25.380 2.696 1.00 87.12 287 GLU A N 1
ATOM 2414 C CA . GLU A 1 287 ? 9.163 26.796 3.055 1.00 87.12 287 GLU A CA 1
ATOM 2415 C C . GLU A 1 287 ? 9.988 27.668 2.098 1.00 87.12 287 GLU A C 1
ATOM 2417 O O . GLU A 1 287 ? 9.466 28.599 1.486 1.00 87.12 287 GLU A O 1
ATOM 2422 N N . LYS A 1 288 ? 11.261 27.313 1.873 1.00 89.19 288 LYS A N 1
ATOM 2423 C CA . LYS A 1 288 ? 12.156 28.076 0.991 1.00 89.19 288 LYS A CA 1
ATOM 2424 C C . LYS A 1 288 ? 11.670 28.154 -0.453 1.00 89.19 288 LYS A C 1
ATOM 2426 O O . LYS A 1 288 ? 11.901 29.159 -1.126 1.00 89.19 288 LYS A O 1
ATOM 2431 N N . TYR A 1 289 ? 11.059 27.085 -0.954 1.00 83.81 289 TYR A N 1
ATOM 2432 C CA . TYR A 1 289 ? 10.646 26.985 -2.353 1.00 83.81 289 TYR A CA 1
ATOM 2433 C C . TYR A 1 289 ? 9.146 27.170 -2.567 1.00 83.81 289 TYR A C 1
ATOM 2435 O O . TYR A 1 289 ? 8.687 26.995 -3.698 1.00 83.81 289 TYR A O 1
ATOM 2443 N N . ASN A 1 290 ? 8.398 27.562 -1.534 1.00 85.50 290 ASN A N 1
ATOM 2444 C CA . ASN A 1 290 ? 6.945 27.692 -1.585 1.00 85.50 290 ASN A CA 1
ATOM 2445 C C . ASN A 1 290 ? 6.286 26.437 -2.191 1.00 85.50 290 ASN A C 1
ATOM 2447 O O . ASN A 1 290 ? 5.550 26.508 -3.178 1.00 85.50 290 ASN A O 1
ATOM 2451 N N . LEU A 1 291 ? 6.667 25.273 -1.665 1.00 79.81 291 LEU A N 1
ATOM 2452 C CA . LEU A 1 291 ? 6.066 23.984 -1.993 1.00 79.81 291 LEU A CA 1
ATOM 2453 C C . LEU A 1 291 ? 5.204 23.550 -0.820 1.00 79.81 291 LEU A C 1
ATOM 2455 O O . LEU A 1 291 ? 5.581 23.751 0.334 1.00 79.81 291 LEU A O 1
ATOM 2459 N N . THR A 1 292 ? 4.084 22.897 -1.096 1.00 77.69 292 THR A N 1
ATOM 2460 C CA . THR A 1 292 ? 3.356 22.225 -0.023 1.00 77.69 292 THR A CA 1
ATOM 2461 C C . THR A 1 292 ? 4.102 20.951 0.360 1.00 77.69 292 THR A C 1
ATOM 2463 O O . THR A 1 292 ? 4.751 20.305 -0.471 1.00 77.69 292 THR A O 1
ATOM 2466 N N . ALA A 1 293 ? 4.004 20.550 1.626 1.00 69.81 293 ALA A N 1
ATOM 2467 C CA . ALA A 1 293 ? 4.596 19.293 2.061 1.00 69.81 293 ALA A CA 1
ATOM 2468 C C . ALA A 1 293 ? 4.027 18.089 1.278 1.00 69.81 293 ALA A C 1
ATOM 2470 O O . ALA A 1 293 ? 4.767 17.143 1.038 1.00 69.81 293 ALA A O 1
ATOM 2471 N N . ARG A 1 294 ? 2.785 18.176 0.767 1.00 69.44 294 ARG A N 1
ATOM 2472 C CA . ARG A 1 294 ? 2.188 17.192 -0.154 1.00 69.44 294 ARG A CA 1
ATOM 2473 C C . ARG A 1 294 ? 2.962 17.094 -1.461 1.00 69.44 294 ARG A C 1
ATOM 2475 O O . ARG A 1 294 ? 3.261 15.991 -1.897 1.00 69.44 294 ARG A O 1
ATOM 2482 N N . GLN A 1 295 ? 3.294 18.225 -2.089 1.00 71.00 295 GLN A N 1
ATOM 2483 C CA . GLN A 1 295 ? 4.049 18.220 -3.346 1.00 71.00 295 GLN A CA 1
ATOM 2484 C C . GLN A 1 295 ? 5.397 17.526 -3.153 1.00 71.00 295 GLN A C 1
ATOM 2486 O O . GLN A 1 295 ? 5.788 16.684 -3.960 1.00 71.00 295 GLN A O 1
ATOM 2491 N N . THR A 1 296 ? 6.091 17.853 -2.063 1.00 71.62 296 THR A N 1
ATOM 2492 C CA . THR A 1 296 ? 7.403 17.277 -1.766 1.00 71.62 296 THR A CA 1
ATOM 2493 C C . THR A 1 296 ? 7.313 15.810 -1.364 1.00 71.62 296 THR A C 1
ATOM 2495 O O . THR A 1 296 ? 8.142 15.031 -1.816 1.00 71.62 296 THR A O 1
ATOM 2498 N N . ASP A 1 297 ? 6.310 15.409 -0.586 1.00 68.69 297 ASP A N 1
ATOM 2499 C CA . ASP A 1 297 ? 6.077 14.012 -0.215 1.00 68.69 297 ASP A CA 1
ATOM 2500 C C . ASP A 1 297 ? 5.696 13.159 -1.429 1.00 68.69 297 ASP A C 1
ATOM 2502 O O . ASP A 1 297 ? 6.349 12.154 -1.672 1.00 68.69 297 ASP A O 1
ATOM 2506 N N . LEU A 1 298 ? 4.756 13.606 -2.272 1.00 66.94 298 LEU A N 1
ATOM 2507 C CA . LEU A 1 298 ? 4.409 12.942 -3.536 1.00 66.94 298 LEU A CA 1
ATOM 2508 C C . LEU A 1 298 ? 5.647 12.779 -4.422 1.00 66.94 298 LEU A C 1
ATOM 2510 O O . LEU A 1 298 ? 5.914 11.704 -4.947 1.00 66.94 298 LEU A O 1
ATOM 2514 N N . ALA A 1 299 ? 6.452 13.831 -4.550 1.00 66.62 299 ALA A N 1
ATOM 2515 C CA . ALA A 1 299 ? 7.669 13.772 -5.338 1.00 66.62 299 ALA A CA 1
ATOM 2516 C C . ALA A 1 299 ? 8.737 12.865 -4.714 1.00 66.62 299 ALA A C 1
ATOM 2518 O O . ALA A 1 299 ? 9.417 12.162 -5.449 1.00 66.62 299 ALA A O 1
ATOM 2519 N N . LEU A 1 300 ? 8.894 12.843 -3.389 1.00 66.38 300 LEU A N 1
ATOM 2520 C CA . LEU A 1 300 ? 9.804 11.925 -2.698 1.00 66.38 300 LEU A CA 1
ATOM 2521 C C . LEU A 1 300 ? 9.314 10.480 -2.755 1.00 66.38 300 LEU A C 1
ATOM 2523 O O . LEU A 1 300 ? 10.131 9.567 -2.816 1.00 66.38 300 LEU A O 1
ATOM 2527 N N . TRP A 1 301 ? 8.002 10.275 -2.766 1.00 66.44 301 TRP A N 1
ATOM 2528 C CA . TRP A 1 301 ? 7.340 8.990 -2.919 1.00 66.44 301 TRP A CA 1
ATOM 2529 C C . TRP A 1 301 ? 7.568 8.440 -4.325 1.00 66.44 301 TRP A C 1
ATOM 2531 O O . TRP A 1 301 ? 8.087 7.331 -4.458 1.00 66.44 301 TRP A O 1
ATOM 2541 N N . GLU A 1 302 ? 7.301 9.250 -5.353 1.00 60.34 302 GLU A N 1
ATOM 2542 C CA . GLU A 1 302 ? 7.635 8.973 -6.753 1.00 60.34 302 GLU A CA 1
ATOM 2543 C C . GLU A 1 302 ? 9.144 8.733 -6.911 1.00 60.34 302 GLU A C 1
ATOM 2545 O O . GLU A 1 302 ? 9.552 7.706 -7.435 1.00 60.34 302 GLU A O 1
ATOM 2550 N N . MET A 1 303 ? 10.009 9.586 -6.347 1.00 59.59 303 MET A N 1
ATOM 2551 C CA . MET A 1 303 ? 11.470 9.379 -6.322 1.00 59.59 303 MET A CA 1
ATOM 2552 C C . MET A 1 303 ? 11.878 8.100 -5.577 1.00 59.59 303 MET A C 1
ATOM 2554 O O . MET A 1 303 ? 12.846 7.440 -5.955 1.00 59.59 303 MET A O 1
ATOM 2558 N N . GLY A 1 304 ? 11.126 7.723 -4.546 1.00 55.28 304 GLY A N 1
ATOM 2559 C CA . GLY A 1 304 ? 11.251 6.483 -3.798 1.00 55.28 304 GLY A CA 1
ATOM 2560 C C . GLY A 1 304 ? 10.988 5.259 -4.667 1.00 55.28 304 GLY A C 1
ATOM 2561 O O . GLY A 1 304 ? 11.765 4.315 -4.624 1.00 55.28 304 GLY A O 1
ATOM 2562 N N . PHE A 1 305 ? 9.980 5.263 -5.537 1.00 48.22 305 PHE A N 1
ATOM 2563 C CA . PHE A 1 305 ? 9.782 4.156 -6.488 1.00 48.22 305 PHE A CA 1
ATOM 2564 C C . PHE A 1 305 ? 10.959 3.943 -7.446 1.00 48.22 305 PHE A C 1
ATOM 2566 O O . PHE A 1 305 ? 11.115 2.863 -8.012 1.00 48.22 305 PHE A O 1
ATOM 2573 N N . LEU A 1 306 ? 11.811 4.952 -7.598 1.00 46.16 306 LEU A N 1
ATOM 2574 C CA . LEU A 1 306 ? 12.855 5.010 -8.615 1.00 46.16 306 LEU A CA 1
ATOM 2575 C C . LEU A 1 306 ? 14.249 4.713 -8.070 1.00 46.16 306 LEU A C 1
ATOM 2577 O O . LEU A 1 306 ? 15.200 4.559 -8.833 1.00 46.16 306 LEU A O 1
ATOM 2581 N N . CYS A 1 307 ? 14.376 4.607 -6.755 1.00 44.00 307 CYS A N 1
ATOM 2582 C CA . CYS A 1 307 ? 15.581 4.158 -6.084 1.00 44.00 307 CYS A CA 1
ATOM 2583 C C . CYS A 1 307 ? 15.290 2.817 -5.412 1.00 44.00 307 CYS A C 1
ATOM 2585 O O . CYS A 1 307 ? 14.251 2.667 -4.785 1.00 44.00 307 CYS A O 1
ATOM 2587 N N . THR A 1 308 ? 16.185 1.837 -5.499 1.00 48.59 308 THR A N 1
ATOM 2588 C CA . THR A 1 308 ? 16.028 0.543 -4.798 1.00 48.59 308 THR A CA 1
ATOM 2589 C C . THR A 1 308 ? 17.218 0.289 -3.875 1.00 48.59 308 THR A C 1
ATOM 2591 O O . THR A 1 308 ? 18.147 1.094 -3.823 1.00 48.59 308 THR A O 1
ATOM 2594 N N . ASP A 1 309 ? 17.215 -0.839 -3.154 1.00 40.31 309 ASP A N 1
ATOM 2595 C CA . ASP A 1 309 ? 18.347 -1.302 -2.331 1.00 40.31 309 ASP A CA 1
ATOM 2596 C C . ASP A 1 309 ? 19.654 -1.446 -3.138 1.00 40.31 309 ASP A C 1
ATOM 2598 O O . ASP A 1 309 ? 20.739 -1.400 -2.565 1.00 40.31 309 ASP A O 1
ATOM 2602 N N . ALA A 1 310 ? 19.558 -1.562 -4.468 1.00 44.81 310 ALA A N 1
ATOM 2603 C CA . ALA A 1 310 ? 20.691 -1.582 -5.390 1.00 44.81 310 ALA A CA 1
ATOM 2604 C C . ALA A 1 310 ? 21.253 -0.180 -5.725 1.00 44.81 310 ALA A C 1
ATOM 2606 O O . ALA A 1 310 ? 22.243 -0.075 -6.446 1.00 44.81 310 ALA A O 1
ATOM 2607 N N . GLY A 1 311 ? 20.642 0.895 -5.212 1.00 42.81 311 GLY A N 1
ATOM 2608 C CA . GLY A 1 311 ? 21.097 2.277 -5.366 1.00 42.81 311 GLY A CA 1
ATOM 2609 C C . GLY A 1 311 ? 20.025 3.235 -5.897 1.00 42.81 311 GLY A C 1
ATOM 2610 O O . GLY A 1 311 ? 19.044 2.845 -6.534 1.00 42.81 311 GLY A O 1
ATOM 2611 N N . CYS A 1 312 ? 20.234 4.526 -5.636 1.00 46.91 312 CYS A N 1
ATOM 2612 C CA . CYS A 1 312 ? 19.528 5.620 -6.296 1.00 46.91 312 CYS A CA 1
ATOM 2613 C C . CYS A 1 312 ? 20.260 5.981 -7.595 1.00 46.91 312 CYS A C 1
ATOM 2615 O O . CYS A 1 312 ? 21.483 6.132 -7.618 1.00 46.91 312 CYS A O 1
ATOM 2617 N N . LEU A 1 313 ? 19.499 6.149 -8.671 1.00 46.44 313 LEU A N 1
ATOM 2618 C CA . LEU A 1 313 ? 19.981 6.382 -10.032 1.00 46.44 313 LEU A CA 1
ATOM 2619 C C . LEU A 1 313 ? 20.652 7.761 -10.203 1.00 46.44 313 LEU A C 1
ATOM 2621 O O . LEU A 1 313 ? 20.037 8.672 -10.747 1.00 46.44 313 LEU A O 1
ATOM 2625 N N . ARG A 1 314 ? 21.911 7.913 -9.767 1.00 46.09 314 ARG A N 1
ATOM 2626 C CA . ARG A 1 314 ? 22.902 8.921 -10.217 1.00 46.09 314 ARG A CA 1
ATOM 2627 C C . ARG A 1 314 ? 24.300 8.343 -9.965 1.00 46.09 314 ARG A C 1
ATOM 2629 O O . ARG A 1 314 ? 24.531 7.839 -8.877 1.00 46.09 314 ARG A O 1
ATOM 2636 N N . ASP A 1 315 ? 25.255 8.305 -10.884 1.00 39.53 315 ASP A N 1
ATOM 2637 C CA . ASP A 1 315 ? 25.460 9.003 -12.152 1.00 39.53 315 ASP A CA 1
ATOM 2638 C C . ASP A 1 315 ? 25.774 7.957 -13.244 1.00 39.53 315 ASP A C 1
ATOM 2640 O O . ASP A 1 315 ? 26.465 6.980 -12.982 1.00 39.53 315 ASP A O 1
ATOM 2644 N N . ASN A 1 316 ? 25.247 8.097 -14.465 1.00 49.91 316 ASN A N 1
ATOM 2645 C CA . ASN A 1 316 ? 25.474 7.156 -15.585 1.00 49.91 316 ASN A CA 1
ATOM 2646 C C . ASN A 1 316 ? 25.002 5.696 -15.403 1.00 49.91 316 ASN A C 1
ATOM 2648 O O . ASN A 1 316 ? 25.428 4.840 -16.181 1.00 49.91 316 ASN A O 1
ATOM 2652 N N . ALA A 1 317 ? 24.120 5.390 -14.445 1.00 54.28 317 ALA A N 1
ATOM 2653 C CA . ALA A 1 317 ? 23.669 4.024 -14.162 1.00 54.28 317 ALA A CA 1
ATOM 2654 C C . ALA A 1 317 ? 22.763 3.457 -15.274 1.00 54.28 317 ALA A C 1
ATOM 2656 O O . ALA A 1 317 ? 21.542 3.352 -15.161 1.00 54.28 317 ALA A O 1
ATOM 2657 N N . LYS A 1 318 ? 23.403 3.089 -16.379 1.00 69.12 318 LYS A N 1
ATOM 2658 C CA . LYS A 1 318 ? 23.005 1.995 -17.248 1.00 69.12 318 LYS A CA 1
ATOM 2659 C C . LYS A 1 318 ? 22.801 0.789 -16.326 1.00 69.12 318 LYS A C 1
ATOM 2661 O O . LYS A 1 318 ? 23.753 0.333 -15.698 1.00 69.12 318 LYS A O 1
ATOM 2666 N N . LEU A 1 319 ? 21.559 0.338 -16.164 1.00 77.69 319 LEU A N 1
ATOM 2667 C CA . LEU A 1 319 ? 21.268 -0.825 -15.327 1.00 77.69 319 LEU A CA 1
ATOM 2668 C C . LEU A 1 319 ? 21.624 -2.062 -16.132 1.00 77.69 319 LEU A C 1
ATOM 2670 O O . LEU A 1 319 ? 21.032 -2.261 -17.193 1.00 77.69 319 LEU A O 1
ATOM 2674 N N . PHE A 1 320 ? 22.596 -2.837 -15.651 1.00 89.62 320 PHE A N 1
ATOM 2675 C CA . PHE A 1 320 ? 22.956 -4.110 -16.263 1.00 89.62 320 PHE A CA 1
ATOM 2676 C C . PHE A 1 320 ? 21.720 -5.008 -16.287 1.00 89.62 320 PHE A C 1
ATOM 2678 O O . PHE A 1 320 ? 21.031 -5.145 -15.275 1.00 89.62 320 PHE A O 1
ATOM 2685 N N . VAL A 1 321 ? 21.413 -5.543 -17.464 1.00 93.19 321 VAL A N 1
ATOM 2686 C CA . VAL A 1 321 ? 20.265 -6.422 -17.677 1.00 93.19 321 VAL A CA 1
ATOM 2687 C C . VAL A 1 321 ? 20.747 -7.860 -17.795 1.00 93.19 321 VAL A C 1
ATOM 2689 O O . VAL A 1 321 ? 20.282 -8.710 -17.047 1.00 93.19 321 VAL A O 1
ATOM 2692 N N . PHE A 1 322 ? 21.666 -8.115 -18.725 1.00 96.75 322 PHE A N 1
ATOM 2693 C CA . PHE A 1 322 ? 22.292 -9.415 -18.948 1.00 96.75 322 PHE A CA 1
ATOM 2694 C C . PHE A 1 322 ? 23.535 -9.246 -19.828 1.00 96.75 322 PHE A C 1
ATOM 2696 O O . PHE A 1 322 ? 23.703 -8.233 -20.517 1.00 96.75 322 PHE A O 1
ATOM 2703 N N . ASN A 1 323 ? 24.390 -10.259 -19.850 1.00 97.38 323 ASN A N 1
ATOM 2704 C CA . ASN A 1 323 ? 25.480 -10.376 -20.800 1.00 97.38 323 ASN A CA 1
ATOM 2705 C C . ASN A 1 323 ? 24.994 -11.067 -22.079 1.00 97.38 323 ASN A C 1
ATOM 2707 O O . ASN A 1 323 ? 24.542 -12.211 -22.049 1.00 97.38 323 ASN A O 1
ATOM 2711 N N . TRP A 1 324 ? 25.096 -10.380 -23.216 1.00 97.62 324 TRP A N 1
ATOM 2712 C CA . TRP A 1 324 ? 24.680 -10.886 -24.520 1.00 97.62 324 TRP A CA 1
ATOM 2713 C C . TRP A 1 324 ? 25.337 -12.220 -24.842 1.00 97.62 324 TRP A C 1
ATOM 2715 O O . TRP A 1 324 ? 24.654 -13.129 -25.300 1.00 97.62 324 TRP A O 1
ATOM 2725 N N . ASN A 1 325 ? 26.643 -12.363 -24.605 1.00 96.19 325 ASN A N 1
ATOM 2726 C CA . ASN A 1 325 ? 27.400 -13.565 -24.963 1.00 96.19 325 ASN A CA 1
ATOM 2727 C C . ASN A 1 325 ? 26.965 -14.787 -24.142 1.00 96.19 325 ASN A C 1
ATOM 2729 O O . ASN A 1 325 ? 26.983 -15.895 -24.669 1.00 96.19 325 ASN A O 1
ATOM 2733 N N . ASN A 1 326 ? 26.483 -14.572 -22.917 1.00 97.62 326 ASN A N 1
ATOM 2734 C CA . ASN A 1 326 ? 26.018 -15.621 -22.007 1.00 97.62 326 ASN A CA 1
ATOM 2735 C C . ASN A 1 326 ? 24.547 -16.031 -22.210 1.00 97.62 326 ASN A C 1
ATOM 2737 O O . ASN A 1 326 ? 24.009 -16.781 -21.393 1.00 97.62 326 ASN A O 1
ATOM 2741 N N . VAL A 1 327 ? 23.883 -15.537 -23.262 1.00 97.19 327 VAL A N 1
ATOM 2742 C CA . VAL A 1 327 ? 22.509 -15.915 -23.624 1.00 97.19 327 VAL A CA 1
ATOM 2743 C C . VAL A 1 327 ? 22.491 -16.627 -24.988 1.00 97.19 327 VAL A C 1
ATOM 2745 O O . VAL A 1 327 ? 23.015 -16.064 -25.950 1.00 97.19 327 VAL A O 1
ATOM 2748 N N . PRO A 1 328 ? 21.866 -17.817 -25.118 1.00 97.75 328 PRO A N 1
ATOM 2749 C CA . PRO A 1 328 ? 21.361 -18.639 -24.016 1.00 97.75 328 PRO A CA 1
ATOM 2750 C C . PRO A 1 328 ? 22.515 -19.176 -23.148 1.00 97.75 328 PRO A C 1
ATOM 2752 O O . PRO A 1 328 ? 23.601 -19.443 -23.658 1.00 97.75 328 PRO A O 1
ATOM 2755 N N . GLY A 1 329 ? 22.292 -19.330 -21.840 1.00 96.81 329 GLY A N 1
ATOM 2756 C CA . GLY A 1 329 ? 23.324 -19.778 -20.902 1.00 96.81 329 GLY A CA 1
ATOM 2757 C C . GLY A 1 329 ? 23.112 -19.246 -19.485 1.00 96.81 329 GLY A C 1
ATOM 2758 O O . GLY A 1 329 ? 21.983 -19.204 -18.998 1.00 96.81 329 GLY A O 1
ATOM 2759 N N . SER A 1 330 ? 24.199 -18.844 -18.818 1.00 97.19 330 SER A N 1
ATOM 2760 C CA . SER A 1 330 ? 24.185 -18.419 -17.407 1.00 97.19 330 SER A CA 1
ATOM 2761 C C . SER A 1 330 ? 23.323 -17.187 -17.129 1.00 97.19 330 SER A C 1
ATOM 2763 O O . SER A 1 330 ? 22.874 -17.000 -16.001 1.00 97.19 330 SER A O 1
ATOM 2765 N N . ASP A 1 331 ? 23.081 -16.358 -18.144 1.00 97.88 331 ASP A N 1
ATOM 2766 C CA . ASP A 1 331 ? 22.337 -15.106 -18.004 1.00 97.88 331 ASP A CA 1
ATOM 2767 C C . ASP A 1 331 ? 20.892 -15.216 -18.528 1.00 97.88 331 ASP A C 1
ATOM 2769 O O . ASP A 1 331 ? 20.144 -14.236 -18.494 1.00 97.88 331 ASP A O 1
ATOM 2773 N N . SER A 1 332 ? 20.458 -16.407 -18.967 1.00 98.00 332 SER A N 1
ATOM 2774 C CA . SER A 1 332 ? 19.082 -16.653 -19.424 1.00 98.00 332 SER A CA 1
ATOM 2775 C C . SER A 1 332 ? 18.047 -16.261 -18.365 1.00 98.00 332 SER A C 1
ATOM 2777 O O . SER A 1 332 ? 17.100 -15.538 -18.671 1.00 98.00 332 SER A O 1
ATOM 2779 N N . ASP A 1 333 ? 18.253 -16.657 -17.106 1.00 95.88 333 ASP A N 1
ATOM 2780 C CA . ASP A 1 333 ? 17.325 -16.348 -16.010 1.00 95.88 333 ASP A CA 1
ATOM 2781 C C . ASP A 1 333 ? 17.230 -14.841 -15.739 1.00 95.88 333 ASP A C 1
ATOM 2783 O O . ASP A 1 333 ? 16.163 -14.330 -15.396 1.00 95.88 333 ASP A O 1
ATOM 2787 N N . GLN A 1 334 ? 18.330 -14.103 -15.925 1.00 94.75 334 GLN A N 1
ATOM 2788 C CA . GLN A 1 334 ? 18.347 -12.647 -15.765 1.00 94.75 334 GLN A CA 1
ATOM 2789 C C . GLN A 1 334 ? 17.556 -11.959 -16.879 1.00 94.75 334 GLN A C 1
ATOM 2791 O O . GLN A 1 334 ? 16.763 -11.057 -16.599 1.00 94.75 334 GLN A O 1
ATOM 2796 N N . LEU A 1 335 ? 17.710 -12.426 -18.124 1.00 97.44 335 LEU A N 1
ATOM 2797 C CA . LEU A 1 335 ? 16.909 -11.962 -19.253 1.00 97.44 335 LEU A CA 1
ATOM 2798 C C . LEU A 1 335 ? 15.416 -12.253 -19.036 1.00 97.44 335 LEU A C 1
ATOM 2800 O O . LEU A 1 335 ? 14.601 -11.342 -19.169 1.00 97.44 335 LEU A O 1
ATOM 2804 N N . ILE A 1 336 ? 15.045 -13.482 -18.661 1.00 97.12 336 ILE A N 1
ATOM 2805 C CA . ILE A 1 336 ? 13.642 -13.842 -18.389 1.00 97.12 336 ILE A CA 1
ATOM 2806 C C . ILE A 1 336 ? 13.069 -12.976 -17.276 1.00 97.12 336 ILE A C 1
ATOM 2808 O O . ILE A 1 336 ? 11.985 -12.410 -17.431 1.00 97.12 336 ILE A O 1
ATOM 2812 N N . LYS A 1 337 ? 13.822 -12.810 -16.184 1.00 89.19 337 LYS A N 1
ATOM 2813 C CA . LYS A 1 337 ? 13.432 -11.926 -15.096 1.00 89.19 337 LYS A CA 1
ATOM 2814 C C . LYS A 1 337 ? 13.164 -10.526 -15.626 1.00 89.19 337 LYS A C 1
ATOM 2816 O O . LYS A 1 337 ? 12.069 -10.037 -15.415 1.00 89.19 337 LYS A O 1
ATOM 2821 N N . PHE A 1 338 ? 14.092 -9.917 -16.365 1.00 92.25 338 PHE A N 1
ATOM 2822 C CA . PHE A 1 338 ? 13.900 -8.593 -16.960 1.00 92.25 338 PHE A CA 1
ATOM 2823 C C . PHE A 1 338 ? 12.623 -8.488 -17.811 1.00 92.25 338 PHE A C 1
ATOM 2825 O O . PHE A 1 338 ? 11.867 -7.531 -17.646 1.00 92.25 338 PHE A O 1
ATOM 2832 N N . LEU A 1 339 ? 12.345 -9.470 -18.671 1.00 92.75 339 LEU A N 1
ATOM 2833 C CA . LEU A 1 339 ? 11.152 -9.471 -19.524 1.00 92.75 339 LEU A CA 1
ATOM 2834 C C . LEU A 1 339 ? 9.852 -9.522 -18.701 1.00 92.75 339 LEU A C 1
ATOM 2836 O O . LEU A 1 339 ? 8.917 -8.771 -18.980 1.00 92.75 339 LEU A O 1
ATOM 2840 N N . ILE A 1 340 ? 9.799 -10.361 -17.664 1.00 81.88 340 ILE A N 1
ATOM 2841 C CA . ILE A 1 340 ? 8.637 -10.488 -16.769 1.00 81.88 340 ILE A CA 1
ATOM 2842 C C . ILE A 1 340 ? 8.472 -9.229 -15.920 1.00 81.88 340 ILE A C 1
ATOM 2844 O O . ILE A 1 340 ? 7.391 -8.649 -15.837 1.00 81.88 340 ILE A O 1
ATOM 2848 N N . ASP A 1 341 ? 9.562 -8.831 -15.274 1.00 75.44 341 ASP A N 1
ATOM 2849 C CA . ASP A 1 341 ? 9.574 -7.823 -14.233 1.00 75.44 341 ASP A CA 1
ATOM 2850 C C . ASP A 1 341 ? 9.411 -6.416 -14.813 1.00 75.44 341 ASP A C 1
ATOM 2852 O O . ASP A 1 341 ? 8.653 -5.615 -14.268 1.00 75.44 341 ASP A O 1
ATOM 2856 N N . GLU A 1 342 ? 10.148 -6.090 -15.868 1.00 76.88 342 GLU A N 1
ATOM 2857 C CA . GLU A 1 342 ? 10.264 -4.715 -16.360 1.00 76.88 342 GLU A CA 1
ATOM 2858 C C . GLU A 1 342 ? 9.483 -4.482 -17.652 1.00 76.88 342 GLU A C 1
ATOM 2860 O O . GLU A 1 342 ? 9.123 -3.343 -17.942 1.00 76.88 342 GLU A O 1
ATOM 2865 N N . CYS A 1 343 ? 9.207 -5.534 -18.426 1.00 81.50 343 CYS A N 1
ATOM 2866 C CA . CYS A 1 343 ? 8.460 -5.431 -19.681 1.00 81.50 343 CYS A CA 1
ATOM 2867 C C . CYS A 1 343 ? 7.047 -6.029 -19.597 1.00 81.50 343 CYS A C 1
ATOM 2869 O O . CYS A 1 343 ? 6.305 -5.950 -20.574 1.00 81.50 343 CYS A O 1
ATOM 2871 N N . ASN A 1 344 ? 6.657 -6.602 -18.448 1.00 81.62 344 ASN A N 1
ATOM 2872 C CA . ASN A 1 344 ? 5.364 -7.265 -18.237 1.00 81.62 344 ASN A CA 1
ATOM 2873 C C . ASN A 1 344 ? 5.077 -8.404 -19.241 1.00 81.62 344 ASN A C 1
ATOM 2875 O O . ASN A 1 344 ? 3.930 -8.673 -19.595 1.00 81.62 344 ASN A O 1
ATOM 2879 N N . ILE A 1 345 ? 6.122 -9.110 -19.682 1.00 87.81 345 ILE A N 1
ATOM 2880 C CA . ILE A 1 345 ? 6.048 -10.243 -20.613 1.00 87.81 345 ILE A CA 1
ATOM 2881 C C . ILE A 1 345 ? 6.013 -11.543 -19.795 1.00 87.81 345 ILE A C 1
ATOM 2883 O O . ILE A 1 345 ? 6.976 -12.305 -19.755 1.00 87.81 345 ILE A O 1
ATOM 2887 N N . TYR A 1 346 ? 4.903 -11.794 -19.094 1.00 86.00 346 TYR A N 1
ATOM 2888 C CA . TYR A 1 346 ? 4.780 -12.932 -18.163 1.00 86.00 346 TYR A CA 1
ATOM 2889 C C . TYR A 1 346 ? 4.958 -14.297 -18.834 1.00 86.00 346 TYR A C 1
ATOM 2891 O O . TYR A 1 346 ? 5.464 -15.231 -18.219 1.00 86.00 346 TYR A O 1
ATOM 2899 N N . TRP A 1 347 ? 4.590 -14.413 -20.112 1.00 95.19 347 TRP A N 1
ATOM 2900 C CA . TRP A 1 347 ? 4.750 -15.658 -20.862 1.00 95.19 347 TRP A CA 1
ATOM 2901 C C . TRP A 1 347 ? 6.221 -16.029 -21.099 1.00 95.19 347 TRP A C 1
ATOM 2903 O O . TRP A 1 347 ? 6.489 -17.168 -21.462 1.00 95.19 347 TRP A O 1
ATOM 2913 N N . ALA A 1 348 ? 7.179 -15.124 -20.863 1.00 95.75 348 ALA A N 1
ATOM 2914 C CA . ALA A 1 348 ? 8.602 -15.439 -20.952 1.00 95.75 348 ALA A CA 1
ATOM 2915 C C . ALA A 1 348 ? 9.037 -16.495 -19.911 1.00 95.75 348 ALA A C 1
ATOM 2917 O O . ALA A 1 348 ? 10.050 -17.165 -20.099 1.00 95.75 348 ALA A O 1
ATOM 2918 N N . GLU A 1 349 ? 8.271 -16.691 -18.831 1.00 94.62 349 GLU A N 1
ATOM 2919 C CA . GLU A 1 349 ? 8.537 -17.751 -17.856 1.00 94.62 349 GLU A CA 1
ATOM 2920 C C . GLU A 1 349 ? 8.437 -19.138 -18.512 1.00 94.62 349 GLU A C 1
ATOM 2922 O O . GLU A 1 349 ? 7.377 -19.544 -18.996 1.00 94.62 349 GLU A O 1
ATOM 2927 N N . GLY A 1 350 ? 9.551 -19.873 -18.543 1.00 94.12 350 GLY A N 1
ATOM 2928 C CA . GLY A 1 350 ? 9.643 -21.170 -19.221 1.00 94.12 350 GLY A CA 1
ATOM 2929 C C . GLY A 1 350 ? 9.623 -21.087 -20.752 1.00 94.12 350 GLY A C 1
ATOM 2930 O O . GLY A 1 350 ? 9.332 -22.088 -21.399 1.00 94.12 350 GLY A O 1
ATOM 2931 N N . ALA A 1 351 ? 9.882 -19.911 -21.332 1.00 97.56 351 ALA A N 1
ATOM 2932 C CA . ALA A 1 351 ? 10.047 -19.754 -22.772 1.00 97.56 351 ALA A CA 1
ATOM 2933 C C . ALA A 1 351 ? 11.393 -20.319 -23.254 1.00 97.56 351 ALA A C 1
ATOM 2935 O O . ALA A 1 351 ? 12.402 -20.265 -22.549 1.00 97.56 351 ALA A O 1
ATOM 2936 N N . GLU A 1 352 ? 11.418 -20.809 -24.490 1.00 98.19 352 GLU A N 1
ATOM 2937 C CA . GLU A 1 352 ? 12.650 -21.210 -25.163 1.00 98.19 352 GLU A CA 1
ATOM 2938 C C . GLU A 1 352 ? 13.427 -19.966 -25.608 1.00 98.19 352 GLU A C 1
ATOM 2940 O O . GLU A 1 352 ? 12.850 -19.037 -26.183 1.00 98.19 352 GLU A O 1
ATOM 2945 N N . ILE A 1 353 ? 14.741 -19.950 -25.364 1.00 98.44 353 ILE A N 1
ATOM 2946 C CA . ILE A 1 353 ? 15.634 -18.849 -25.741 1.00 98.44 353 ILE A CA 1
ATOM 2947 C C . ILE A 1 353 ? 16.670 -19.374 -26.725 1.00 98.44 353 ILE A C 1
ATOM 2949 O O . ILE A 1 353 ? 17.471 -20.240 -26.384 1.00 98.44 353 ILE A O 1
ATOM 2953 N N . ASN A 1 354 ? 16.687 -18.805 -27.925 1.00 97.69 354 ASN A N 1
ATOM 2954 C CA . ASN A 1 354 ? 17.623 -19.169 -28.980 1.00 97.69 354 ASN A CA 1
ATOM 2955 C C . ASN A 1 354 ? 18.279 -17.921 -29.568 1.00 97.69 354 ASN A C 1
ATOM 2957 O O . ASN A 1 354 ? 17.687 -16.842 -29.583 1.00 97.69 354 ASN A O 1
ATOM 2961 N N . LYS A 1 355 ? 19.493 -18.076 -30.095 1.00 98.00 355 LYS A N 1
ATOM 2962 C CA . LYS A 1 355 ? 20.133 -17.061 -30.931 1.00 98.00 355 LYS A CA 1
ATOM 2963 C C . LYS A 1 355 ? 20.029 -17.445 -32.399 1.00 98.00 355 LYS A C 1
ATOM 2965 O O . LYS A 1 355 ? 20.268 -18.594 -32.754 1.00 98.00 355 LYS A O 1
ATOM 2970 N N . ILE A 1 356 ? 19.674 -16.478 -33.234 1.00 96.81 356 ILE A N 1
ATOM 2971 C CA . ILE A 1 356 ? 19.567 -16.624 -34.689 1.00 96.81 356 ILE A CA 1
ATOM 2972 C C . ILE A 1 356 ? 20.276 -15.454 -35.381 1.00 96.81 356 ILE A C 1
ATOM 2974 O O . ILE A 1 356 ? 20.677 -14.498 -34.713 1.00 96.81 356 ILE A O 1
ATOM 2978 N N . ASP A 1 357 ? 20.416 -15.542 -36.708 1.00 95.00 357 ASP A N 1
ATOM 2979 C CA . ASP A 1 357 ? 21.055 -14.515 -37.547 1.00 95.00 357 ASP A CA 1
ATOM 2980 C C . ASP A 1 357 ? 22.486 -14.199 -37.080 1.00 95.00 357 ASP A C 1
ATOM 2982 O O . ASP A 1 357 ? 22.765 -13.122 -36.563 1.00 95.00 357 ASP A O 1
ATOM 2986 N N . ASP A 1 358 ? 23.372 -15.199 -37.146 1.00 93.56 358 ASP A N 1
ATOM 2987 C CA . ASP A 1 358 ? 24.771 -15.093 -36.707 1.00 93.56 358 ASP A CA 1
ATOM 2988 C C . ASP A 1 358 ? 24.929 -14.495 -35.297 1.00 93.56 358 ASP A C 1
ATOM 2990 O O . ASP A 1 358 ? 25.802 -13.671 -35.030 1.00 93.56 358 ASP A O 1
ATOM 2994 N N . ASN A 1 359 ? 24.062 -14.923 -34.371 1.00 92.50 359 ASN A N 1
ATOM 2995 C CA . ASN A 1 359 ? 24.005 -14.466 -32.977 1.00 92.50 359 ASN A CA 1
ATOM 2996 C C . ASN A 1 359 ? 23.602 -12.994 -32.770 1.00 92.50 359 ASN A C 1
ATOM 2998 O O . ASN A 1 359 ? 23.753 -12.479 -31.655 1.00 92.50 359 ASN A O 1
ATOM 3002 N N . ARG A 1 360 ? 23.048 -12.329 -33.792 1.00 96.44 360 ARG A N 1
ATOM 3003 C CA . ARG A 1 360 ? 22.572 -10.936 -33.719 1.00 96.44 360 ARG A CA 1
ATOM 3004 C C . ARG A 1 360 ? 21.170 -10.792 -33.153 1.00 96.44 360 ARG A C 1
ATOM 3006 O O . ARG A 1 360 ? 20.804 -9.705 -32.709 1.00 96.44 360 ARG A O 1
ATOM 3013 N N . ILE A 1 361 ? 20.382 -11.863 -33.132 1.00 97.94 361 ILE A N 1
ATOM 3014 C CA . ILE A 1 361 ? 19.016 -11.833 -32.610 1.00 97.94 361 ILE A CA 1
ATOM 3015 C C . ILE A 1 361 ? 18.876 -12.873 -31.506 1.00 97.94 361 ILE A C 1
ATOM 3017 O O . ILE A 1 361 ? 19.038 -14.065 -31.753 1.00 97.94 361 ILE A O 1
ATOM 3021 N N . ILE A 1 362 ? 18.511 -12.429 -30.303 1.00 98.44 362 ILE A N 1
ATOM 3022 C CA . ILE A 1 362 ? 17.992 -13.313 -29.256 1.00 98.44 362 ILE A CA 1
ATOM 3023 C C . ILE A 1 362 ? 16.483 -13.421 -29.460 1.00 98.44 362 ILE A C 1
ATOM 3025 O O . ILE A 1 362 ? 15.759 -12.428 -29.358 1.00 98.44 362 ILE A O 1
ATOM 3029 N N . GLN A 1 363 ? 16.008 -14.624 -29.757 1.00 98.25 363 GLN A N 1
ATOM 3030 C CA . GLN A 1 363 ? 14.597 -14.952 -29.889 1.00 98.25 363 GLN A CA 1
ATOM 3031 C C . GLN A 1 363 ? 14.120 -15.684 -28.634 1.00 98.25 363 GLN A C 1
ATOM 3033 O O . GLN A 1 363 ? 14.667 -16.725 -28.275 1.00 98.25 363 GLN A O 1
ATOM 3038 N N . ILE A 1 364 ? 13.075 -15.151 -28.001 1.00 98.38 364 ILE A N 1
ATOM 3039 C CA . ILE A 1 364 ? 12.361 -15.779 -26.887 1.00 98.38 364 ILE A CA 1
ATOM 3040 C C . ILE A 1 364 ? 10.986 -16.205 -27.399 1.00 98.38 364 ILE A C 1
ATOM 3042 O O . ILE A 1 364 ? 10.243 -15.371 -27.929 1.00 98.38 364 ILE A O 1
ATOM 3046 N N . ARG A 1 365 ? 10.644 -17.489 -27.269 1.00 97.88 365 ARG A N 1
ATOM 3047 C CA . ARG A 1 365 ? 9.390 -18.045 -27.791 1.00 97.88 365 ARG A CA 1
ATOM 3048 C C . ARG A 1 365 ? 8.686 -18.921 -26.763 1.00 97.88 365 ARG A C 1
ATOM 3050 O O . ARG A 1 365 ? 9.304 -19.791 -26.158 1.00 97.88 365 ARG A O 1
ATOM 3057 N N . LYS A 1 366 ? 7.373 -18.734 -26.634 1.00 97.38 366 LYS A N 1
ATOM 3058 C CA . LYS A 1 366 ? 6.484 -19.673 -25.946 1.00 97.38 366 LYS A CA 1
ATOM 3059 C C . LYS A 1 366 ? 5.150 -19.717 -26.672 1.00 97.38 366 LYS A C 1
ATOM 3061 O O . LYS A 1 366 ? 4.490 -18.685 -26.808 1.00 97.38 366 LYS A O 1
ATOM 3066 N N . ASP A 1 367 ? 4.783 -20.899 -27.153 1.00 95.69 367 ASP A N 1
ATOM 3067 C CA . ASP A 1 367 ? 3.593 -21.113 -27.975 1.00 95.69 367 ASP A CA 1
ATOM 3068 C C . ASP A 1 367 ? 3.587 -20.181 -29.212 1.00 95.69 367 ASP A C 1
ATOM 3070 O O . ASP A 1 367 ? 4.506 -20.216 -30.046 1.00 95.69 367 ASP A O 1
ATOM 3074 N N . GLU A 1 368 ? 2.566 -19.330 -29.321 1.00 95.56 368 GLU A N 1
ATOM 3075 C CA . GLU A 1 368 ? 2.391 -18.331 -30.382 1.00 95.56 368 GLU A CA 1
ATOM 3076 C C . GLU A 1 368 ? 3.092 -16.995 -30.081 1.00 95.56 368 GLU A C 1
ATOM 3078 O O . GLU A 1 368 ? 3.247 -16.164 -30.976 1.00 95.56 368 GLU A O 1
ATOM 3083 N N . ASN A 1 369 ? 3.553 -16.780 -28.845 1.00 96.19 369 ASN A N 1
ATOM 3084 C CA . ASN A 1 369 ? 4.176 -15.525 -28.441 1.00 96.19 369 ASN A CA 1
ATOM 3085 C C . ASN A 1 369 ? 5.664 -15.498 -28.793 1.00 96.19 369 ASN A C 1
ATOM 3087 O O . ASN A 1 369 ? 6.408 -16.449 -28.523 1.00 96.19 369 ASN A O 1
ATOM 3091 N N . ILE A 1 370 ? 6.108 -14.380 -29.373 1.00 97.06 370 ILE A N 1
ATOM 3092 C CA . ILE A 1 370 ? 7.499 -14.191 -29.786 1.00 97.06 370 ILE A CA 1
ATOM 3093 C C . ILE A 1 370 ? 7.985 -12.813 -29.346 1.00 97.06 370 ILE A C 1
ATOM 3095 O O . ILE A 1 370 ? 7.385 -11.787 -29.667 1.00 97.06 370 ILE A O 1
ATOM 3099 N N . ALA A 1 371 ? 9.137 -12.790 -28.684 1.00 97.50 371 ALA A N 1
ATOM 3100 C CA . ALA A 1 371 ? 9.904 -11.588 -28.412 1.00 97.50 371 ALA A CA 1
ATOM 3101 C C . ALA A 1 371 ? 11.277 -11.715 -29.069 1.00 97.50 371 ALA A C 1
ATOM 3103 O O . ALA A 1 371 ? 11.869 -12.797 -29.116 1.00 97.50 371 ALA A O 1
ATOM 3104 N N . ARG A 1 372 ? 11.777 -10.608 -29.612 1.00 98.06 372 ARG A N 1
ATOM 3105 C CA . ARG A 1 372 ? 13.098 -10.543 -30.236 1.00 98.06 372 ARG A CA 1
ATOM 3106 C C . ARG A 1 372 ? 13.869 -9.373 -29.674 1.00 98.06 372 ARG A C 1
ATOM 3108 O O . ARG A 1 372 ? 13.350 -8.257 -29.643 1.00 98.06 372 ARG A O 1
ATOM 3115 N N . ILE A 1 373 ? 15.106 -9.635 -29.279 1.00 97.62 373 ILE A N 1
ATOM 3116 C CA . ILE A 1 373 ? 16.093 -8.602 -29.005 1.00 97.62 373 ILE A CA 1
ATOM 3117 C C . ILE A 1 373 ? 17.084 -8.632 -30.159 1.00 97.62 373 ILE A C 1
ATOM 3119 O O . ILE A 1 373 ? 17.797 -9.617 -30.327 1.00 97.62 373 ILE A O 1
ATOM 3123 N N . THR A 1 374 ? 17.104 -7.572 -30.960 1.00 97.31 374 THR A N 1
ATOM 3124 C CA . THR A 1 374 ? 17.990 -7.445 -32.124 1.00 97.31 374 THR A CA 1
ATOM 3125 C C . THR A 1 374 ? 19.145 -6.517 -31.789 1.00 97.31 374 THR A C 1
ATOM 3127 O O . THR A 1 374 ? 18.911 -5.387 -31.356 1.00 97.31 374 THR A O 1
ATOM 3130 N N . LEU A 1 375 ? 20.374 -6.988 -31.986 1.00 96.25 375 LEU A N 1
ATOM 3131 C CA . LEU A 1 375 ? 21.595 -6.215 -31.805 1.00 96.25 375 LEU A CA 1
ATOM 3132 C C . LEU A 1 375 ? 21.825 -5.279 -32.997 1.00 96.25 375 LEU A C 1
ATOM 3134 O O . LEU A 1 375 ? 21.774 -5.701 -34.149 1.00 96.25 375 LEU A O 1
ATOM 3138 N N . ASP A 1 376 ? 22.106 -4.015 -32.703 1.00 92.75 376 ASP A N 1
ATOM 3139 C CA . ASP A 1 376 ? 22.491 -2.983 -33.662 1.00 92.75 376 ASP A CA 1
ATOM 3140 C C . ASP A 1 376 ? 23.904 -2.506 -33.287 1.00 92.75 376 ASP A C 1
ATOM 3142 O O . ASP A 1 376 ? 24.088 -1.546 -32.530 1.00 92.75 376 ASP A O 1
ATOM 3146 N N . GLU A 1 377 ? 24.910 -3.275 -33.725 1.00 80.44 377 GLU A N 1
ATOM 3147 C CA . GLU A 1 377 ? 26.323 -3.063 -33.374 1.00 80.44 377 GLU A CA 1
ATOM 3148 C C . GLU A 1 377 ? 26.831 -1.659 -33.739 1.00 80.44 377 GLU A C 1
ATOM 3150 O O . GLU A 1 377 ? 27.448 -1.036 -32.870 1.00 80.44 377 GLU A O 1
ATOM 3155 N N . PRO A 1 378 ? 26.555 -1.111 -34.945 1.00 83.06 378 PRO A N 1
ATOM 3156 C CA . PRO A 1 378 ? 26.997 0.237 -35.303 1.00 83.06 378 PRO A CA 1
ATOM 3157 C C . PRO A 1 378 ? 26.456 1.320 -34.365 1.00 83.06 378 PRO A C 1
ATOM 3159 O O . PRO A 1 378 ? 27.129 2.319 -34.122 1.00 83.06 378 PRO A O 1
ATOM 3162 N N . GLU A 1 379 ? 25.251 1.131 -33.820 1.00 80.75 379 GLU A N 1
ATOM 3163 C CA . GLU A 1 379 ? 24.620 2.094 -32.916 1.00 80.75 379 GLU A CA 1
ATOM 3164 C C . GLU A 1 379 ? 24.944 1.863 -31.432 1.00 80.75 379 GLU A C 1
ATOM 3166 O O . GLU A 1 379 ? 24.575 2.694 -30.595 1.00 80.75 379 GLU A O 1
ATOM 3171 N N . GLY A 1 380 ? 25.590 0.745 -31.076 1.00 90.31 380 GLY A N 1
ATOM 3172 C CA . GLY A 1 380 ? 25.796 0.349 -29.680 1.00 90.31 380 GLY A CA 1
ATOM 3173 C C . GLY A 1 380 ? 24.473 0.144 -28.932 1.00 90.31 380 GLY A C 1
ATOM 3174 O O . GLY A 1 380 ? 24.339 0.519 -27.760 1.00 90.31 380 GLY A O 1
ATOM 3175 N N . LYS A 1 381 ? 23.460 -0.398 -29.617 1.00 93.81 381 LYS A N 1
ATOM 3176 C CA . LYS A 1 381 ? 22.104 -0.582 -29.082 1.00 93.81 381 LYS A CA 1
ATOM 3177 C C . LYS A 1 381 ? 21.596 -1.990 -29.334 1.00 93.81 381 LYS A C 1
ATOM 3179 O O . LYS A 1 381 ? 22.074 -2.703 -30.206 1.00 93.81 381 LYS A O 1
ATOM 3184 N N . ALA A 1 382 ? 20.577 -2.366 -28.579 1.00 95.44 382 ALA A N 1
ATOM 3185 C CA . ALA A 1 382 ? 19.740 -3.506 -28.905 1.00 95.44 382 ALA A CA 1
ATOM 3186 C C . ALA A 1 382 ? 18.273 -3.082 -28.834 1.00 95.44 382 ALA A C 1
ATOM 3188 O O . ALA A 1 382 ? 17.923 -2.203 -28.050 1.00 95.44 382 ALA A O 1
ATOM 3189 N N . ARG A 1 383 ? 17.406 -3.668 -29.656 1.00 95.31 383 ARG A N 1
ATOM 3190 C CA . ARG A 1 383 ? 15.978 -3.319 -29.697 1.00 95.31 383 ARG A CA 1
ATOM 3191 C C . ARG A 1 383 ? 15.144 -4.521 -29.299 1.00 95.31 383 ARG A C 1
ATOM 3193 O O . ARG A 1 383 ? 15.222 -5.553 -29.959 1.00 95.31 383 ARG A O 1
ATOM 3200 N N . LEU A 1 384 ? 14.352 -4.376 -28.240 1.00 96.19 384 LEU A N 1
ATOM 3201 C CA . LEU A 1 384 ? 13.351 -5.358 -27.837 1.00 96.19 384 LEU A CA 1
ATOM 3202 C C . LEU A 1 384 ? 12.042 -5.094 -28.592 1.00 96.19 384 LEU A C 1
ATOM 3204 O O . LEU A 1 384 ? 11.496 -3.986 -28.560 1.00 96.19 384 LEU A O 1
ATOM 3208 N N . SER A 1 385 ? 11.530 -6.138 -29.232 1.00 95.62 385 SER A N 1
ATOM 3209 C CA . SER A 1 385 ? 10.223 -6.175 -29.885 1.00 95.62 385 SER A CA 1
ATOM 3210 C C . SER A 1 385 ? 9.414 -7.370 -29.394 1.00 95.62 385 SER A C 1
ATOM 3212 O O . SER A 1 385 ? 9.977 -8.435 -29.134 1.00 95.62 385 SER A O 1
ATOM 3214 N N . VAL A 1 386 ? 8.100 -7.197 -29.270 1.00 92.12 386 VAL A N 1
ATOM 3215 C CA . VAL A 1 386 ? 7.154 -8.243 -28.857 1.00 92.12 386 VAL A CA 1
ATOM 3216 C C . VAL A 1 386 ? 6.066 -8.315 -29.913 1.00 92.12 386 VAL A C 1
ATOM 3218 O O . VAL A 1 386 ? 5.473 -7.295 -30.233 1.00 92.12 386 VAL A O 1
ATOM 3221 N N . ASN A 1 387 ? 5.836 -9.491 -30.499 1.00 88.31 387 ASN A N 1
ATOM 3222 C CA . ASN A 1 387 ? 4.853 -9.690 -31.574 1.00 88.31 387 ASN A CA 1
ATOM 3223 C C . ASN A 1 387 ? 5.000 -8.696 -32.750 1.00 88.31 387 ASN A C 1
ATOM 3225 O O . ASN A 1 387 ? 4.028 -8.341 -33.405 1.00 88.31 387 ASN A O 1
ATOM 3229 N N . ASN A 1 388 ? 6.246 -8.303 -33.043 1.00 79.75 388 ASN A N 1
ATOM 3230 C CA . ASN A 1 388 ? 6.656 -7.313 -34.051 1.00 79.75 388 ASN A CA 1
ATOM 3231 C C . ASN A 1 388 ? 6.363 -5.840 -33.711 1.00 79.75 388 ASN A C 1
ATOM 3233 O O . ASN A 1 388 ? 6.734 -4.967 -34.496 1.00 79.75 388 ASN A O 1
ATOM 3237 N N . ASP A 1 389 ? 5.827 -5.546 -32.528 1.00 81.62 389 ASP A N 1
ATOM 3238 C CA . ASP A 1 389 ? 5.727 -4.179 -32.025 1.00 81.62 389 ASP A CA 1
ATOM 3239 C C . ASP A 1 389 ? 7.029 -3.777 -31.324 1.00 81.62 389 ASP A C 1
ATOM 3241 O O . ASP A 1 389 ? 7.585 -4.517 -30.502 1.00 81.62 389 ASP A O 1
ATOM 3245 N N . LYS A 1 390 ? 7.552 -2.592 -31.660 1.00 74.12 390 LYS A N 1
ATOM 3246 C CA . LYS A 1 390 ? 8.755 -2.045 -31.023 1.00 74.12 390 LYS A CA 1
ATOM 3247 C C . LYS A 1 390 ? 8.412 -1.609 -29.600 1.00 74.12 390 LYS A C 1
ATOM 3249 O O . LYS A 1 390 ? 7.597 -0.712 -29.414 1.00 74.12 390 LYS A O 1
ATOM 3254 N N . MET A 1 391 ? 9.093 -2.194 -28.616 1.00 76.88 391 MET A N 1
ATOM 3255 C CA . MET A 1 391 ? 8.809 -1.936 -27.205 1.00 76.88 391 MET A CA 1
ATOM 3256 C C . MET A 1 391 ? 9.873 -1.055 -26.545 1.00 76.88 391 MET A C 1
ATOM 3258 O O . MET A 1 391 ? 9.529 -0.105 -25.846 1.00 76.88 391 MET A O 1
ATOM 3262 N N . LEU A 1 392 ? 11.165 -1.359 -26.732 1.00 86.44 392 LEU A N 1
ATOM 3263 C CA . LEU A 1 392 ? 12.210 -0.746 -25.907 1.00 86.44 392 LEU A CA 1
ATOM 3264 C C . LEU A 1 392 ? 13.591 -0.747 -26.574 1.00 86.44 392 LEU A C 1
ATOM 3266 O O . LEU A 1 392 ? 14.036 -1.768 -27.097 1.00 86.44 392 LEU A O 1
ATOM 3270 N N . ASP A 1 393 ? 14.295 0.385 -26.487 1.00 91.06 393 ASP A N 1
ATOM 3271 C CA . ASP A 1 393 ? 15.702 0.499 -26.879 1.00 91.06 393 ASP A CA 1
ATOM 3272 C C . ASP A 1 393 ? 16.617 0.262 -25.660 1.00 91.06 393 ASP A C 1
ATOM 3274 O O . ASP A 1 393 ? 16.506 0.914 -24.618 1.00 91.06 393 ASP A O 1
ATOM 3278 N N . LEU A 1 394 ? 17.549 -0.674 -25.810 1.00 93.31 394 LEU A N 1
ATOM 3279 C CA . LEU A 1 394 ? 18.573 -1.065 -24.848 1.00 93.31 394 LEU A CA 1
ATOM 3280 C C . LEU A 1 394 ? 19.936 -0.533 -25.298 1.00 93.31 394 LEU A C 1
ATOM 3282 O O . LEU A 1 394 ? 20.187 -0.305 -26.481 1.00 93.31 394 LEU A O 1
ATOM 3286 N N . ILE A 1 395 ? 20.831 -0.336 -24.341 1.00 92.88 395 ILE A N 1
ATOM 3287 C CA . ILE A 1 395 ? 22.205 0.092 -24.569 1.00 92.88 395 ILE A CA 1
ATOM 3288 C C . ILE A 1 395 ? 23.103 -1.130 -24.522 1.00 92.88 395 ILE A C 1
ATOM 3290 O O . ILE A 1 395 ? 23.055 -1.890 -23.562 1.00 92.88 395 ILE A O 1
ATOM 3294 N N . VAL A 1 396 ? 23.984 -1.266 -25.500 1.00 94.19 396 VAL A N 1
ATOM 3295 C CA . VAL A 1 396 ? 24.990 -2.323 -25.513 1.00 94.19 396 VAL A CA 1
ATOM 3296 C C . VAL A 1 396 ? 26.357 -1.698 -25.310 1.00 94.19 396 VAL A C 1
ATOM 3298 O O . VAL A 1 396 ? 26.654 -0.626 -25.839 1.00 94.19 396 VAL A O 1
ATOM 3301 N N . LYS A 1 397 ? 27.193 -2.344 -24.503 1.00 93.06 397 LYS A N 1
ATOM 3302 C CA . LYS A 1 397 ? 28.601 -1.984 -24.394 1.00 93.06 397 LYS A CA 1
ATOM 3303 C C . LYS A 1 397 ? 29.475 -3.214 -24.478 1.00 93.06 397 LYS A C 1
ATOM 3305 O O . LYS A 1 397 ? 29.129 -4.256 -23.936 1.00 93.06 397 LYS A O 1
ATOM 3310 N N . ASN A 1 398 ? 30.643 -3.026 -25.069 1.00 92.56 398 ASN A N 1
ATOM 3311 C CA . ASN A 1 398 ? 31.736 -3.965 -24.945 1.00 92.56 398 ASN A CA 1
ATOM 3312 C C . ASN A 1 398 ? 32.567 -3.586 -23.708 1.00 92.56 398 ASN A C 1
ATOM 3314 O O . ASN A 1 398 ? 33.201 -2.531 -23.687 1.00 92.56 398 ASN A O 1
ATOM 3318 N N . GLU A 1 399 ? 32.504 -4.401 -22.661 1.00 89.94 399 GLU A N 1
ATOM 3319 C CA . GLU A 1 399 ? 33.312 -4.261 -21.450 1.00 89.94 399 GLU A CA 1
ATOM 3320 C C . GLU A 1 399 ? 34.098 -5.564 -21.275 1.00 89.94 399 GLU A C 1
ATOM 3322 O O . GLU A 1 399 ? 33.508 -6.640 -21.222 1.00 89.94 399 GLU A O 1
ATOM 3327 N N . THR A 1 400 ? 35.432 -5.494 -21.205 1.00 89.75 400 THR A N 1
ATOM 3328 C CA . THR A 1 400 ? 36.299 -6.681 -21.028 1.00 89.75 400 THR A CA 1
ATOM 3329 C C . THR A 1 400 ? 36.048 -7.800 -22.054 1.00 89.75 400 THR A C 1
ATOM 3331 O O . THR A 1 400 ? 35.944 -8.962 -21.683 1.00 89.75 400 THR A O 1
ATOM 3334 N N . GLU A 1 401 ? 35.907 -7.448 -23.340 1.00 91.62 401 GLU A N 1
ATOM 3335 C CA . GLU A 1 401 ? 35.608 -8.384 -24.449 1.00 91.62 401 GLU A CA 1
ATOM 3336 C C . GLU A 1 401 ? 34.233 -9.068 -24.356 1.00 91.62 401 GLU A C 1
ATOM 3338 O O . GLU A 1 401 ? 33.922 -10.003 -25.097 1.00 91.62 401 GLU A O 1
ATOM 3343 N N . GLN A 1 402 ? 33.373 -8.579 -23.465 1.00 93.06 402 GLN A N 1
ATOM 3344 C CA . GLN A 1 402 ? 32.025 -9.074 -23.287 1.00 93.06 402 GLN A CA 1
ATOM 3345 C C . GLN A 1 402 ? 30.991 -8.016 -23.662 1.00 93.06 402 GLN A C 1
ATOM 3347 O O . GLN A 1 402 ? 31.085 -6.848 -23.281 1.00 93.06 402 GLN A O 1
ATOM 3352 N N . LEU A 1 403 ? 29.970 -8.439 -24.408 1.00 95.56 403 LEU A N 1
ATOM 3353 C CA . LEU A 1 403 ? 28.851 -7.583 -24.783 1.00 95.56 403 LEU A CA 1
ATOM 3354 C C . LEU A 1 403 ? 27.825 -7.568 -23.652 1.00 95.56 403 LEU A C 1
ATOM 3356 O O . LEU A 1 403 ? 27.009 -8.474 -23.525 1.00 95.56 403 LEU A O 1
ATOM 3360 N N . ASN A 1 404 ? 27.852 -6.526 -22.834 1.00 95.12 404 ASN A N 1
ATOM 3361 C CA . ASN A 1 404 ? 26.893 -6.322 -21.759 1.00 95.12 404 ASN A CA 1
ATOM 3362 C C . ASN A 1 404 ? 25.724 -5.466 -22.249 1.00 95.12 404 ASN A C 1
ATOM 3364 O O . ASN A 1 404 ? 25.911 -4.422 -22.886 1.00 95.12 404 ASN A O 1
ATOM 3368 N N . VAL A 1 405 ? 24.507 -5.897 -21.929 1.00 95.31 405 VAL A N 1
ATOM 3369 C CA . VAL A 1 405 ? 23.277 -5.174 -22.239 1.00 95.31 405 VAL A CA 1
ATOM 3370 C C . VAL A 1 405 ? 22.811 -4.438 -21.001 1.00 95.31 405 VAL A C 1
ATOM 3372 O O . VAL A 1 405 ? 22.706 -4.991 -19.908 1.00 95.31 405 VAL A O 1
ATOM 3375 N N . TYR A 1 406 ? 22.488 -3.173 -21.199 1.00 92.19 406 TYR A N 1
ATOM 3376 C CA . TYR A 1 406 ? 21.969 -2.289 -20.185 1.00 92.19 406 TYR A CA 1
ATOM 3377 C C . TYR A 1 406 ? 20.669 -1.668 -20.662 1.00 92.19 406 TYR A C 1
ATOM 3379 O O . TYR A 1 406 ? 20.461 -1.456 -21.854 1.00 92.19 406 TYR A O 1
ATOM 3387 N N . ARG A 1 407 ? 19.819 -1.257 -19.733 1.00 87.25 407 ARG A N 1
ATOM 3388 C CA . ARG A 1 407 ? 18.705 -0.361 -20.053 1.00 87.25 407 ARG A CA 1
ATOM 3389 C C . ARG A 1 407 ? 19.025 1.065 -19.633 1.00 87.25 407 ARG A C 1
ATOM 3391 O O . ARG A 1 407 ? 19.761 1.289 -18.664 1.00 87.25 407 ARG A O 1
ATOM 3398 N N . ARG A 1 408 ? 18.437 2.037 -20.335 1.00 74.06 408 ARG A N 1
ATOM 3399 C CA . ARG A 1 408 ? 18.390 3.406 -19.819 1.00 74.06 408 ARG A CA 1
ATOM 3400 C C . ARG A 1 408 ? 17.493 3.445 -18.601 1.00 74.06 408 ARG A C 1
ATOM 3402 O O . ARG A 1 408 ? 16.379 2.932 -18.607 1.00 74.06 408 ARG A O 1
ATOM 3409 N N . CYS A 1 409 ? 17.976 4.128 -17.579 1.00 64.62 409 CYS A N 1
ATOM 3410 C CA . CYS A 1 409 ? 17.079 4.692 -16.599 1.00 64.62 409 CYS A CA 1
ATOM 3411 C C . CYS A 1 409 ? 16.299 5.832 -17.267 1.00 64.62 409 CYS A C 1
ATOM 3413 O O . CYS A 1 409 ? 16.905 6.792 -17.740 1.00 64.62 409 CYS A O 1
ATOM 3415 N N . ILE A 1 410 ? 14.969 5.746 -17.274 1.00 54.50 410 ILE A N 1
ATOM 3416 C CA . ILE A 1 410 ? 14.071 6.772 -17.832 1.00 54.50 410 ILE A CA 1
ATOM 3417 C C . ILE A 1 410 ? 14.332 8.156 -17.187 1.00 54.50 410 ILE A C 1
ATOM 3419 O O . ILE A 1 410 ? 14.206 9.191 -17.835 1.00 54.50 410 ILE A O 1
ATOM 3423 N N . PHE A 1 411 ? 14.825 8.195 -15.944 1.00 51.25 411 PHE A N 1
ATOM 3424 C CA . PHE A 1 411 ? 15.168 9.434 -15.231 1.00 51.25 411 PHE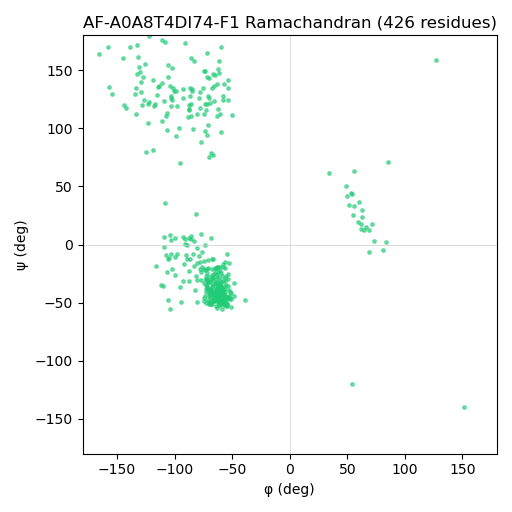 A CA 1
ATOM 3425 C C . PHE A 1 411 ? 16.498 10.066 -15.665 1.00 51.25 411 PHE A C 1
ATOM 3427 O O . PHE A 1 411 ? 16.733 11.246 -15.387 1.00 51.25 411 PHE A O 1
ATOM 3434 N N . TYR A 1 412 ? 17.359 9.333 -16.383 1.00 50.03 412 TYR A N 1
ATOM 3435 C CA . TYR A 1 412 ? 18.579 9.894 -16.967 1.00 50.03 412 TYR A CA 1
ATOM 3436 C C . TYR A 1 412 ? 18.260 10.852 -18.113 1.00 50.03 412 TYR A C 1
ATOM 3438 O O . TYR A 1 412 ? 18.835 11.938 -18.138 1.00 50.03 412 TYR A O 1
ATOM 3446 N N . ASP A 1 413 ? 17.320 10.514 -19.000 1.00 45.53 413 ASP A N 1
ATOM 3447 C CA . ASP A 1 413 ? 16.926 11.374 -20.129 1.00 45.53 413 ASP A CA 1
ATOM 3448 C C . ASP A 1 413 ? 16.313 12.704 -19.624 1.00 45.53 413 ASP A C 1
ATOM 3450 O O . ASP A 1 413 ? 16.569 13.779 -20.170 1.00 45.53 413 ASP A O 1
ATOM 3454 N N . ILE A 1 414 ? 15.620 12.664 -18.479 1.00 46.19 414 ILE A N 1
ATOM 3455 C CA . ILE A 1 414 ? 15.121 13.848 -17.753 1.00 46.19 414 ILE A CA 1
ATOM 3456 C C . ILE A 1 414 ? 16.280 14.688 -17.179 1.00 46.19 414 ILE A C 1
ATOM 3458 O O . ILE A 1 414 ? 16.237 15.920 -17.170 1.00 46.19 414 ILE A O 1
ATOM 3462 N N . CYS A 1 415 ? 17.359 14.047 -16.723 1.00 43.47 415 CYS A N 1
ATOM 3463 C CA . CYS A 1 415 ? 18.533 14.735 -16.184 1.00 43.47 415 CYS A CA 1
ATOM 3464 C C . CYS A 1 415 ? 19.506 15.248 -17.263 1.00 43.47 415 CYS A C 1
ATOM 3466 O O . CYS A 1 415 ? 20.203 16.234 -17.003 1.00 43.47 415 CYS A O 1
ATOM 3468 N N . THR A 1 416 ? 19.561 14.623 -18.445 1.00 45.97 416 THR A N 1
ATOM 3469 C CA . THR A 1 416 ? 20.557 14.893 -19.502 1.00 45.97 416 THR A CA 1
ATOM 3470 C C . THR A 1 416 ? 20.114 15.809 -20.627 1.00 45.97 416 THR A C 1
ATOM 3472 O O . THR A 1 416 ? 20.996 16.363 -21.282 1.00 45.97 416 THR A O 1
ATOM 3475 N N . LYS A 1 417 ? 18.831 16.189 -20.709 1.00 49.12 417 LYS A N 1
ATOM 3476 C CA . LYS A 1 417 ? 18.440 17.442 -21.397 1.00 49.12 417 LYS A CA 1
ATOM 3477 C C . LYS A 1 417 ? 19.175 18.693 -20.861 1.00 49.12 417 LYS A C 1
ATOM 3479 O O . LYS A 1 417 ? 19.118 19.759 -21.459 1.00 49.12 417 LYS A O 1
ATOM 3484 N N . ARG A 1 418 ? 19.936 18.548 -19.763 1.00 42.31 418 ARG A N 1
ATOM 3485 C CA . ARG A 1 418 ? 20.995 19.458 -19.300 1.00 42.31 418 ARG A CA 1
ATOM 3486 C C . ARG A 1 418 ? 22.107 19.715 -20.332 1.00 42.31 418 ARG A C 1
ATOM 3488 O O . ARG A 1 418 ? 22.581 20.836 -20.345 1.00 42.31 418 ARG A O 1
ATOM 3495 N N . LYS A 1 419 ? 22.561 18.740 -21.135 1.00 45.03 419 LYS A N 1
ATOM 3496 C CA . LYS A 1 419 ? 23.739 18.917 -22.018 1.00 45.03 419 LYS A CA 1
ATOM 3497 C C . LYS A 1 419 ? 23.402 19.619 -23.337 1.00 45.03 419 LYS A C 1
ATOM 3499 O O . LYS A 1 419 ? 24.150 20.494 -23.757 1.00 45.03 419 LYS A O 1
ATOM 3504 N N . GLU A 1 420 ? 22.251 19.311 -23.928 1.00 46.53 420 GLU A N 1
ATOM 3505 C CA . GLU A 1 420 ? 21.827 19.893 -25.213 1.00 46.53 420 GLU A CA 1
ATOM 3506 C C . GLU A 1 420 ? 21.465 21.384 -25.106 1.00 46.53 420 GLU A C 1
ATOM 3508 O O . GLU A 1 420 ? 21.648 22.130 -26.061 1.00 46.53 420 GLU A O 1
ATOM 3513 N N . LEU A 1 421 ? 21.013 21.846 -23.935 1.00 42.75 421 LEU A N 1
ATOM 3514 C CA . LEU A 1 421 ? 20.631 23.247 -23.720 1.00 42.75 421 LEU A CA 1
ATOM 3515 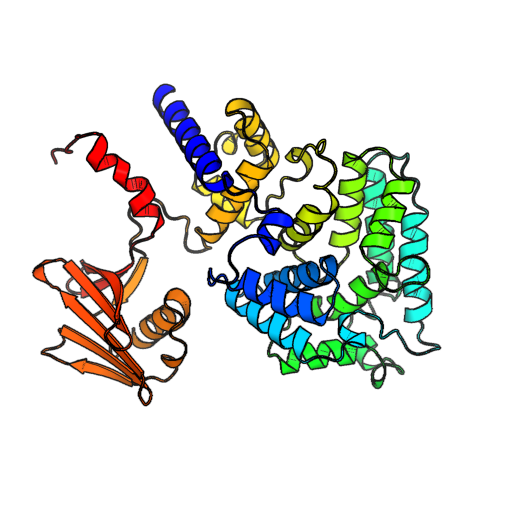C C . LEU A 1 421 ? 21.769 24.138 -23.199 1.00 42.75 421 LEU A C 1
ATOM 3517 O O . LEU A 1 421 ? 21.651 25.357 -23.277 1.00 42.75 421 LEU A O 1
ATOM 3521 N N . THR A 1 422 ? 22.858 23.571 -22.661 1.00 49.53 422 THR A N 1
ATOM 3522 C CA . THR A 1 422 ? 23.972 24.374 -22.118 1.00 49.53 422 THR A CA 1
ATOM 3523 C C . THR A 1 422 ? 25.167 24.513 -23.056 1.00 49.53 422 THR A C 1
ATOM 3525 O O . THR A 1 422 ? 26.038 25.316 -22.753 1.00 49.53 422 THR A O 1
ATOM 3528 N N . GLY A 1 423 ? 25.239 23.765 -24.165 1.00 42.25 423 GLY A N 1
ATOM 3529 C CA . GLY A 1 423 ? 26.262 23.954 -25.209 1.00 42.25 423 GLY A CA 1
ATOM 3530 C C . GLY A 1 423 ? 27.724 23.819 -24.753 1.00 42.25 423 GLY A C 1
ATOM 3531 O O . GLY A 1 423 ? 28.619 24.318 -25.425 1.00 42.25 423 GLY A O 1
ATOM 3532 N N . VAL A 1 424 ? 27.985 23.183 -23.607 1.00 47.34 424 VAL A N 1
ATOM 3533 C CA . VAL A 1 424 ? 29.347 22.981 -23.098 1.00 47.34 424 VAL A CA 1
ATOM 3534 C C . VAL A 1 424 ? 29.814 21.592 -23.518 1.00 47.34 424 VAL A C 1
ATOM 3536 O O . VAL A 1 424 ? 29.430 20.592 -22.908 1.00 47.34 424 VAL A O 1
ATOM 3539 N N . GLU A 1 425 ? 30.626 21.544 -24.574 1.00 44.84 425 GLU A N 1
ATOM 3540 C CA . GLU A 1 425 ? 31.480 20.396 -24.882 1.00 44.84 425 GLU A CA 1
ATOM 3541 C C . GLU A 1 425 ? 32.647 20.373 -23.887 1.00 44.84 425 GLU A C 1
ATOM 3543 O O . GLU A 1 425 ? 33.419 21.328 -23.783 1.00 44.84 425 GLU A O 1
ATOM 3548 N N . GLU A 1 426 ? 32.769 19.285 -23.129 1.00 40.62 426 GLU A N 1
ATOM 3549 C CA . GLU A 1 426 ? 33.977 19.004 -22.354 1.00 40.62 426 GLU A CA 1
ATOM 3550 C C . GLU A 1 426 ? 35.054 18.533 -23.338 1.00 40.62 426 GLU A C 1
ATOM 3552 O O . GLU A 1 426 ? 34.916 17.473 -23.945 1.00 40.62 426 GLU A O 1
ATOM 3557 N N . LYS A 1 427 ? 36.104 19.341 -23.527 1.00 43.31 427 LYS A N 1
ATOM 3558 C CA . LYS A 1 427 ? 37.354 18.862 -24.127 1.00 43.31 427 LYS A CA 1
ATOM 3559 C C . LYS A 1 427 ? 38.041 17.943 -23.115 1.00 43.31 427 LYS A C 1
ATOM 3561 O O . LYS A 1 427 ? 38.183 18.348 -21.961 1.00 43.31 427 LYS A O 1
ATOM 3566 N N . GLU A 1 428 ? 38.394 16.741 -23.573 1.00 44.16 428 GLU A N 1
ATOM 3567 C CA . GLU A 1 428 ? 39.128 15.709 -22.819 1.00 44.16 428 GLU A CA 1
ATOM 3568 C C . GLU A 1 428 ? 40.454 16.204 -22.235 1.00 44.16 428 GLU A C 1
ATOM 3570 O O . GLU A 1 428 ? 41.157 16.991 -22.919 1.00 44.16 428 GLU A O 1
#

Secondary structure (DSSP, 8-state):
--HHHHHHHHHHHHHHHHHHTTS---HHHHHHS-TTS--HHHHHHHHHHHHHS-HHHHHHHHHHHHTTSS-HHHHHHHHHHHHHHS-HHHHTT--PPPTT-HHHHHHHHHHHHHHTS-TTS-HHHHHHHHHHHHHHHHHTTTTTTTSHHHHHT-TTGGG-HHHHHHHHHHHTT----GGGTTHHHHHHHHHSSSS-SSHHHHHHHHHHH---HHHHHHHHHHHHHTSTT--HHHHHHHHHHHSTTSS---GGGG----HHHHHHHHHTT-TTTTTS-HHHHHHHHHHHHT--HHHHHHHHHHHHHTEETTEE--SS--EEEEESTTTTTTTHHHHHHHHHHHH--GGGTT-EEEEETTTTEEEEEETTEEEEEEEETTTTEEEEEETTEEEEEEEEEEETTEEEEEEPPHHHHHHHHHHHHH------